Protein AF-A0A926W131-F1 (afdb_monomer_lite)

Radius of gyration: 30.32 Å; chains: 1; bounding box: 79×90×78 Å

Secondary structure (DSSP, 8-state):
--S-----------S-----EEEETTEEEEE---HHHHHHHHHTT--BTTB--------------------GGG-PPPSS---HHHHHSSS---HHHHHHHHHHHHHHHHHHPPPPEEE--HHHHHTTEEEEEEEGGGHHHHHHHHHHTT--EEEPPTTT-HHHHHTTEEEEEEEGGGS-HHHHHHHHHHH-S-B--HHHHHHHHHHSPPPPS--PPP---------------------------B-SPPEE---B---TTS---SS--BHHHHTTTS---EEEESS-HHHHH---TT-EEEEEETTEEEEEEEEEEEEPPHHHHH-HHHHHHHHHHH-S-TTHHHHHHTT-S--EEEEEEEEEEEETTEEEPPPP-----------------HHHHHHHHHHHHHTT--HHHHHHHHHHHHHHHTTPPPPHHHHHHHHHHHHHHHHHHHHHHHHHHHHHHH-EEETTEEEEE-SSEEEEEETTTTEEEEEETTS-EEEEEETTEEEEE---HHHHHHHHHHHHHHHHHHHHHHHHHHHT--

pLDDT: mean 72.57, std 20.39, range [21.53, 96.5]

Sequence (542 aa):
FNDQDYRKLTIETSASKTRDAVFLNGEPLGVLHFKKDKDALRQLGLLKTGQLTPADAIIQSNFSVICAQIDPNTVEYPTIWTKEFQAFGTQSVNPQQLYMIDSTAPILQKIKQRPTFLFSTQSNKKLGVIGLAVDNHKVESVTLWLKNQNVECQQVPIEDVIRETKKGLAVFHLVSSSIPPKTLENMTKKFGAVIESSTEYQQKIKSLATRSQFLKPPSQSTLSPPQQSAQFHPNQEVQNVAPPVIKGKPIPMNYPLMMHGDTNLLSVDTCIDAMRGYGRTHTTRAKEPYKQYGFKQGDIALATGIGKQVAFRVGKQYQITPNMIADPVYQQQWADMEKHSPKALPELFTGKGQVWGLHFEPLGDYVDGKIVPFPEPQNRAAPNQEVQTQSVTIDDLRNWYNAADKLGKSENYKKRIVEVAYGFKAGEQLSTEALTVMNKDKFELEAISRLTQIAQRIGMVWGKSDENGTQVEGKIYDLAFNTQQRDLTILQKNGEVILNLQSGKVWTNKVTPQILQTFEDANSQIDKILVKSQIQQIDLQR

Foldseek 3Di:
DPPDPDDPDPPPPPPDPPFDFDDDPNHTPGTDDDPVVLVVCVVVVCDDPPDHRDDDDDPDDPDDDDDDDDDPVPDDDDPDDDDPCVQPPDDDHDPVSVVVVVVCVVVVCVVLFDAKAKAQEPLNVLLQKIKIKGQLVCVVVVVVVCVVQQWDKDWDDCVVVVLSVQLRITMMITRNVRHDPVNVVVCCVRRNDYHHHPVVVVVVSVPGDGRDPDDPDPPPPDDDDDDDDDDDDDDDDDDPPPQQPAFFAAAEQADFAAAPPPDQPDPGTTQVVCLQPVQAFKDKDLDFCCVVTVDDAQGWHWYDYDNWIWIKGWHDKDWQDLVLLVDLVSLVVNCNNRVHHSVVSCVPPPPRPTMMMIGIRTQATCDPSHGDRRDDDPDPPDDDDPDPPDPDDSVLLSLLLVLCVQQVHDPVVSVVSSVQSVCVVVVHDHDPVNVVVSVVSNVLSVLVVLLVVLLVVCQVQAWDADPQATWHDDPFWIWGDDVVQGWIWIAGPVRDTQWTGGSSHTPDHNDDPVNSVVSVVVSVVSVVVVVVVVVVVVVVVD

Structure (mmCIF, N/CA/C/O backbone):
data_AF-A0A926W131-F1
#
_entry.id   AF-A0A926W131-F1
#
loop_
_atom_site.group_PDB
_atom_site.id
_atom_site.type_symbol
_atom_site.label_atom_id
_atom_site.label_alt_id
_atom_site.label_comp_id
_atom_site.label_asym_id
_atom_site.label_entity_id
_atom_site.label_seq_id
_atom_site.pdbx_PDB_ins_code
_atom_site.Cartn_x
_atom_site.Cartn_y
_atom_site.Cartn_z
_atom_site.occupancy
_atom_site.B_iso_or_equiv
_atom_site.auth_seq_id
_atom_site.auth_comp_id
_atom_site.auth_asym_id
_atom_site.auth_atom_id
_atom_site.pdbx_PDB_model_num
ATOM 1 N N . PHE A 1 1 ? -11.422 -55.741 42.297 1.00 27.30 1 PHE A N 1
ATOM 2 C CA . PHE A 1 1 ? -12.376 -56.131 41.244 1.00 27.30 1 PHE A CA 1
ATOM 3 C C . PHE A 1 1 ? -11.918 -55.442 39.961 1.00 27.30 1 PHE A C 1
ATOM 5 O O . PHE A 1 1 ? -11.729 -54.240 40.029 1.00 27.30 1 PHE A O 1
ATOM 12 N N . ASN A 1 2 ? -11.548 -56.058 38.833 1.00 34.25 2 ASN A N 1
ATOM 13 C CA . ASN A 1 2 ? -11.944 -57.325 38.192 1.00 34.25 2 ASN A CA 1
ATOM 14 C C . ASN A 1 2 ? -13.436 -57.677 38.358 1.00 34.25 2 ASN A C 1
ATOM 16 O O . ASN A 1 2 ? -13.892 -57.785 39.491 1.00 34.25 2 ASN A O 1
ATOM 20 N N . ASP A 1 3 ? -14.144 -57.828 37.231 1.00 42.19 3 ASP A N 1
ATOM 21 C CA . ASP A 1 3 ? -15.574 -58.171 37.040 1.00 42.19 3 ASP A CA 1
ATOM 22 C C . ASP A 1 3 ? -16.690 -57.110 37.252 1.00 42.19 3 ASP A C 1
ATOM 24 O O . ASP A 1 3 ? -17.816 -57.487 37.570 1.00 42.19 3 ASP A O 1
ATOM 28 N N . GLN A 1 4 ? -16.479 -55.798 37.028 1.00 37.12 4 GLN A N 1
ATOM 29 C CA . GLN A 1 4 ? -17.561 -54.798 37.248 1.00 37.12 4 GLN A CA 1
ATOM 30 C C . GLN A 1 4 ? -18.066 -53.925 36.082 1.00 37.12 4 GLN A C 1
ATOM 32 O O . GLN A 1 4 ? -19.128 -53.329 36.252 1.00 37.12 4 GLN A O 1
ATOM 37 N N . ASP A 1 5 ? -17.462 -53.894 34.890 1.00 36.09 5 ASP A N 1
ATOM 38 C CA . ASP A 1 5 ? -17.792 -52.808 33.937 1.00 36.09 5 ASP A CA 1
ATOM 39 C C . ASP A 1 5 ? -18.544 -53.203 32.654 1.00 36.09 5 ASP A C 1
ATOM 41 O O . ASP A 1 5 ? -18.657 -52.394 31.734 1.00 36.09 5 ASP A O 1
ATOM 45 N N . TYR A 1 6 ? -19.178 -54.383 32.603 1.00 35.31 6 TYR A N 1
ATOM 46 C CA . TYR A 1 6 ? -20.304 -54.571 31.679 1.00 35.31 6 TYR A CA 1
ATOM 47 C C . TYR A 1 6 ? -21.622 -54.245 32.385 1.00 35.31 6 TYR A C 1
ATOM 49 O O . TYR A 1 6 ? -22.229 -55.082 33.054 1.00 35.31 6 TYR A O 1
ATOM 57 N N . ARG A 1 7 ? -22.119 -53.023 32.172 1.00 37.16 7 ARG A N 1
ATOM 58 C CA . ARG A 1 7 ? -23.559 -52.755 32.208 1.00 37.16 7 ARG A CA 1
ATOM 59 C C . ARG A 1 7 ? -23.986 -52.162 30.880 1.00 37.16 7 ARG A C 1
ATOM 61 O O . ARG A 1 7 ? -23.573 -51.072 30.495 1.00 37.16 7 ARG A O 1
ATOM 68 N N . LYS A 1 8 ? -24.857 -52.904 30.200 1.00 40.41 8 LYS A N 1
ATOM 69 C CA . LYS A 1 8 ? -25.658 -52.427 29.080 1.00 40.41 8 LYS A CA 1
ATOM 70 C C . LYS A 1 8 ? -26.553 -51.305 29.615 1.00 40.41 8 LYS A C 1
ATOM 72 O O . LYS A 1 8 ? -27.576 -51.566 30.238 1.00 40.41 8 LYS A O 1
ATOM 77 N N . LEU A 1 9 ? -26.113 -50.063 29.447 1.00 28.53 9 LEU A N 1
ATOM 78 C CA . LEU A 1 9 ? -26.905 -48.882 29.757 1.00 28.53 9 LEU A CA 1
ATOM 79 C C . LEU A 1 9 ? -27.728 -48.536 28.522 1.00 28.53 9 LEU A C 1
ATOM 81 O O . LEU A 1 9 ? -27.207 -48.031 27.530 1.00 28.53 9 LEU A O 1
ATOM 85 N N . THR A 1 10 ? -29.031 -48.790 28.600 1.00 38.12 10 THR A N 1
ATOM 86 C CA . THR A 1 10 ? -29.990 -48.002 27.830 1.00 38.12 10 THR A CA 1
ATOM 87 C C . THR A 1 10 ? -29.929 -46.603 28.423 1.00 38.12 10 THR A C 1
ATOM 89 O O . THR A 1 10 ? -30.441 -46.361 29.515 1.00 38.12 10 THR A O 1
ATOM 92 N N . ILE A 1 11 ? -29.224 -45.693 27.754 1.00 30.56 11 ILE A N 1
ATOM 93 C CA . ILE A 1 11 ? -29.297 -44.279 28.098 1.00 30.56 11 ILE A CA 1
ATOM 94 C C . ILE A 1 11 ? -30.684 -43.828 27.650 1.00 30.56 11 ILE A C 1
ATOM 96 O O . ILE A 1 11 ? -30.882 -43.460 26.495 1.00 30.56 11 ILE A O 1
ATOM 100 N N . GLU A 1 12 ? -31.653 -43.855 28.563 1.00 39.50 12 GLU A N 1
ATOM 101 C CA . GLU A 1 12 ? -32.761 -42.915 28.474 1.00 39.50 12 GLU A CA 1
ATOM 102 C C . GLU A 1 12 ? -32.146 -41.519 28.590 1.00 39.50 12 GLU A C 1
ATOM 104 O O . GLU A 1 12 ? -31.877 -40.996 29.675 1.00 39.50 12 GLU A O 1
ATOM 109 N N . THR A 1 13 ? -31.838 -40.914 27.443 1.00 35.81 13 THR A N 1
ATOM 110 C CA . THR A 1 13 ? -31.629 -39.475 27.386 1.00 35.81 13 THR A CA 1
ATOM 111 C C . THR A 1 13 ? -32.923 -38.843 27.871 1.00 35.81 13 THR A C 1
ATOM 113 O O . THR A 1 13 ? -33.935 -38.889 27.173 1.00 35.81 13 THR A O 1
ATOM 116 N N . SER A 1 14 ? -32.879 -38.303 29.089 1.00 40.81 14 SER A N 1
ATOM 117 C CA . SER A 1 14 ? -33.925 -37.465 29.674 1.00 40.81 14 SER A CA 1
ATOM 118 C C . SER A 1 14 ? -34.542 -36.571 28.599 1.00 40.81 14 SER A C 1
ATOM 120 O O . SER A 1 14 ? -33.826 -35.862 27.883 1.00 40.81 14 SER A O 1
ATOM 122 N N . ALA A 1 15 ? -35.869 -36.642 28.488 1.00 40.81 15 ALA A N 1
ATOM 123 C CA . ALA A 1 15 ? -36.674 -35.800 27.623 1.00 40.81 15 ALA A CA 1
ATOM 124 C C . ALA A 1 15 ? -36.172 -34.346 27.664 1.00 40.81 15 ALA A C 1
ATOM 126 O O . ALA A 1 15 ? -36.061 -33.743 28.732 1.00 40.81 15 ALA A O 1
ATOM 127 N N . SER A 1 16 ? -35.824 -33.822 26.485 1.00 47.59 16 SER A N 1
ATOM 128 C CA . SER A 1 16 ? -35.701 -32.394 26.177 1.00 47.59 16 SER A CA 1
ATOM 129 C C . SER A 1 16 ? -35.070 -31.526 27.277 1.00 47.59 16 SER A C 1
ATOM 131 O O . SER A 1 16 ? -35.754 -30.737 27.928 1.00 47.59 16 SER A O 1
ATOM 133 N N . LYS A 1 17 ? -33.740 -31.566 27.439 1.00 47.97 17 LYS A N 1
ATOM 134 C CA . LYS A 1 17 ? -33.059 -30.390 28.005 1.00 47.97 17 LYS A CA 1
ATOM 135 C C . LYS A 1 17 ? -33.238 -29.244 27.015 1.00 47.97 17 LYS A C 1
ATOM 137 O O . LYS A 1 17 ? -32.549 -29.211 25.998 1.00 47.97 17 LYS A O 1
ATOM 142 N N . THR A 1 18 ? -34.151 -28.325 27.307 1.00 58.69 18 THR A N 1
ATOM 143 C CA . THR A 1 18 ? -34.296 -27.063 26.583 1.00 58.69 18 THR A CA 1
ATOM 144 C C . THR A 1 18 ? -32.949 -26.349 26.633 1.00 58.69 18 THR A C 1
ATOM 146 O O . THR A 1 18 ? -32.439 -26.032 27.710 1.00 58.69 18 THR A O 1
ATOM 149 N N . ARG A 1 19 ? -32.312 -26.182 25.473 1.00 68.62 19 ARG A N 1
ATOM 150 C CA . ARG A 1 19 ? -31.047 -25.457 25.349 1.00 68.62 19 ARG A CA 1
ATOM 151 C C . ARG A 1 19 ? -31.317 -24.145 24.644 1.00 68.62 19 ARG A C 1
ATOM 153 O O . ARG A 1 19 ? -31.974 -24.129 23.609 1.00 68.62 19 ARG A O 1
ATOM 160 N N . ASP A 1 20 ? -30.768 -23.073 25.194 1.00 77.06 20 ASP A N 1
ATOM 161 C CA . ASP A 1 20 ? -30.739 -21.786 24.512 1.00 77.06 20 ASP A CA 1
ATOM 162 C C . ASP A 1 20 ? -29.837 -21.930 23.279 1.00 77.06 20 ASP A C 1
ATOM 164 O O . ASP A 1 20 ? -28.658 -22.279 23.407 1.00 77.06 20 ASP A O 1
ATOM 168 N N . ALA A 1 21 ? -30.405 -21.731 22.093 1.00 76.69 21 ALA A N 1
ATOM 169 C CA . ALA A 1 21 ? -29.720 -21.863 20.815 1.00 76.69 21 ALA A CA 1
ATOM 170 C C . ALA A 1 21 ? -29.617 -20.504 20.123 1.00 76.69 21 ALA A C 1
ATOM 172 O O . ALA A 1 21 ? -30.497 -19.655 20.255 1.00 76.69 21 ALA A O 1
ATOM 173 N N . VAL A 1 22 ? -28.527 -20.310 19.391 1.00 76.19 22 VAL A N 1
ATOM 174 C CA . VAL A 1 22 ? -28.308 -19.142 18.540 1.00 76.19 22 VAL A CA 1
ATOM 175 C C . VAL A 1 22 ? -28.652 -19.543 17.116 1.00 76.19 22 VAL A C 1
ATOM 177 O O . VAL A 1 22 ? -28.236 -20.609 16.662 1.00 76.19 22 VAL A O 1
ATOM 180 N N . PHE A 1 23 ? -29.389 -18.686 16.418 1.00 73.38 23 PHE A N 1
ATOM 181 C CA . PHE A 1 23 ? -29.783 -18.899 15.031 1.00 73.38 23 PHE A CA 1
ATOM 182 C C . PHE A 1 23 ? -29.157 -17.834 14.136 1.00 73.38 23 PHE A C 1
ATOM 184 O O . PHE A 1 23 ? -29.030 -16.677 14.535 1.00 73.38 23 PHE A O 1
ATOM 191 N N . LEU A 1 24 ? -28.800 -18.223 12.916 1.00 70.50 24 LEU A N 1
ATOM 192 C CA . LEU A 1 24 ? -28.397 -17.321 11.845 1.00 70.50 24 LEU A CA 1
ATOM 193 C C . LEU A 1 24 ? -29.267 -17.628 10.627 1.00 70.50 24 LEU A C 1
ATOM 195 O O . LEU A 1 24 ? -29.269 -18.754 10.145 1.00 70.50 24 LEU A O 1
ATOM 199 N N . ASN A 1 25 ? -30.027 -16.642 10.143 1.00 73.94 25 ASN A N 1
ATOM 200 C CA . ASN A 1 25 ? -30.947 -16.799 9.005 1.00 73.94 25 ASN A CA 1
ATOM 201 C C . ASN A 1 25 ? -31.940 -17.973 9.150 1.00 73.94 25 ASN A C 1
ATOM 203 O O . ASN A 1 25 ? -32.283 -18.627 8.172 1.00 73.94 25 ASN A O 1
ATOM 207 N N . GLY A 1 26 ? -32.398 -18.248 10.375 1.00 70.50 26 GLY A N 1
ATOM 208 C CA . GLY A 1 26 ? -33.329 -19.345 10.665 1.00 70.50 26 GLY A CA 1
ATOM 209 C C . GLY A 1 26 ? -32.670 -20.715 10.854 1.00 70.50 26 GLY A C 1
ATOM 210 O O . GLY A 1 26 ? -33.340 -21.638 11.310 1.00 70.50 26 GLY A O 1
ATOM 211 N N . GLU A 1 27 ? -31.366 -20.846 10.599 1.00 67.44 27 GLU A N 1
ATOM 212 C CA . GLU A 1 27 ? -30.621 -22.081 10.846 1.00 67.44 27 GLU A CA 1
ATOM 213 C C . GLU A 1 27 ? -29.919 -22.059 12.213 1.00 67.44 27 GLU A C 1
ATOM 215 O O . GLU A 1 27 ? -29.418 -21.011 12.638 1.00 67.44 27 GLU A O 1
ATOM 220 N N . PRO A 1 28 ? -29.866 -23.196 12.933 1.00 68.88 28 PRO A N 1
ATOM 221 C CA . PRO A 1 28 ? -29.186 -23.278 14.218 1.00 68.88 28 PRO A CA 1
ATOM 222 C C . PRO A 1 28 ? -27.670 -23.129 14.031 1.00 68.88 28 PRO A C 1
ATOM 224 O O . PRO A 1 28 ? -27.010 -23.988 13.454 1.00 68.88 28 PRO A O 1
ATOM 227 N N . LEU A 1 29 ? -27.106 -22.050 14.572 1.00 67.06 29 LEU A N 1
ATOM 228 C CA . LEU A 1 29 ? -25.669 -21.773 14.557 1.00 67.06 29 LEU A CA 1
ATOM 229 C C . LEU A 1 29 ? -24.932 -22.530 15.672 1.00 67.06 29 LEU A C 1
ATOM 231 O O . LEU A 1 29 ? -23.771 -22.904 15.524 1.00 67.06 29 LEU A O 1
ATOM 235 N N . GLY A 1 30 ? -25.597 -22.748 16.807 1.00 69.56 30 GLY A N 1
ATOM 236 C CA . GLY A 1 30 ? -25.025 -23.452 17.950 1.00 69.56 30 GLY A CA 1
ATOM 237 C C . GLY A 1 30 ? -25.860 -23.296 19.214 1.00 69.56 30 GLY A C 1
ATOM 238 O O . GLY A 1 30 ? -26.894 -22.631 19.216 1.00 69.56 30 GLY A O 1
ATOM 239 N N . VAL A 1 31 ? -25.409 -23.907 20.309 1.00 78.44 31 VAL A N 1
ATOM 240 C CA . VAL A 1 31 ? -26.085 -23.823 21.611 1.00 78.44 31 VAL A CA 1
ATOM 241 C C . VAL A 1 31 ? -25.210 -23.124 22.646 1.00 78.44 31 VAL A C 1
ATOM 243 O O . VAL A 1 31 ? -23.995 -23.314 22.699 1.00 78.44 31 VAL A O 1
ATOM 246 N N . LEU A 1 32 ? -25.837 -22.318 23.498 1.00 70.94 32 LEU A N 1
ATOM 247 C CA . LEU A 1 32 ? -25.169 -21.618 24.587 1.00 70.94 32 LEU A CA 1
ATOM 248 C C . LEU A 1 32 ? -24.931 -22.595 25.739 1.00 70.94 32 LEU A C 1
ATOM 250 O O . LEU A 1 32 ? -25.862 -23.028 26.427 1.00 70.94 32 LEU A O 1
ATOM 254 N N . HIS A 1 33 ? -23.665 -22.939 25.956 1.00 65.50 33 HIS A N 1
ATOM 255 C CA . HIS A 1 33 ? -23.264 -23.880 26.998 1.00 65.50 33 HIS A CA 1
ATOM 256 C C . HIS A 1 33 ? -22.883 -23.191 28.310 1.00 65.50 33 HIS A C 1
ATOM 258 O O . HIS A 1 33 ? -23.256 -23.665 29.384 1.00 65.50 33 HIS A O 1
ATOM 264 N N . PHE A 1 34 ? -22.158 -22.076 28.241 1.00 68.19 34 PHE A N 1
ATOM 265 C CA . PHE A 1 34 ? -21.542 -21.473 29.418 1.00 68.19 34 PHE A CA 1
ATOM 266 C C . PHE A 1 34 ? -22.491 -20.514 30.138 1.00 68.19 34 PHE A C 1
ATOM 268 O O . PHE A 1 34 ? -23.079 -19.618 29.535 1.00 68.19 34 PHE A O 1
ATOM 275 N N . LYS A 1 35 ? -22.606 -20.671 31.464 1.00 76.56 35 LYS A N 1
ATOM 276 C CA . LYS A 1 35 ? -23.441 -19.811 32.321 1.00 76.56 35 LYS A CA 1
ATOM 277 C C . LYS A 1 35 ? -23.064 -18.328 32.196 1.00 76.56 35 LYS A C 1
ATOM 279 O O . LYS A 1 35 ? -23.949 -17.492 32.084 1.00 76.56 35 LYS A O 1
ATOM 284 N N . LYS A 1 36 ? -21.762 -18.028 32.142 1.00 71.38 36 LYS A N 1
ATOM 285 C CA . LYS A 1 36 ? -21.233 -16.663 32.002 1.00 71.38 36 LYS A CA 1
ATOM 286 C C . LYS A 1 36 ? -21.770 -15.957 30.752 1.00 71.38 36 LYS A C 1
ATOM 288 O O . LYS A 1 36 ? -22.188 -14.808 30.840 1.00 71.38 36 LYS A O 1
ATOM 293 N N . ASP A 1 37 ? -21.809 -16.660 29.624 1.00 74.12 37 ASP A N 1
ATOM 294 C CA . ASP A 1 37 ? -22.276 -16.100 28.353 1.00 74.12 37 ASP A CA 1
ATOM 295 C C . ASP A 1 37 ? -23.791 -15.881 28.379 1.00 74.12 37 ASP A C 1
ATOM 297 O O . ASP A 1 37 ? -24.282 -14.853 27.921 1.00 74.12 37 ASP A O 1
ATOM 301 N N . LYS A 1 38 ? -24.539 -16.806 28.994 1.00 81.06 38 LYS A N 1
ATOM 302 C CA . LYS A 1 38 ? -25.985 -16.643 29.202 1.00 81.06 38 LYS A CA 1
ATOM 303 C C . LYS A 1 38 ? -26.306 -15.435 30.076 1.00 81.06 38 LYS A C 1
ATOM 305 O O . LYS A 1 38 ? -27.225 -14.686 29.762 1.00 81.06 38 LYS A O 1
ATOM 310 N N . ASP A 1 39 ? -25.558 -15.238 31.156 1.00 81.38 39 ASP A N 1
ATOM 311 C CA . ASP A 1 39 ? -25.773 -14.115 32.068 1.00 81.38 39 ASP A CA 1
ATOM 312 C C . ASP A 1 39 ? -25.392 -12.778 31.407 1.00 81.38 39 ASP A C 1
ATOM 314 O O . ASP A 1 39 ? -26.141 -11.810 31.531 1.00 81.38 39 ASP A O 1
ATOM 318 N N . ALA A 1 40 ? -24.319 -12.739 30.609 1.00 79.12 40 ALA A N 1
ATOM 319 C CA . ALA A 1 40 ? -23.964 -11.568 29.805 1.00 79.12 40 ALA A CA 1
ATOM 320 C C . ALA A 1 40 ? -25.050 -11.225 28.768 1.00 79.12 40 ALA A C 1
ATOM 322 O O . ALA A 1 40 ? -25.470 -10.075 28.657 1.00 79.12 40 ALA A O 1
ATOM 323 N N . LEU A 1 41 ? -25.571 -12.223 28.049 1.00 81.81 41 LEU A N 1
ATOM 324 C CA . LEU A 1 41 ? -26.652 -12.013 27.082 1.00 81.81 41 LEU A CA 1
ATOM 325 C C . LEU A 1 41 ? -27.966 -11.587 27.754 1.00 81.81 41 LEU A C 1
ATOM 327 O O . LEU A 1 41 ? -28.717 -10.810 27.167 1.00 81.81 41 LEU A O 1
ATOM 331 N N . ARG A 1 42 ? -28.245 -12.041 28.984 1.00 86.12 42 ARG A N 1
ATOM 332 C CA . ARG A 1 42 ? -29.384 -11.555 29.786 1.00 86.12 42 ARG A CA 1
ATOM 333 C C . ARG A 1 42 ? -29.212 -10.094 30.187 1.00 86.12 42 ARG A C 1
ATOM 335 O O . ARG A 1 42 ? -30.159 -9.329 30.052 1.00 86.12 42 ARG A O 1
ATOM 342 N N . GLN A 1 43 ? -28.019 -9.702 30.642 1.00 84.00 43 GLN A N 1
ATOM 343 C CA . GLN A 1 43 ? -27.709 -8.309 30.994 1.00 84.00 43 GLN A CA 1
ATOM 344 C C . GLN A 1 43 ? -27.848 -7.367 29.794 1.00 84.00 43 GLN A C 1
ATOM 346 O O . GLN A 1 43 ? -28.343 -6.256 29.942 1.00 84.00 43 GLN A O 1
ATOM 351 N N . LEU A 1 44 ? -27.479 -7.835 28.601 1.00 80.62 44 LEU A N 1
ATOM 352 C CA . LEU A 1 44 ? -27.654 -7.099 27.346 1.00 80.62 44 LEU A CA 1
ATOM 353 C C . LEU A 1 44 ? -29.103 -7.111 26.824 1.00 80.62 44 LEU A C 1
ATOM 355 O O . LEU A 1 44 ? -29.383 -6.532 25.780 1.00 80.62 44 LEU A O 1
ATOM 359 N N . GLY A 1 45 ? -30.028 -7.793 27.507 1.00 84.69 45 GLY A N 1
ATOM 360 C CA . GLY A 1 45 ? -31.421 -7.927 27.075 1.00 84.69 45 GLY A CA 1
ATOM 361 C C . GLY A 1 45 ? -31.618 -8.808 25.836 1.00 84.69 45 GLY A C 1
ATOM 362 O O . GLY A 1 45 ? -32.715 -8.828 25.280 1.00 84.69 45 GLY A O 1
ATOM 363 N N . LEU A 1 46 ? -30.584 -9.542 25.415 1.00 83.31 46 LEU A N 1
ATOM 364 C CA . LEU A 1 46 ? -30.577 -10.387 24.220 1.00 83.31 46 LEU A CA 1
ATOM 365 C C . LEU A 1 46 ? -31.082 -11.805 24.506 1.00 83.31 46 LEU A C 1
ATOM 367 O O . LEU A 1 46 ? -31.747 -12.406 23.667 1.00 83.31 46 LEU A O 1
ATOM 371 N N . LEU A 1 47 ? -30.827 -12.339 25.704 1.00 84.25 47 LEU A N 1
ATOM 372 C CA . LEU A 1 47 ? -31.351 -13.640 26.122 1.00 84.25 47 LEU A CA 1
ATOM 373 C C . LEU A 1 47 ? -32.556 -13.458 27.052 1.00 84.25 47 LEU A C 1
ATOM 375 O O . LEU A 1 47 ? -32.398 -13.153 28.234 1.00 84.25 47 LEU A O 1
ATOM 379 N N . LYS A 1 48 ? -33.758 -13.682 26.512 1.00 82.62 48 LYS A N 1
ATOM 380 C CA . LYS A 1 48 ? -35.035 -13.643 27.237 1.00 82.62 48 LYS A CA 1
ATOM 381 C C . LYS A 1 48 ? -35.691 -15.019 27.188 1.00 82.62 48 LYS A C 1
ATOM 383 O O . LYS A 1 48 ? -35.780 -15.635 26.129 1.00 82.62 48 LYS A O 1
ATOM 388 N N . THR A 1 49 ? -36.133 -15.521 28.337 1.00 78.75 49 THR A N 1
ATOM 389 C CA . THR A 1 49 ? -36.720 -16.863 28.434 1.00 78.75 49 THR A CA 1
ATOM 390 C C . THR A 1 49 ? -37.958 -16.971 27.543 1.00 78.75 49 THR A C 1
ATOM 392 O O . THR A 1 49 ? -38.897 -16.198 27.703 1.00 78.75 49 THR A O 1
ATOM 395 N N . GLY A 1 50 ? -37.960 -17.935 26.617 1.00 75.00 50 GLY A N 1
ATOM 396 C CA . GLY A 1 50 ? -39.098 -18.212 25.732 1.00 75.00 50 GLY A CA 1
ATOM 397 C C . GLY A 1 50 ? -39.298 -17.216 24.584 1.00 75.00 50 GLY A C 1
ATOM 398 O O . GLY A 1 50 ? -40.295 -17.321 23.877 1.00 75.00 50 GLY A O 1
ATOM 399 N N . GLN A 1 51 ? -38.372 -16.275 24.374 1.00 80.00 51 GLN A N 1
ATOM 400 C CA . GLN A 1 51 ? -38.471 -15.269 23.318 1.00 80.00 51 GLN A CA 1
ATOM 401 C C . GLN A 1 51 ? -37.243 -15.311 22.403 1.00 80.00 51 GLN A C 1
ATOM 403 O O . GLN A 1 51 ? -36.104 -15.326 22.869 1.00 80.00 51 GLN A O 1
ATOM 408 N N . LEU A 1 52 ? -37.480 -15.290 21.089 1.00 77.88 52 LEU A N 1
ATOM 409 C CA . LEU A 1 52 ? -36.428 -15.066 20.102 1.00 77.88 52 LEU A CA 1
ATOM 410 C C . LEU A 1 52 ? -36.141 -13.562 20.027 1.00 77.88 52 LEU A C 1
ATOM 412 O O . LEU A 1 52 ? -37.006 -12.789 19.614 1.00 77.88 52 LEU A O 1
ATOM 416 N N . THR A 1 53 ? -34.939 -13.151 20.425 1.00 81.56 53 THR A N 1
ATOM 417 C CA . THR A 1 53 ? -34.502 -11.752 20.326 1.00 81.56 53 THR A CA 1
ATOM 418 C C . THR A 1 53 ? -33.555 -11.600 19.134 1.00 81.56 53 THR A C 1
ATOM 420 O O . THR A 1 53 ? -32.493 -12.228 19.137 1.00 81.56 53 THR A O 1
ATOM 423 N N . PRO A 1 54 ? -33.895 -10.792 18.115 1.00 79.00 54 PRO A N 1
ATOM 424 C CA . PRO A 1 54 ? -32.964 -10.473 17.041 1.00 79.00 54 PRO A CA 1
ATOM 425 C C . PRO A 1 54 ? -31.879 -9.515 17.550 1.00 79.00 54 PRO A C 1
ATOM 427 O O . PRO A 1 54 ? -32.155 -8.619 18.348 1.00 79.00 54 PRO A O 1
ATOM 430 N N . ALA A 1 55 ? -30.647 -9.707 17.085 1.00 80.06 55 ALA A N 1
ATOM 431 C CA . ALA A 1 55 ? -29.524 -8.832 17.388 1.00 80.06 55 ALA A CA 1
ATOM 432 C C . ALA A 1 55 ? -28.616 -8.718 16.167 1.00 80.06 55 ALA A C 1
ATOM 434 O O . ALA A 1 55 ? -28.230 -9.735 15.585 1.00 80.06 55 ALA A O 1
ATOM 435 N N . ASP A 1 56 ? -28.238 -7.492 15.820 1.00 77.00 56 ASP A N 1
ATOM 436 C CA . ASP A 1 56 ? -27.233 -7.263 14.793 1.00 77.00 56 ASP A CA 1
ATOM 437 C C . ASP A 1 56 ? -25.859 -7.637 15.348 1.00 77.00 56 ASP A C 1
ATOM 439 O O . ASP A 1 56 ? -25.373 -7.064 16.325 1.00 77.00 56 ASP A O 1
ATOM 443 N N . ALA A 1 57 ? -25.228 -8.631 14.729 1.00 64.69 57 ALA A N 1
ATOM 444 C CA . ALA A 1 57 ? -23.922 -9.123 15.134 1.00 64.69 57 ALA A CA 1
ATOM 445 C C . ALA A 1 57 ? -22.975 -9.175 13.937 1.00 64.69 57 ALA A C 1
ATOM 447 O O . ALA A 1 57 ? -23.301 -9.694 12.869 1.00 64.69 57 ALA A O 1
ATOM 448 N N . ILE A 1 58 ? -21.753 -8.681 14.132 1.00 57.00 58 ILE A N 1
ATOM 449 C CA . ILE A 1 58 ? -20.672 -8.865 13.165 1.00 57.00 58 ILE A CA 1
ATOM 450 C C . ILE A 1 58 ? -19.999 -10.198 13.485 1.00 57.00 58 ILE A C 1
ATOM 452 O O . ILE A 1 58 ? -19.239 -10.305 14.448 1.00 57.00 58 ILE A O 1
ATOM 456 N N . ILE A 1 59 ? -20.254 -11.220 12.666 1.00 53.97 59 ILE A N 1
ATOM 457 C CA . ILE A 1 59 ? -19.563 -12.507 12.790 1.00 53.97 59 ILE A CA 1
ATOM 458 C C . ILE A 1 59 ? -18.122 -12.335 12.306 1.00 53.97 59 ILE A C 1
ATOM 460 O O . ILE A 1 59 ? -17.830 -12.352 11.111 1.00 53.97 59 ILE A O 1
ATOM 464 N N . GLN A 1 60 ? -17.201 -12.173 13.251 1.00 42.50 60 GLN A N 1
ATOM 465 C CA . GLN A 1 60 ? -15.768 -12.188 12.984 1.00 42.50 60 GLN A CA 1
ATOM 466 C C . GLN A 1 60 ? -15.235 -13.596 13.236 1.00 42.50 60 GLN A C 1
ATOM 468 O O . GLN A 1 60 ? -14.731 -13.896 14.314 1.00 42.50 60 GLN A O 1
ATOM 473 N N . SER A 1 61 ? -15.360 -14.487 12.250 1.00 44.66 61 SER A N 1
ATOM 474 C CA . SER A 1 61 ? -14.697 -15.786 12.357 1.00 44.66 61 SER A CA 1
ATOM 475 C C . SER A 1 61 ? -13.205 -15.644 12.058 1.00 44.66 61 SER A C 1
ATOM 477 O O . SER A 1 61 ? -12.804 -15.283 10.951 1.00 44.66 61 SER A O 1
ATOM 479 N N . ASN A 1 62 ? -12.371 -15.975 13.038 1.00 39.41 62 ASN A N 1
ATOM 480 C CA . ASN A 1 62 ? -10.954 -16.282 12.852 1.00 39.41 62 ASN A CA 1
ATOM 481 C C . ASN A 1 62 ? -10.713 -17.772 12.530 1.00 39.41 62 ASN A C 1
ATOM 483 O O . ASN A 1 62 ? -9.560 -18.176 12.377 1.00 39.41 62 ASN A O 1
ATOM 487 N N . PHE A 1 63 ? -11.777 -18.575 12.404 1.00 39.31 63 PHE A N 1
ATOM 488 C CA . PHE A 1 63 ? -11.719 -19.999 12.086 1.00 39.31 63 PHE A CA 1
ATOM 489 C C . PHE A 1 63 ? -12.392 -20.282 10.740 1.00 39.31 63 PHE A C 1
ATOM 491 O O . PHE A 1 63 ? -13.589 -20.073 10.546 1.00 39.31 63 PHE A O 1
ATOM 498 N N . SER A 1 64 ? -11.613 -20.771 9.782 1.00 40.34 64 SER A N 1
ATOM 499 C CA . SER A 1 64 ? -12.154 -21.349 8.554 1.00 40.34 64 SER A CA 1
ATOM 500 C C . SER A 1 64 ? -12.390 -22.836 8.799 1.00 40.34 64 SER A C 1
ATOM 502 O O . SER A 1 64 ? -11.443 -23.559 9.100 1.00 40.34 64 SER A O 1
ATOM 504 N N . VAL A 1 65 ? -13.640 -23.287 8.698 1.00 37.03 65 VAL A N 1
ATOM 505 C CA . VAL A 1 65 ? -13.977 -24.715 8.757 1.00 37.03 65 VAL A CA 1
ATOM 506 C C . VAL A 1 65 ? -13.843 -25.289 7.351 1.00 37.03 65 VAL A C 1
ATOM 508 O O . VAL A 1 65 ? -14.386 -24.729 6.400 1.00 37.03 65 VAL A O 1
ATOM 511 N N . ILE A 1 66 ? -13.112 -26.395 7.216 1.00 37.31 66 ILE A N 1
ATOM 512 C CA . ILE A 1 66 ? -13.110 -27.218 6.008 1.00 37.31 66 ILE A CA 1
ATOM 513 C C . ILE A 1 66 ? -13.731 -28.567 6.367 1.00 37.31 66 ILE A C 1
ATOM 515 O O . ILE A 1 66 ? -13.324 -29.203 7.338 1.00 37.31 66 ILE A O 1
ATOM 519 N N . CYS A 1 67 ? -14.727 -28.999 5.600 1.00 37.28 67 CYS A N 1
ATOM 520 C CA . CYS A 1 67 ? -15.210 -30.373 5.653 1.00 37.28 67 CYS A CA 1
ATOM 521 C C . CYS A 1 67 ? -14.414 -31.172 4.621 1.00 37.28 67 CYS A C 1
ATOM 523 O O . CYS A 1 67 ? -14.602 -30.992 3.420 1.00 37.28 67 CYS A O 1
ATOM 525 N N . ALA A 1 68 ? -13.491 -32.011 5.087 1.00 40.34 68 ALA A N 1
ATOM 526 C CA . ALA A 1 68 ? -12.797 -32.978 4.247 1.00 40.34 68 ALA A CA 1
ATOM 527 C C . ALA A 1 68 ? -13.446 -34.349 4.444 1.00 40.34 68 ALA A C 1
ATOM 529 O O . ALA A 1 68 ? -13.573 -34.823 5.572 1.00 40.34 68 ALA A O 1
ATOM 530 N N . GLN A 1 69 ? -13.867 -34.972 3.347 1.00 46.44 69 GLN A N 1
ATOM 531 C CA . GLN A 1 69 ? -14.365 -36.341 3.349 1.00 46.44 69 GLN A CA 1
ATOM 532 C C . GLN A 1 69 ? -13.162 -37.257 3.113 1.00 46.44 69 GLN A C 1
ATOM 534 O O . GLN A 1 69 ? -12.519 -37.176 2.067 1.00 46.44 69 GLN A O 1
ATOM 539 N N . ILE A 1 70 ? -12.800 -38.049 4.120 1.00 47.56 70 ILE A N 1
ATOM 540 C CA . ILE A 1 70 ? -11.638 -38.942 4.073 1.00 47.56 70 ILE A CA 1
ATOM 541 C C . ILE A 1 70 ? -12.144 -40.347 3.757 1.00 47.56 70 ILE A C 1
ATOM 543 O O . ILE A 1 70 ? -13.092 -40.809 4.394 1.00 47.56 70 ILE A O 1
ATOM 547 N N . ASP A 1 71 ? -11.526 -41.012 2.780 1.00 65.19 71 ASP A N 1
ATOM 548 C CA . ASP A 1 71 ? -11.774 -42.431 2.521 1.00 65.19 71 ASP A CA 1
ATOM 549 C C . ASP A 1 71 ? -11.305 -43.237 3.746 1.00 65.19 71 ASP A C 1
ATOM 551 O O . ASP A 1 71 ? -10.109 -43.197 4.065 1.00 65.19 71 ASP A O 1
ATOM 555 N N . PRO A 1 72 ? -12.199 -43.965 4.438 1.00 62.62 72 PRO A N 1
ATOM 556 C CA . PRO A 1 72 ? -11.853 -44.712 5.645 1.00 62.62 72 PRO A CA 1
ATOM 557 C C . PRO A 1 72 ? -10.695 -45.694 5.444 1.00 62.62 72 PRO A C 1
ATOM 559 O O . PRO A 1 72 ? -9.939 -45.940 6.379 1.00 62.62 72 PRO A O 1
ATOM 562 N N . ASN A 1 73 ? -10.515 -46.214 4.226 1.00 71.25 73 ASN A N 1
ATOM 563 C CA . ASN A 1 73 ? -9.469 -47.188 3.910 1.00 71.25 73 ASN A CA 1
ATOM 564 C C . ASN A 1 73 ? -8.068 -46.564 3.815 1.00 71.25 73 ASN A C 1
ATOM 566 O O . ASN A 1 73 ? -7.078 -47.283 3.727 1.00 71.25 73 ASN A O 1
ATOM 570 N N . THR A 1 74 ? -7.981 -45.232 3.813 1.00 63.94 74 THR A N 1
ATOM 571 C CA . THR A 1 74 ? -6.718 -44.479 3.740 1.00 63.94 74 THR A CA 1
ATOM 572 C C . THR A 1 74 ? -6.245 -43.974 5.104 1.00 63.94 74 THR A C 1
ATOM 574 O O . THR A 1 74 ? -5.220 -43.301 5.193 1.00 63.94 74 THR A O 1
ATOM 577 N N . VAL A 1 75 ? -6.989 -44.277 6.174 1.00 54.62 75 VAL A N 1
ATOM 578 C CA . VAL A 1 75 ? -6.697 -43.802 7.528 1.00 54.62 75 VAL A CA 1
ATOM 579 C C . VAL A 1 75 ? -5.852 -44.831 8.270 1.00 54.62 75 VAL A C 1
ATOM 581 O O . VAL A 1 75 ? -6.349 -45.862 8.718 1.00 54.62 75 VAL A O 1
ATOM 584 N N . GLU A 1 76 ? -4.572 -44.523 8.449 1.00 51.84 76 GLU A N 1
ATOM 585 C CA . GLU A 1 76 ? -3.698 -45.273 9.347 1.00 51.84 76 GLU A CA 1
ATOM 586 C C . GLU A 1 76 ? -3.791 -44.702 10.765 1.00 51.84 76 GLU A C 1
ATOM 588 O O . GLU A 1 76 ? -3.500 -43.529 11.011 1.00 51.84 76 GLU A O 1
ATOM 593 N N . TYR A 1 77 ? -4.210 -45.539 11.714 1.00 53.94 77 TYR A N 1
ATOM 594 C CA . TYR A 1 77 ? -4.262 -45.168 13.124 1.00 53.94 77 TYR A CA 1
ATOM 595 C C . TYR A 1 77 ? -2.930 -45.484 13.810 1.00 53.94 77 TYR A C 1
ATOM 597 O O . TYR A 1 77 ? -2.347 -46.543 13.562 1.00 53.94 77 TYR A O 1
ATOM 605 N N . PRO A 1 78 ? -2.448 -44.616 14.716 1.00 47.34 78 PRO A N 1
ATOM 606 C CA . PRO A 1 78 ? -1.249 -44.912 15.477 1.00 47.34 78 PRO A CA 1
ATOM 607 C C . PRO A 1 78 ? -1.487 -46.122 16.390 1.00 47.34 78 PRO A C 1
ATOM 609 O O . PRO A 1 78 ? -2.525 -46.245 17.042 1.00 47.34 78 PRO A O 1
ATOM 612 N N . THR A 1 79 ? -0.491 -47.000 16.482 1.00 65.19 79 THR A N 1
ATOM 613 C CA . THR A 1 79 ? -0.495 -48.150 17.401 1.00 65.19 79 THR A CA 1
ATOM 614 C C . THR A 1 79 ? -0.382 -47.738 18.871 1.00 65.19 79 THR A C 1
ATOM 616 O O . THR A 1 79 ? -0.730 -48.519 19.753 1.00 65.19 79 THR A O 1
ATOM 619 N N . ILE A 1 80 ? 0.069 -46.510 19.150 1.00 58.44 80 ILE A N 1
ATOM 620 C CA . ILE A 1 80 ? 0.192 -45.947 20.497 1.00 58.44 80 ILE A CA 1
ATOM 621 C C . ILE A 1 80 ? -0.546 -44.609 20.546 1.00 58.44 80 ILE A C 1
ATOM 623 O O . ILE A 1 80 ? -0.249 -43.691 19.783 1.00 58.44 80 ILE A O 1
ATOM 627 N N . TRP A 1 81 ? -1.488 -44.491 21.480 1.00 46.78 81 TRP A N 1
ATOM 628 C CA . TRP A 1 81 ? -2.243 -43.265 21.720 1.00 46.78 81 TRP A CA 1
ATOM 629 C C . TRP A 1 81 ? -1.585 -42.442 22.828 1.00 46.78 81 TRP A C 1
ATOM 631 O O . TRP A 1 81 ? -1.586 -42.843 23.992 1.00 46.78 81 TRP A O 1
ATOM 641 N N . THR A 1 82 ? -1.055 -41.270 22.484 1.00 50.56 82 THR A N 1
ATOM 642 C CA . THR A 1 82 ? -0.465 -40.332 23.452 1.00 50.56 82 THR A CA 1
ATOM 643 C C . THR A 1 82 ? -1.454 -39.212 23.761 1.00 50.56 82 THR A C 1
ATOM 645 O O . THR A 1 82 ? -2.061 -38.642 22.854 1.00 50.56 82 THR A O 1
ATOM 648 N N . LYS A 1 83 ? -1.635 -38.870 25.042 1.00 39.84 83 LYS A N 1
ATOM 649 C CA . LYS A 1 83 ? -2.545 -37.785 25.445 1.00 39.84 83 LYS A CA 1
ATOM 650 C C . LYS A 1 83 ? -2.013 -36.428 24.967 1.00 39.84 83 LYS A C 1
ATOM 652 O O . LYS A 1 83 ? -0.833 -36.130 25.126 1.00 39.84 83 LYS A O 1
ATOM 657 N N . GLU A 1 84 ? -2.905 -35.583 24.452 1.00 36.47 84 GLU A N 1
ATOM 658 C CA . GLU A 1 84 ? -2.608 -34.299 23.790 1.00 36.47 84 GLU A CA 1
ATOM 659 C C . GLU A 1 84 ? -1.712 -33.355 24.624 1.00 36.47 84 GLU A C 1
ATOM 661 O O . GLU A 1 84 ? -0.796 -32.725 24.099 1.00 36.47 84 GLU A O 1
ATOM 666 N N . PHE A 1 85 ? -1.881 -33.334 25.950 1.00 37.22 85 PHE A N 1
ATOM 667 C CA . PHE A 1 85 ? -1.072 -32.499 26.850 1.00 37.22 85 PHE A CA 1
ATOM 668 C C . PHE A 1 85 ? 0.403 -32.942 26.957 1.00 37.22 85 PHE A C 1
ATOM 670 O O . PHE A 1 85 ? 1.268 -32.130 27.270 1.00 37.22 85 PHE A O 1
ATOM 677 N N . GLN A 1 86 ? 0.710 -34.211 26.663 1.00 40.56 86 GLN A N 1
ATOM 678 C CA . GLN A 1 86 ? 2.083 -34.731 26.606 1.00 40.56 86 GLN A CA 1
ATOM 679 C C . GLN A 1 86 ? 2.744 -34.502 25.237 1.00 40.56 86 GLN A C 1
ATOM 681 O O . GLN A 1 86 ? 3.965 -34.538 25.146 1.00 40.56 86 GLN A O 1
ATOM 686 N N . ALA A 1 87 ? 1.963 -34.246 24.181 1.00 40.09 87 ALA A N 1
ATOM 687 C CA . ALA A 1 87 ? 2.479 -34.000 22.833 1.00 40.09 87 ALA A CA 1
ATOM 688 C C . ALA A 1 87 ? 2.866 -32.528 22.586 1.00 40.09 87 ALA A C 1
ATOM 690 O O . ALA A 1 87 ? 3.739 -32.264 21.764 1.00 40.09 87 ALA A O 1
ATOM 691 N N . PHE A 1 88 ? 2.241 -31.580 23.296 1.00 38.06 88 PHE A N 1
ATOM 692 C CA . PHE A 1 88 ? 2.424 -30.136 23.074 1.00 38.06 88 PHE A CA 1
ATOM 693 C C . PHE A 1 88 ? 2.980 -29.363 24.287 1.00 38.06 88 PHE A C 1
ATOM 695 O O . PHE A 1 88 ? 3.156 -28.146 24.216 1.00 38.06 88 PHE A O 1
ATOM 702 N N . GLY A 1 89 ? 3.280 -30.045 25.397 1.00 35.06 89 GLY A N 1
ATOM 703 C CA . GLY A 1 89 ? 3.922 -29.451 26.572 1.00 35.06 89 GLY A CA 1
ATOM 704 C C . GLY A 1 89 ? 5.450 -29.489 26.486 1.00 35.06 89 GLY A C 1
ATOM 705 O O . GLY A 1 89 ? 6.030 -30.554 26.633 1.00 35.06 89 GLY A O 1
ATOM 706 N N . THR A 1 90 ? 6.086 -28.333 26.255 1.00 39.53 90 THR A N 1
ATOM 707 C CA . THR A 1 90 ? 7.480 -27.940 26.606 1.00 39.53 90 THR A CA 1
ATOM 708 C C . THR A 1 90 ? 8.600 -29.003 26.654 1.00 39.53 90 THR A C 1
ATOM 710 O O . THR A 1 90 ? 9.534 -28.866 27.442 1.00 39.53 90 THR A O 1
ATOM 713 N N . GLN A 1 91 ? 8.584 -30.030 25.808 1.00 38.41 91 GLN A N 1
ATOM 714 C CA . GLN A 1 91 ? 9.707 -30.954 25.636 1.00 38.41 91 GLN A CA 1
ATOM 715 C C . GLN A 1 91 ? 10.114 -31.033 24.166 1.00 38.41 91 GLN A C 1
ATOM 717 O O . GLN A 1 91 ? 9.296 -30.868 23.263 1.00 38.41 91 GLN A O 1
ATOM 722 N N . SER A 1 92 ? 11.416 -31.221 23.949 1.00 41.34 92 SER A N 1
ATOM 723 C CA . SER A 1 92 ? 12.054 -31.362 22.641 1.00 41.34 92 SER A CA 1
ATOM 724 C C . SER A 1 92 ? 11.277 -32.326 21.745 1.00 41.34 92 SER A C 1
ATOM 726 O O . SER A 1 92 ? 11.072 -33.482 22.113 1.00 41.34 92 SER A O 1
ATOM 728 N N . VAL A 1 93 ? 10.874 -31.831 20.574 1.00 42.28 93 VAL A N 1
ATOM 729 C CA . VAL A 1 93 ? 10.149 -32.576 19.538 1.00 42.28 93 VAL A CA 1
ATOM 730 C C . VAL A 1 93 ? 10.922 -33.853 19.198 1.00 42.28 93 VAL A C 1
ATOM 732 O O . VAL A 1 93 ? 12.110 -33.784 18.877 1.00 42.28 93 VAL A O 1
ATOM 735 N N . ASN A 1 94 ? 10.280 -35.021 19.292 1.00 47.84 94 ASN A N 1
ATOM 736 C CA . ASN A 1 94 ? 10.937 -36.282 18.944 1.00 47.84 94 ASN A CA 1
ATOM 737 C C . ASN A 1 94 ? 11.052 -36.437 17.402 1.00 47.84 94 ASN A C 1
ATOM 739 O O . ASN A 1 94 ? 10.323 -35.773 16.659 1.00 47.84 94 ASN A O 1
ATOM 743 N N . PRO A 1 95 ? 11.926 -37.320 16.882 1.00 45.28 95 PRO A N 1
ATOM 744 C CA . PRO A 1 95 ? 12.153 -37.460 15.437 1.00 45.28 95 PRO A CA 1
ATOM 745 C C . PRO A 1 95 ? 10.906 -37.848 14.622 1.00 45.28 95 PRO A C 1
ATOM 747 O O . PRO A 1 95 ? 10.762 -37.431 13.475 1.00 45.28 95 PRO A O 1
ATOM 750 N N . GLN A 1 96 ? 9.977 -38.609 15.208 1.00 43.97 96 GLN A N 1
ATOM 751 C CA . GLN A 1 96 ? 8.722 -39.008 14.558 1.00 43.97 96 GLN A CA 1
ATOM 752 C C . GLN A 1 96 ? 7.732 -37.838 14.470 1.00 43.97 96 GLN A C 1
ATOM 754 O O . GLN A 1 96 ? 7.051 -37.679 13.462 1.00 43.97 96 GLN A O 1
ATOM 759 N N . GLN A 1 97 ? 7.689 -36.971 15.481 1.00 42.56 97 GLN A N 1
ATOM 760 C CA . GLN A 1 97 ? 6.903 -35.738 15.457 1.00 42.56 97 GLN A CA 1
ATOM 761 C C . GLN A 1 97 ? 7.464 -34.731 14.449 1.00 42.56 97 GLN A C 1
ATOM 763 O O . GLN A 1 97 ? 6.682 -34.088 13.754 1.00 42.56 97 GLN A O 1
ATOM 768 N N . LEU A 1 98 ? 8.794 -34.634 14.317 1.00 43.94 98 LEU A N 1
ATOM 769 C CA . LEU A 1 98 ? 9.430 -33.840 13.259 1.00 43.94 98 LEU A CA 1
ATOM 770 C C . LEU A 1 98 ? 9.013 -34.345 11.873 1.00 43.94 98 LEU A C 1
ATOM 772 O O . LEU A 1 98 ? 8.553 -33.558 11.057 1.00 43.94 98 LEU A O 1
ATOM 776 N N . TYR A 1 99 ? 9.057 -35.663 11.654 1.00 47.56 99 TYR A N 1
ATOM 777 C CA . TYR A 1 99 ? 8.608 -36.277 10.404 1.00 47.56 99 TYR A CA 1
ATOM 778 C C . TYR A 1 99 ? 7.128 -35.987 10.104 1.00 47.56 99 TYR A C 1
ATOM 780 O O . TYR A 1 99 ? 6.778 -35.651 8.974 1.00 47.56 99 TYR A O 1
ATOM 788 N N . MET A 1 100 ? 6.244 -36.042 11.108 1.00 42.94 100 MET A N 1
ATOM 789 C CA . MET A 1 100 ? 4.834 -35.685 10.910 1.00 42.94 100 MET A CA 1
ATOM 790 C C . MET A 1 100 ? 4.637 -34.187 10.613 1.00 42.94 100 MET A C 1
ATOM 792 O O . MET A 1 100 ? 3.837 -33.832 9.745 1.00 42.94 100 MET A O 1
ATOM 796 N N . ILE A 1 101 ? 5.379 -33.293 11.272 1.00 44.38 101 ILE A N 1
ATOM 797 C CA . ILE A 1 101 ? 5.358 -31.847 10.987 1.00 44.38 101 ILE A CA 1
ATOM 798 C C . ILE A 1 101 ? 5.868 -31.572 9.561 1.00 44.38 101 ILE A C 1
ATOM 800 O O . ILE A 1 101 ? 5.238 -30.820 8.815 1.00 44.38 101 ILE A O 1
ATOM 804 N N . ASP A 1 102 ? 6.938 -32.245 9.146 1.00 46.25 102 ASP A N 1
ATOM 805 C CA . ASP A 1 102 ? 7.508 -32.124 7.804 1.00 46.25 102 ASP A CA 1
ATOM 806 C C . ASP A 1 102 ? 6.559 -32.688 6.734 1.00 46.25 102 ASP A C 1
ATOM 808 O O . ASP A 1 102 ? 6.356 -32.067 5.689 1.00 46.25 102 ASP A O 1
ATOM 812 N N . SER A 1 103 ? 5.887 -33.810 7.013 1.00 46.22 103 SER A N 1
ATOM 813 C CA . SER A 1 103 ? 4.910 -34.426 6.101 1.00 46.22 103 SER A CA 1
ATOM 814 C C . SER A 1 103 ? 3.625 -33.601 5.927 1.00 46.22 103 SER A C 1
ATOM 816 O O . SER A 1 103 ? 2.974 -33.669 4.883 1.00 46.22 103 SER A O 1
ATOM 818 N N . THR A 1 104 ? 3.269 -32.768 6.913 1.00 43.91 104 THR A N 1
ATOM 819 C CA . THR A 1 104 ? 2.082 -31.893 6.865 1.00 43.91 104 THR A CA 1
ATOM 820 C C . THR A 1 104 ? 2.376 -30.509 6.282 1.00 43.91 104 THR A C 1
ATOM 822 O O . THR A 1 104 ? 1.448 -29.804 5.864 1.00 43.91 104 THR A O 1
ATOM 825 N N . ALA A 1 105 ? 3.650 -30.117 6.167 1.00 48.41 105 ALA A N 1
ATOM 826 C CA . ALA A 1 105 ? 4.059 -28.832 5.604 1.00 48.41 105 ALA A CA 1
ATOM 827 C C . ALA A 1 105 ? 3.540 -28.579 4.166 1.00 48.41 105 ALA A C 1
ATOM 829 O O . ALA A 1 105 ? 3.044 -27.474 3.912 1.00 48.41 105 ALA A O 1
ATOM 830 N N . PRO A 1 106 ? 3.536 -29.558 3.233 1.00 51.38 106 PRO A N 1
ATOM 831 C CA . PRO A 1 106 ? 2.968 -29.374 1.893 1.00 51.38 106 PRO A CA 1
ATOM 832 C C . PRO A 1 106 ? 1.449 -29.140 1.900 1.00 51.38 106 PRO A C 1
ATOM 834 O O . PRO A 1 106 ? 0.934 -28.337 1.119 1.00 51.38 106 PRO A O 1
ATOM 837 N N . ILE A 1 107 ? 0.718 -29.802 2.805 1.00 52.44 107 ILE A N 1
ATOM 838 C CA . ILE A 1 107 ? -0.736 -29.636 2.963 1.00 52.44 107 ILE A CA 1
ATOM 839 C C . ILE A 1 107 ? -1.034 -28.236 3.507 1.00 52.44 107 ILE A C 1
ATOM 841 O O . ILE A 1 107 ? -1.864 -27.511 2.956 1.00 52.44 107 ILE A O 1
ATOM 845 N N . LEU A 1 108 ? -0.293 -27.807 4.532 1.00 52.50 108 LEU A N 1
ATOM 846 C CA . LEU A 1 108 ? -0.390 -26.457 5.085 1.00 52.50 108 LEU A CA 1
ATOM 847 C C . LEU A 1 108 ? -0.051 -25.380 4.046 1.00 52.50 108 LEU A C 1
ATOM 849 O O . LEU A 1 108 ? -0.717 -24.343 4.011 1.00 52.50 108 LEU A O 1
ATOM 853 N N . GLN A 1 109 ? 0.940 -25.613 3.180 1.00 59.34 109 GLN A N 1
ATOM 854 C CA . GLN A 1 109 ? 1.237 -24.717 2.060 1.00 59.34 109 GLN A CA 1
ATOM 855 C C . GLN A 1 109 ? 0.064 -24.621 1.080 1.00 59.34 109 GLN A C 1
ATOM 857 O O . GLN A 1 109 ? -0.290 -23.510 0.684 1.00 59.34 109 GLN A O 1
ATOM 862 N N . LYS A 1 110 ? -0.574 -25.744 0.724 1.00 61.75 110 LYS A N 1
ATOM 863 C CA . LYS A 1 110 ? -1.745 -25.739 -0.168 1.00 61.75 110 LYS A CA 1
ATOM 864 C C . LYS A 1 110 ? -2.946 -25.021 0.447 1.00 61.75 110 LYS A C 1
ATOM 866 O O . LYS A 1 110 ? -3.568 -24.216 -0.235 1.00 61.75 110 LYS A O 1
ATOM 871 N N . ILE A 1 111 ? -3.226 -25.230 1.733 1.00 59.12 111 ILE A N 1
ATOM 872 C CA . ILE A 1 111 ? -4.323 -24.547 2.445 1.00 59.12 111 ILE A CA 1
ATOM 873 C C . ILE A 1 111 ? -4.079 -23.032 2.525 1.00 59.12 111 ILE A C 1
ATOM 875 O O . ILE A 1 111 ? -5.003 -22.225 2.412 1.00 59.12 111 ILE A O 1
ATOM 879 N N . LYS A 1 112 ? -2.823 -22.616 2.717 1.00 65.00 112 LYS A N 1
ATOM 880 C CA . LYS A 1 112 ? -2.454 -21.196 2.808 1.00 65.00 112 LYS A CA 1
ATOM 881 C C . LYS A 1 112 ? -2.310 -20.526 1.446 1.00 65.00 112 LYS A C 1
ATOM 883 O O . LYS A 1 112 ? -2.187 -19.296 1.408 1.00 65.00 112 LYS A O 1
ATOM 888 N N . GLN A 1 113 ? -2.332 -21.293 0.359 1.00 77.75 113 GLN A N 1
ATOM 889 C CA . GLN A 1 113 ? -2.150 -20.772 -0.983 1.00 77.75 113 GLN A CA 1
ATOM 890 C C . GLN A 1 113 ? -3.269 -19.789 -1.346 1.00 77.75 113 GLN A C 1
ATOM 892 O O . GLN A 1 113 ? -4.425 -19.944 -0.945 1.00 77.75 113 GLN A O 1
ATOM 897 N N . ARG A 1 114 ? -2.923 -18.732 -2.075 1.00 85.56 114 ARG A N 1
ATOM 898 C CA . ARG A 1 114 ? -3.879 -17.754 -2.596 1.00 85.56 114 ARG A CA 1
ATOM 899 C C . ARG A 1 114 ? -4.138 -17.974 -4.082 1.00 85.56 114 ARG A C 1
ATOM 901 O O . ARG A 1 114 ? -3.222 -18.377 -4.806 1.00 85.56 114 ARG A O 1
ATOM 908 N N . PRO A 1 115 ? -5.383 -17.741 -4.534 1.00 88.94 115 PRO A N 1
ATOM 909 C CA . PRO A 1 115 ? -5.713 -17.872 -5.941 1.00 88.94 115 PRO A CA 1
ATOM 910 C C . PRO A 1 115 ? -4.970 -16.814 -6.755 1.00 88.94 115 PRO A C 1
ATOM 912 O O . PRO A 1 115 ? -4.750 -15.697 -6.290 1.00 88.94 115 PRO A O 1
ATOM 915 N N . THR A 1 116 ? -4.624 -17.183 -7.983 1.00 93.25 116 THR A N 1
ATOM 916 C CA . THR A 1 116 ? -4.109 -16.260 -8.993 1.00 93.25 116 THR A CA 1
ATOM 917 C C . THR A 1 116 ? -5.251 -15.848 -9.909 1.00 93.25 116 THR A C 1
ATOM 919 O O . THR A 1 116 ? -6.041 -16.704 -10.302 1.00 93.25 116 THR A O 1
ATOM 922 N N . PHE A 1 117 ? -5.347 -14.565 -10.249 1.00 94.00 117 PHE A N 1
ATOM 923 C CA . PHE A 1 117 ? -6.361 -14.057 -11.175 1.00 94.00 117 PHE A CA 1
ATOM 924 C C . PHE A 1 117 ? -5.876 -12.800 -11.900 1.00 94.00 117 PHE A C 1
ATOM 926 O O . PHE A 1 117 ? -5.016 -12.061 -11.412 1.00 94.00 117 PHE A O 1
ATOM 933 N N . LEU A 1 118 ? -6.449 -12.583 -13.082 1.00 95.88 118 LEU A N 1
ATOM 934 C CA . LEU A 1 118 ? -6.190 -11.436 -13.946 1.00 95.88 118 LEU A CA 1
ATOM 935 C C . LEU A 1 118 ? -7.274 -10.377 -13.751 1.00 95.88 118 LEU A C 1
ATOM 937 O O . LEU A 1 118 ? -8.442 -10.706 -13.545 1.00 95.88 118 LEU A O 1
ATOM 941 N N . PHE A 1 119 ? -6.906 -9.107 -13.868 1.00 94.75 119 PHE A N 1
ATOM 942 C CA . PHE A 1 119 ? -7.857 -8.002 -13.825 1.00 94.75 119 PHE A CA 1
ATOM 943 C C . PHE A 1 119 ? -7.412 -6.844 -14.715 1.00 94.75 119 PHE A C 1
ATOM 945 O O . PHE A 1 119 ? -6.230 -6.551 -14.839 1.00 94.75 119 PHE A O 1
ATOM 952 N N . SER A 1 120 ? -8.349 -6.136 -15.327 1.00 91.69 120 SER A N 1
ATOM 953 C CA . SER A 1 120 ? -8.065 -4.914 -16.077 1.00 91.69 120 SER A CA 1
ATOM 954 C C . SER A 1 120 ? -9.204 -3.934 -15.844 1.00 91.69 120 SER A C 1
ATOM 956 O O . SER A 1 120 ? -10.191 -3.902 -16.576 1.00 91.69 120 SER A O 1
ATOM 958 N N . THR A 1 121 ? -9.081 -3.156 -14.766 1.00 85.62 121 THR A N 1
ATOM 959 C CA . THR A 1 121 ? -10.030 -2.084 -14.453 1.00 85.62 121 THR A CA 1
ATOM 960 C C . THR A 1 121 ? -10.054 -1.050 -15.580 1.00 85.62 121 THR A C 1
ATOM 962 O O . THR A 1 121 ? -9.142 -0.972 -16.402 1.00 85.62 121 THR A O 1
ATOM 965 N N . GLN A 1 122 ? -11.069 -0.187 -15.603 1.00 78.25 122 GLN A N 1
ATOM 966 C CA . GLN A 1 122 ? -11.200 0.840 -16.640 1.00 78.25 122 GLN A CA 1
ATOM 967 C C . GLN A 1 122 ? -9.957 1.745 -16.770 1.00 78.25 122 GLN A C 1
ATOM 969 O O . GLN A 1 122 ? -9.582 2.112 -17.882 1.00 78.25 122 GLN A O 1
ATOM 974 N N . SER A 1 123 ? -9.288 2.062 -15.657 1.00 74.75 123 SER A N 1
ATOM 975 C CA . SER A 1 123 ? -8.000 2.769 -15.652 1.00 74.75 123 SER A CA 1
ATOM 976 C C . SER A 1 123 ? -6.895 1.955 -16.329 1.00 74.75 123 SER A C 1
ATOM 978 O O . SER A 1 123 ? -6.146 2.486 -17.142 1.00 74.75 123 SER A O 1
ATOM 980 N N . ASN A 1 124 ? -6.822 0.653 -16.045 1.00 82.31 124 ASN A N 1
ATOM 981 C CA . ASN A 1 124 ? -5.802 -0.236 -16.596 1.00 82.31 124 ASN A CA 1
ATOM 982 C C . ASN A 1 124 ? -5.992 -0.413 -18.102 1.00 82.31 124 ASN A C 1
ATOM 984 O O . ASN A 1 124 ? -5.022 -0.309 -18.845 1.00 82.31 124 ASN A O 1
ATOM 988 N N . LYS A 1 125 ? -7.239 -0.571 -18.562 1.00 83.00 125 LYS A N 1
ATOM 989 C CA . LYS A 1 125 ? -7.576 -0.628 -19.990 1.00 83.00 125 LYS A CA 1
ATOM 990 C C . LYS A 1 125 ? -7.130 0.629 -20.731 1.00 83.00 125 LYS A C 1
ATOM 992 O O . LYS A 1 125 ? -6.455 0.526 -21.749 1.00 83.00 125 LYS A O 1
ATOM 997 N N . LYS A 1 126 ? -7.457 1.812 -20.194 1.00 79.31 126 LYS A N 1
ATOM 998 C CA . LYS A 1 126 ? -7.055 3.102 -20.784 1.00 79.31 126 LYS A CA 1
ATOM 999 C C . LYS A 1 126 ? -5.539 3.269 -20.860 1.00 79.31 126 LYS A C 1
ATOM 1001 O O . LYS A 1 126 ? -5.052 3.937 -21.761 1.00 79.31 126 LYS A O 1
ATOM 1006 N N . LEU A 1 127 ? -4.816 2.661 -19.925 1.00 80.19 127 LEU A N 1
ATOM 1007 C CA . LEU A 1 127 ? -3.361 2.705 -19.857 1.00 80.19 127 LEU A CA 1
ATOM 1008 C C . LEU A 1 127 ? -2.706 1.478 -20.493 1.00 80.19 127 LEU A C 1
ATOM 1010 O O . LEU A 1 127 ? -1.504 1.307 -20.339 1.00 80.19 127 LEU A O 1
ATOM 1014 N N . GLY A 1 128 ? -3.445 0.617 -21.201 1.00 84.31 128 GLY A N 1
ATOM 1015 C CA . GLY A 1 128 ? -2.902 -0.578 -21.848 1.00 84.31 128 GLY A CA 1
ATOM 1016 C C . GLY A 1 128 ? -2.171 -1.513 -20.881 1.00 84.31 128 GLY A C 1
ATOM 1017 O O . GLY A 1 128 ? -1.096 -2.014 -21.208 1.00 84.31 128 GLY A O 1
ATOM 1018 N N . VAL A 1 129 ? -2.719 -1.740 -19.686 1.00 90.38 129 VAL A N 1
ATOM 1019 C CA . VAL A 1 129 ? -2.159 -2.611 -18.640 1.00 90.38 129 VAL A CA 1
ATOM 1020 C C . VAL A 1 129 ? -3.146 -3.724 -18.270 1.00 90.38 129 VAL A C 1
ATOM 1022 O O . VAL A 1 129 ? -4.358 -3.511 -18.183 1.00 90.38 129 VAL A O 1
ATOM 1025 N N . ILE A 1 130 ? -2.614 -4.911 -17.983 1.00 93.38 130 ILE A N 1
ATOM 1026 C CA . ILE A 1 130 ? -3.330 -6.004 -17.318 1.00 93.38 130 ILE A CA 1
ATOM 1027 C C . ILE A 1 130 ? -2.709 -6.206 -15.938 1.00 93.38 130 ILE A C 1
ATOM 1029 O O . ILE A 1 130 ? -1.500 -6.327 -15.789 1.00 93.38 130 ILE A O 1
ATOM 1033 N N . GLY A 1 131 ? -3.541 -6.216 -14.907 1.00 93.94 131 GLY A N 1
ATOM 1034 C CA . GLY A 1 131 ? -3.156 -6.581 -13.556 1.00 93.94 131 GLY A CA 1
ATOM 1035 C C . GLY A 1 131 ? -3.156 -8.096 -13.365 1.00 93.94 131 GLY A C 1
ATOM 1036 O O . GLY A 1 131 ? -4.050 -8.797 -13.843 1.00 93.94 131 GLY A O 1
ATOM 1037 N N . LEU A 1 132 ? -2.172 -8.597 -12.629 1.00 96.50 132 LEU A N 1
ATOM 1038 C CA . LEU A 1 132 ? -2.051 -9.994 -12.237 1.00 96.50 132 LEU A CA 1
ATOM 1039 C C . LEU A 1 132 ? -1.856 -10.058 -10.720 1.00 96.50 132 LEU A C 1
ATOM 1041 O O . LEU A 1 132 ? -0.826 -9.636 -10.201 1.00 96.50 132 LEU A O 1
ATOM 1045 N N . ALA A 1 133 ? -2.842 -10.596 -10.005 1.00 96.12 133 ALA A N 1
ATOM 1046 C CA . ALA A 1 133 ? -2.735 -10.853 -8.574 1.00 96.12 133 ALA A CA 1
ATOM 1047 C C . ALA A 1 133 ? -2.318 -12.310 -8.351 1.00 96.12 133 ALA A C 1
ATOM 1049 O O . ALA A 1 133 ? -2.948 -13.229 -8.876 1.00 96.12 133 ALA A O 1
ATOM 1050 N N . VAL A 1 134 ? -1.258 -12.532 -7.577 1.00 94.75 134 VAL A N 1
ATOM 1051 C CA . VAL A 1 134 ? -0.704 -13.862 -7.281 1.00 94.75 134 VAL A CA 1
ATOM 1052 C C . VAL A 1 134 ? -0.483 -14.037 -5.790 1.00 94.75 134 VAL A C 1
ATOM 1054 O O . VAL A 1 134 ? -0.379 -13.064 -5.054 1.00 94.75 134 VAL A O 1
ATOM 1057 N N . ASP A 1 135 ? -0.360 -15.281 -5.333 1.00 90.94 135 ASP A N 1
ATOM 1058 C CA . ASP A 1 135 ? 0.157 -15.552 -3.990 1.00 90.94 135 ASP A CA 1
ATOM 1059 C C . ASP A 1 135 ? 1.524 -14.885 -3.802 1.00 90.94 135 ASP A C 1
ATOM 1061 O O . ASP A 1 135 ? 2.425 -15.078 -4.620 1.00 90.94 135 ASP A O 1
ATOM 1065 N N . ASN A 1 136 ? 1.690 -14.123 -2.723 1.00 88.06 136 ASN A N 1
ATOM 1066 C CA . ASN A 1 136 ? 2.934 -13.405 -2.463 1.00 88.06 136 ASN A CA 1
ATOM 1067 C C . ASN A 1 136 ? 4.153 -14.334 -2.269 1.00 88.06 136 ASN A C 1
ATOM 1069 O O . ASN A 1 136 ? 5.278 -13.903 -2.494 1.00 88.06 136 ASN A O 1
ATOM 1073 N N . HIS A 1 137 ? 3.960 -15.619 -1.946 1.00 84.19 137 HIS A N 1
ATOM 1074 C CA . HIS A 1 137 ? 5.052 -16.599 -1.911 1.00 84.19 137 HIS A CA 1
ATOM 1075 C C . HIS A 1 137 ? 5.535 -17.024 -3.306 1.00 84.19 137 HIS A C 1
ATOM 1077 O O . HIS A 1 137 ? 6.549 -17.704 -3.422 1.00 84.19 137 HIS A O 1
ATOM 1083 N N . LYS A 1 138 ? 4.807 -16.670 -4.370 1.00 88.25 138 LYS A N 1
ATOM 1084 C CA . LYS A 1 138 ? 5.153 -17.014 -5.757 1.00 88.25 138 LYS A CA 1
ATOM 1085 C C . LYS A 1 138 ? 5.803 -15.866 -6.518 1.00 88.25 138 LYS A C 1
ATOM 1087 O O . LYS A 1 138 ? 6.038 -16.028 -7.709 1.00 88.25 138 LYS A O 1
ATOM 1092 N N . VAL A 1 139 ? 6.077 -14.732 -5.869 1.00 87.94 139 VAL A N 1
ATOM 1093 C CA . VAL A 1 139 ? 6.627 -13.533 -6.521 1.00 87.94 139 VAL A CA 1
ATOM 1094 C C . VAL A 1 139 ? 7.863 -13.875 -7.348 1.00 87.94 139 VAL A C 1
ATOM 1096 O O . VAL A 1 139 ? 7.860 -13.622 -8.544 1.00 87.94 139 VAL A O 1
ATOM 1099 N N . GLU A 1 140 ? 8.860 -14.545 -6.767 1.00 87.06 140 GLU A N 1
ATOM 1100 C CA . GLU A 1 140 ? 10.097 -14.894 -7.482 1.00 87.06 140 GLU A CA 1
ATOM 1101 C C . GLU A 1 140 ? 9.837 -15.784 -8.706 1.00 87.06 140 GLU A C 1
ATOM 1103 O O . GLU A 1 140 ? 10.295 -15.486 -9.810 1.00 87.06 140 GLU A O 1
ATOM 1108 N N . SER A 1 141 ? 9.046 -16.850 -8.541 1.00 89.06 141 SER A N 1
ATOM 1109 C CA . SER A 1 141 ? 8.726 -17.774 -9.635 1.00 89.06 141 SER A CA 1
ATOM 1110 C C . SER A 1 141 ? 7.898 -17.114 -10.740 1.00 89.06 141 SER A C 1
ATOM 1112 O O . SER A 1 141 ? 8.092 -17.416 -11.915 1.00 89.06 141 SER A O 1
ATOM 1114 N N . VAL A 1 142 ? 6.974 -16.221 -10.377 1.00 91.12 142 VAL A N 1
ATOM 1115 C CA . VAL A 1 142 ? 6.124 -15.486 -11.323 1.00 91.12 142 VAL A CA 1
ATOM 1116 C C . VAL A 1 142 ? 6.944 -14.452 -12.082 1.00 91.12 142 VAL A C 1
ATOM 1118 O O . VAL A 1 142 ? 6.842 -14.410 -13.303 1.00 91.12 142 VAL A O 1
ATOM 1121 N N . THR A 1 143 ? 7.800 -13.685 -11.405 1.00 88.88 143 THR A N 1
ATOM 1122 C CA . THR A 1 143 ? 8.706 -12.720 -12.044 1.00 88.88 143 THR A CA 1
ATOM 1123 C C . THR A 1 143 ? 9.622 -13.410 -13.051 1.00 88.88 143 THR A C 1
ATOM 1125 O O . THR A 1 143 ? 9.735 -12.963 -14.191 1.00 88.88 143 THR A O 1
ATOM 1128 N N . LEU A 1 144 ? 10.231 -14.540 -12.669 1.00 90.81 144 LEU A N 1
ATOM 1129 C CA . LEU A 1 144 ? 11.083 -15.315 -13.572 1.00 90.81 144 LEU A CA 1
ATOM 1130 C C . LEU A 1 144 ? 10.295 -15.850 -14.775 1.00 90.81 144 LEU A C 1
ATOM 1132 O O . LEU A 1 144 ? 10.764 -15.773 -15.909 1.00 90.81 144 LEU A O 1
ATOM 1136 N N . TRP A 1 145 ? 9.086 -16.369 -14.543 1.00 93.12 145 TRP A N 1
ATOM 1137 C CA . TRP A 1 145 ? 8.234 -16.876 -15.615 1.00 93.12 145 TRP A CA 1
ATOM 1138 C C . TRP A 1 145 ? 7.811 -15.769 -16.588 1.00 93.12 145 TRP A C 1
ATOM 1140 O O . TRP A 1 145 ? 7.954 -15.955 -17.792 1.00 93.12 145 TRP A O 1
ATOM 1150 N N . LEU A 1 146 ? 7.357 -14.612 -16.092 1.00 92.50 146 LEU A N 1
ATOM 1151 C CA . LEU A 1 146 ? 6.966 -13.464 -16.921 1.00 92.50 146 LEU A CA 1
ATOM 1152 C C . LEU A 1 146 ? 8.139 -12.962 -17.770 1.00 92.50 146 LEU A C 1
ATOM 1154 O O . LEU A 1 146 ? 7.980 -12.774 -18.976 1.00 92.50 146 LEU A O 1
ATOM 1158 N N . LYS A 1 147 ? 9.334 -12.862 -17.174 1.00 90.88 147 LYS A N 1
ATOM 1159 C CA . LYS A 1 147 ? 10.563 -12.494 -17.885 1.00 90.88 147 LYS A CA 1
ATOM 1160 C C . LYS A 1 147 ? 10.902 -13.489 -18.999 1.00 90.88 147 LYS A C 1
ATOM 1162 O O . LYS A 1 147 ? 11.189 -13.075 -20.114 1.00 90.88 147 LYS A O 1
ATOM 1167 N N . ASN A 1 148 ? 10.797 -14.794 -18.735 1.00 91.06 148 ASN A N 1
ATOM 1168 C CA . ASN A 1 148 ? 11.031 -15.837 -19.743 1.00 91.06 148 ASN A CA 1
ATOM 1169 C C . ASN A 1 148 ? 9.985 -15.840 -20.870 1.00 91.06 148 ASN A C 1
ATOM 1171 O O . ASN A 1 148 ? 10.244 -16.376 -21.943 1.00 91.06 148 ASN A O 1
ATOM 1175 N N . GLN A 1 149 ? 8.795 -15.284 -20.631 1.00 89.75 149 GLN A N 1
ATOM 1176 C CA . GLN A 1 149 ? 7.763 -15.091 -21.652 1.00 89.75 149 GLN A CA 1
ATOM 1177 C C . GLN A 1 149 ? 7.896 -13.747 -22.390 1.00 89.75 149 GLN A C 1
ATOM 1179 O O . GLN A 1 149 ? 7.016 -13.424 -23.186 1.00 89.75 149 GLN A O 1
ATOM 1184 N N . ASN A 1 150 ? 8.966 -12.978 -22.137 1.00 90.00 150 ASN A N 1
ATOM 1185 C CA . ASN A 1 150 ? 9.179 -11.618 -22.646 1.00 90.00 150 ASN A CA 1
ATOM 1186 C C . ASN A 1 150 ? 8.019 -10.657 -22.330 1.00 90.00 150 ASN A C 1
ATOM 1188 O O . ASN A 1 150 ? 7.742 -9.739 -23.095 1.00 90.00 150 ASN A O 1
ATOM 1192 N N . VAL A 1 151 ? 7.330 -10.870 -21.205 1.00 91.25 151 VAL A N 1
ATOM 1193 C CA . VAL A 1 151 ? 6.260 -9.981 -20.748 1.00 91.25 151 VAL A CA 1
ATOM 1194 C C . VAL A 1 151 ? 6.890 -8.884 -19.899 1.00 91.25 151 VAL A C 1
ATOM 1196 O O . VAL A 1 151 ? 7.461 -9.158 -18.843 1.00 91.25 151 VAL A O 1
ATOM 1199 N N . GLU A 1 152 ? 6.753 -7.636 -20.334 1.00 89.50 152 GLU A N 1
ATOM 1200 C CA . GLU A 1 152 ? 7.126 -6.476 -19.526 1.00 89.50 152 GLU A CA 1
ATOM 1201 C C . GLU A 1 152 ? 6.177 -6.355 -18.334 1.00 89.50 152 GLU A C 1
ATOM 1203 O O . GLU A 1 152 ? 4.956 -6.221 -18.492 1.00 89.50 152 GLU A O 1
ATOM 1208 N N . CYS A 1 153 ? 6.744 -6.412 -17.131 1.00 90.31 153 CYS A N 1
ATOM 1209 C CA . CYS A 1 153 ? 5.987 -6.371 -15.894 1.00 90.31 153 CYS A CA 1
ATOM 1210 C C . CYS A 1 153 ? 6.699 -5.576 -14.801 1.00 90.31 153 CYS A C 1
ATOM 1212 O O . CYS A 1 153 ? 7.923 -5.613 -14.687 1.00 90.31 153 CYS A O 1
ATOM 1214 N N . GLN A 1 154 ? 5.908 -4.949 -13.938 1.00 89.00 154 GLN A N 1
ATOM 1215 C CA . GLN A 1 154 ? 6.362 -4.307 -12.709 1.00 89.00 154 GLN A CA 1
ATOM 1216 C C . GLN A 1 154 ? 5.560 -4.867 -11.534 1.00 89.00 154 GLN A C 1
ATOM 1218 O O . GLN A 1 154 ? 4.335 -4.993 -11.613 1.00 89.00 154 GLN A O 1
ATOM 1223 N N . GLN A 1 155 ? 6.244 -5.249 -10.455 1.00 89.88 155 GLN A N 1
ATOM 1224 C CA . GLN A 1 155 ? 5.567 -5.588 -9.207 1.00 89.88 155 GLN A CA 1
ATOM 1225 C C . GLN A 1 155 ? 5.124 -4.295 -8.525 1.00 89.88 155 GLN A C 1
ATOM 1227 O O . GLN A 1 155 ? 5.926 -3.382 -8.350 1.00 89.88 155 GLN A O 1
ATOM 1232 N N . VAL A 1 156 ? 3.863 -4.251 -8.112 1.00 86.00 156 VAL A N 1
ATOM 1233 C CA . VAL A 1 156 ? 3.290 -3.091 -7.434 1.00 86.00 156 VAL A CA 1
ATOM 1234 C C . VAL A 1 156 ? 3.801 -3.040 -5.990 1.00 86.00 156 VAL A C 1
ATOM 1236 O O . VAL A 1 156 ? 3.735 -4.071 -5.302 1.00 86.00 156 VAL A O 1
ATOM 1239 N N . PRO A 1 157 ? 4.287 -1.881 -5.511 1.00 78.44 157 PRO A N 1
ATOM 1240 C CA . PRO A 1 157 ? 4.707 -1.713 -4.125 1.00 78.44 157 PRO A CA 1
ATOM 1241 C C . PRO A 1 157 ? 3.578 -2.009 -3.131 1.00 78.44 157 PRO A C 1
ATOM 1243 O O . PRO A 1 157 ? 2.398 -1.775 -3.397 1.00 78.44 157 PRO A O 1
ATOM 1246 N N . ILE A 1 158 ? 3.928 -2.543 -1.961 1.00 74.12 158 ILE A N 1
ATOM 1247 C CA . ILE A 1 158 ? 2.950 -3.028 -0.970 1.00 74.12 158 ILE A CA 1
ATOM 1248 C C . ILE A 1 158 ? 2.070 -1.906 -0.401 1.00 74.12 158 ILE A C 1
ATOM 1250 O O . ILE A 1 158 ? 0.920 -2.148 -0.024 1.00 74.12 158 ILE A O 1
ATOM 1254 N N . GLU A 1 159 ? 2.603 -0.689 -0.360 1.00 69.19 159 GLU A N 1
ATOM 1255 C CA . GLU A 1 159 ? 1.953 0.552 0.051 1.00 69.19 159 GLU A CA 1
ATOM 1256 C C . GLU A 1 159 ? 0.780 0.934 -0.859 1.00 69.19 159 GLU A C 1
ATOM 1258 O O . GLU A 1 159 ? -0.223 1.464 -0.377 1.00 69.19 159 GLU A O 1
ATOM 1263 N N . ASP A 1 160 ? 0.840 0.558 -2.136 1.00 67.75 160 ASP A N 1
ATOM 1264 C CA . ASP A 1 160 ? -0.199 0.857 -3.122 1.00 67.75 160 ASP A CA 1
ATOM 1265 C C . ASP A 1 160 ? -1.275 -0.243 -3.187 1.00 67.75 160 ASP A C 1
ATOM 1267 O O . ASP A 1 160 ? -2.387 -0.017 -3.669 1.00 67.75 160 ASP A O 1
ATOM 1271 N N . VAL A 1 161 ? -0.983 -1.435 -2.647 1.00 82.50 161 VAL A N 1
ATOM 1272 C CA . VAL A 1 161 ? -1.876 -2.612 -2.639 1.00 82.50 161 VAL A CA 1
ATOM 1273 C C . VAL A 1 161 ? -2.023 -3.228 -1.244 1.00 82.50 161 VAL A C 1
ATOM 1275 O O . VAL A 1 161 ? -1.944 -4.445 -1.034 1.00 82.50 161 VAL A O 1
ATOM 1278 N N . ILE A 1 162 ? -2.265 -2.379 -0.240 1.00 74.56 162 ILE A N 1
ATOM 1279 C CA . ILE A 1 162 ? -2.371 -2.782 1.176 1.00 74.56 162 ILE A CA 1
ATOM 1280 C C . ILE A 1 162 ? -3.433 -3.873 1.385 1.00 74.56 162 ILE A C 1
ATOM 1282 O O . ILE A 1 162 ? -3.260 -4.769 2.216 1.00 74.56 162 ILE A O 1
ATOM 1286 N N . ARG A 1 163 ? -4.562 -3.812 0.664 1.00 77.50 163 ARG A N 1
ATOM 1287 C CA . ARG A 1 163 ? -5.659 -4.780 0.831 1.00 77.50 163 ARG A CA 1
ATOM 1288 C C . ARG A 1 163 ? -5.243 -6.157 0.334 1.00 77.50 163 ARG A C 1
ATOM 1290 O O . ARG A 1 163 ? -5.386 -7.126 1.073 1.00 77.50 163 ARG A O 1
ATOM 1297 N N . GLU A 1 164 ? -4.703 -6.231 -0.869 1.00 87.00 164 GLU A N 1
ATOM 1298 C CA . GLU A 1 164 ? -4.184 -7.434 -1.508 1.00 87.00 164 GLU A CA 1
ATOM 1299 C C . GLU A 1 164 ? -3.066 -8.045 -0.656 1.00 87.00 164 GLU A C 1
ATOM 1301 O O . GLU A 1 164 ? -3.123 -9.229 -0.314 1.00 87.00 164 GLU A O 1
ATOM 1306 N N . THR A 1 165 ? -2.142 -7.211 -0.177 1.00 82.88 165 THR A N 1
ATOM 1307 C CA . THR A 1 165 ? -1.050 -7.620 0.716 1.00 82.88 165 THR A CA 1
ATOM 1308 C C . THR A 1 165 ? -1.581 -8.234 2.014 1.00 82.88 165 THR A C 1
ATOM 1310 O O . THR A 1 165 ? -1.157 -9.322 2.407 1.00 82.88 165 THR A O 1
ATOM 1313 N N . LYS A 1 166 ? -2.593 -7.624 2.653 1.00 77.38 166 LYS A N 1
ATOM 1314 C CA . LYS A 1 166 ? -3.276 -8.204 3.831 1.00 77.38 166 LYS A CA 1
ATOM 1315 C C . LYS A 1 166 ? -3.960 -9.541 3.523 1.00 77.38 166 LYS A C 1
ATOM 1317 O O . LYS A 1 166 ? -4.083 -10.400 4.400 1.00 77.38 166 LYS A O 1
ATOM 1322 N N . LYS A 1 167 ? -4.407 -9.751 2.282 1.00 81.94 167 LYS A N 1
ATOM 1323 C CA . LYS A 1 167 ? -4.944 -11.040 1.823 1.00 81.94 167 LYS A CA 1
ATOM 1324 C C . LYS A 1 167 ? -3.852 -12.055 1.468 1.00 81.94 167 LYS A C 1
ATOM 1326 O O . LYS A 1 167 ? -4.191 -13.210 1.224 1.00 81.94 167 LYS A O 1
ATOM 1331 N N . GLY A 1 168 ? -2.569 -11.695 1.523 1.00 82.75 168 GLY A N 1
ATOM 1332 C CA . GLY A 1 168 ? -1.446 -12.567 1.161 1.00 82.75 168 GLY A CA 1
ATOM 1333 C C . GLY A 1 168 ? -1.195 -12.636 -0.346 1.00 82.75 168 GLY A C 1
ATOM 1334 O O . GLY A 1 168 ? -0.674 -13.639 -0.832 1.00 82.75 168 GLY A O 1
ATOM 1335 N N . LEU A 1 169 ? -1.608 -11.603 -1.081 1.00 91.12 169 LEU A N 1
ATOM 1336 C CA . LEU A 1 169 ? -1.382 -11.465 -2.513 1.00 91.12 169 LEU A CA 1
ATOM 1337 C C . LEU A 1 169 ? -0.270 -10.448 -2.792 1.00 91.12 169 LEU A C 1
ATOM 1339 O O . LEU A 1 169 ? -0.110 -9.480 -2.055 1.00 91.12 169 LEU A O 1
ATOM 1343 N N . ALA A 1 170 ? 0.454 -10.666 -3.882 1.00 93.25 170 ALA A N 1
ATOM 1344 C CA . ALA A 1 170 ? 1.272 -9.670 -4.557 1.00 93.25 170 ALA A CA 1
ATOM 1345 C C . ALA A 1 170 ? 0.622 -9.332 -5.901 1.00 93.25 170 ALA A C 1
ATOM 1347 O O . ALA A 1 170 ? -0.023 -10.185 -6.517 1.00 93.25 170 ALA A O 1
ATOM 1348 N N . VAL A 1 171 ? 0.783 -8.092 -6.350 1.00 94.56 171 VAL A N 1
ATOM 1349 C CA . VAL A 1 171 ? 0.175 -7.601 -7.589 1.00 94.56 171 VAL A CA 1
ATOM 1350 C C . VAL A 1 171 ? 1.273 -7.229 -8.573 1.00 94.56 171 VAL A C 1
ATOM 1352 O O . VAL A 1 171 ? 2.268 -6.617 -8.198 1.00 94.56 171 VAL A O 1
ATOM 1355 N N . PHE A 1 172 ? 1.071 -7.595 -9.832 1.00 95.38 172 PHE A N 1
ATOM 1356 C CA . PHE A 1 172 ? 1.899 -7.205 -10.963 1.00 95.38 172 PHE A CA 1
ATOM 1357 C C . PHE A 1 172 ? 1.071 -6.391 -11.948 1.00 95.38 172 PHE A C 1
ATOM 1359 O O . PHE A 1 172 ? -0.093 -6.707 -12.207 1.00 95.38 172 PHE A O 1
ATOM 1366 N N . HIS A 1 173 ? 1.685 -5.374 -12.534 1.00 93.50 173 HIS A N 1
ATOM 1367 C CA . HIS A 1 173 ? 1.181 -4.678 -13.705 1.00 93.50 173 HIS A CA 1
ATOM 1368 C C . HIS A 1 173 ? 1.946 -5.161 -14.930 1.00 93.50 173 HIS A C 1
ATOM 1370 O O . HIS A 1 173 ? 3.167 -5.065 -14.983 1.00 93.50 173 HIS A O 1
ATOM 1376 N N . LEU A 1 174 ? 1.212 -5.715 -15.890 1.00 94.19 174 LEU A N 1
ATOM 1377 C CA . LEU A 1 174 ? 1.722 -6.256 -17.142 1.00 94.19 174 LEU A CA 1
ATOM 1378 C C . LEU A 1 174 ? 1.382 -5.288 -18.273 1.00 94.19 174 LEU A C 1
ATOM 1380 O O . LEU A 1 174 ? 0.227 -4.867 -18.401 1.00 94.19 174 LEU A O 1
ATOM 1384 N N . VAL A 1 175 ? 2.353 -4.950 -19.114 1.00 90.25 175 VAL A N 1
ATOM 1385 C CA . VAL A 1 175 ? 2.100 -4.127 -20.302 1.00 90.25 175 VAL A CA 1
ATOM 1386 C C . VAL A 1 175 ? 1.320 -4.963 -21.312 1.00 90.25 175 VAL A C 1
ATOM 1388 O O . VAL A 1 175 ? 1.804 -5.982 -21.782 1.00 90.25 175 VAL A O 1
ATOM 1391 N N . SER A 1 176 ? 0.100 -4.554 -21.665 1.00 88.81 176 SER A N 1
ATOM 1392 C CA . SER A 1 176 ? -0.800 -5.401 -22.470 1.00 88.81 176 SER A CA 1
ATOM 1393 C C . SER A 1 176 ? -0.219 -5.743 -23.842 1.00 88.81 176 SER A C 1
ATOM 1395 O O . SER A 1 176 ? -0.431 -6.847 -24.331 1.00 88.81 176 SER A O 1
ATOM 1397 N N . SER A 1 177 ? 0.530 -4.816 -24.446 1.00 88.75 177 SER A N 1
ATOM 1398 C CA . SER A 1 177 ? 1.166 -4.996 -25.755 1.00 88.75 177 SER A CA 1
ATOM 1399 C C . SER A 1 177 ? 2.380 -5.924 -25.735 1.00 88.75 177 SER A C 1
ATOM 1401 O O . SER A 1 177 ? 2.737 -6.443 -26.787 1.00 88.75 177 SER A O 1
ATOM 1403 N N . SER A 1 178 ? 3.010 -6.150 -24.577 1.00 89.44 178 SER A N 1
ATOM 1404 C CA . SER A 1 178 ? 4.159 -7.058 -24.463 1.00 89.44 178 SER A CA 1
ATOM 1405 C C . SER A 1 178 ? 3.745 -8.506 -24.208 1.00 89.44 178 SER A C 1
ATOM 1407 O O . SER A 1 178 ? 4.579 -9.399 -24.300 1.00 89.44 178 SER A O 1
ATOM 1409 N N . ILE A 1 179 ? 2.468 -8.772 -23.901 1.00 91.69 179 ILE A N 1
ATOM 1410 C CA . ILE A 1 179 ? 1.983 -10.123 -23.613 1.00 91.69 179 ILE A CA 1
ATOM 1411 C C . ILE A 1 179 ? 1.756 -10.874 -24.933 1.00 91.69 179 ILE A C 1
ATOM 1413 O O . ILE A 1 179 ? 0.832 -10.527 -25.674 1.00 91.69 179 ILE A O 1
ATOM 1417 N N . PRO A 1 180 ? 2.505 -11.957 -25.221 1.00 93.12 180 PRO A N 1
ATOM 1418 C CA . PRO A 1 180 ? 2.250 -12.748 -26.419 1.00 93.12 180 PRO A CA 1
ATOM 1419 C C . PRO A 1 180 ? 0.838 -13.368 -26.380 1.00 93.12 180 PRO A C 1
ATOM 1421 O O . PRO A 1 180 ? 0.426 -13.849 -25.318 1.00 93.12 180 PRO A O 1
ATOM 1424 N N . PRO A 1 181 ? 0.103 -13.459 -27.508 1.00 91.56 181 PRO A N 1
ATOM 1425 C CA . PRO A 1 181 ? -1.273 -13.975 -27.525 1.00 91.56 181 PRO A CA 1
ATOM 1426 C C . PRO A 1 181 ? -1.415 -15.368 -26.899 1.00 91.56 181 PRO A C 1
ATOM 1428 O O . PRO A 1 181 ? -2.296 -15.600 -26.074 1.00 91.56 181 PRO A O 1
ATOM 1431 N N . LYS A 1 182 ? -0.473 -16.270 -27.203 1.00 91.56 182 LYS A N 1
ATOM 1432 C CA . LYS A 1 182 ? -0.410 -17.621 -26.625 1.00 91.56 182 LYS A CA 1
ATOM 1433 C C . LYS A 1 182 ? -0.194 -17.599 -25.108 1.00 91.56 182 LYS A C 1
ATOM 1435 O O . LYS A 1 182 ? -0.708 -18.448 -24.385 1.00 91.56 182 LYS A O 1
ATOM 1440 N N . THR A 1 183 ? 0.557 -16.624 -24.603 1.00 90.88 183 THR A N 1
ATOM 1441 C CA . THR A 1 183 ? 0.782 -16.437 -23.166 1.00 90.88 183 THR A CA 1
ATOM 1442 C C . THR A 1 183 ? -0.493 -15.954 -22.486 1.00 90.88 183 THR A C 1
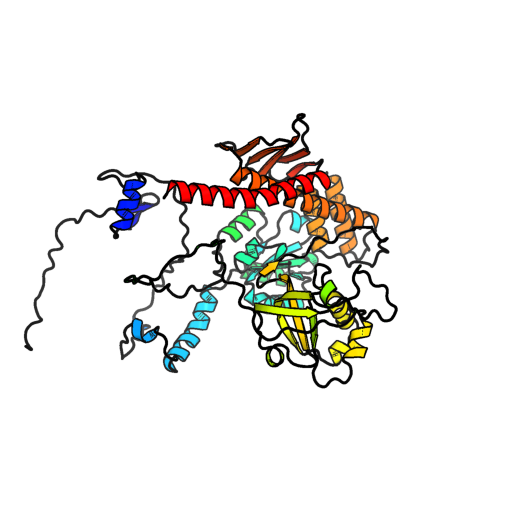ATOM 1444 O O . THR A 1 183 ? -0.860 -16.494 -21.443 1.00 90.88 183 THR A O 1
ATOM 1447 N N . LEU A 1 184 ? -1.209 -14.996 -23.085 1.00 91.12 184 LEU A N 1
ATOM 1448 C CA . LEU A 1 184 ? -2.499 -14.525 -22.574 1.00 91.12 184 LEU A CA 1
ATOM 1449 C C . LEU A 1 184 ? -3.554 -15.641 -22.563 1.00 91.12 184 LEU A C 1
ATOM 1451 O O . LEU A 1 184 ? -4.266 -15.806 -21.572 1.00 91.12 184 LEU A O 1
ATOM 1455 N N . GLU A 1 185 ? -3.611 -16.454 -23.618 1.00 91.62 185 GLU A N 1
ATOM 1456 C CA . GLU A 1 185 ? -4.476 -17.636 -23.695 1.00 91.62 185 GLU A CA 1
ATOM 1457 C C . GLU A 1 185 ? -4.148 -18.646 -22.582 1.00 91.62 185 GLU A C 1
ATOM 1459 O O . GLU A 1 185 ? -5.029 -19.090 -21.846 1.00 91.62 185 GLU A O 1
ATOM 1464 N N . ASN A 1 186 ? -2.864 -18.951 -22.372 1.00 91.56 186 ASN A N 1
ATOM 1465 C CA . ASN A 1 186 ? -2.435 -19.843 -21.294 1.00 91.56 186 ASN A CA 1
ATOM 1466 C C . ASN A 1 186 ? -2.810 -19.303 -19.906 1.00 91.56 186 ASN A C 1
ATOM 1468 O O . ASN A 1 186 ? -3.241 -20.068 -19.038 1.00 91.56 186 ASN A O 1
ATOM 1472 N N . MET A 1 187 ? -2.650 -17.996 -19.681 1.00 91.12 187 MET A N 1
ATOM 1473 C CA . MET A 1 187 ? -3.010 -17.365 -18.412 1.00 91.12 187 MET A CA 1
ATOM 1474 C C . MET A 1 187 ? -4.522 -17.386 -18.184 1.00 91.12 187 MET A C 1
ATOM 1476 O O . MET A 1 187 ? -4.957 -17.759 -17.099 1.00 91.12 187 MET A O 1
ATOM 1480 N N . THR A 1 188 ? -5.327 -17.059 -19.193 1.00 91.50 188 THR A N 1
ATOM 1481 C CA . THR A 1 188 ? -6.795 -17.070 -19.077 1.00 91.50 188 THR A CA 1
ATOM 1482 C C . THR A 1 188 ? -7.353 -18.483 -18.908 1.00 91.50 188 THR A C 1
ATOM 1484 O O . THR A 1 188 ? -8.229 -18.704 -18.074 1.00 91.50 188 THR A O 1
ATOM 1487 N N . LYS A 1 189 ? -6.775 -19.481 -19.586 1.00 91.44 189 LYS A N 1
ATOM 1488 C CA . LYS A 1 189 ? -7.115 -20.899 -19.386 1.00 91.44 189 LYS A CA 1
ATOM 1489 C C . LYS A 1 189 ? -6.796 -21.386 -17.970 1.00 91.44 189 LYS A C 1
ATOM 1491 O O . LYS A 1 189 ? -7.527 -22.205 -17.421 1.00 91.44 189 LYS A O 1
ATOM 1496 N N . LYS A 1 190 ? -5.698 -20.907 -17.378 1.00 88.81 190 LYS A N 1
ATOM 1497 C CA . LYS A 1 190 ? -5.226 -21.352 -16.058 1.00 88.81 190 LYS A CA 1
ATOM 1498 C C . LYS A 1 190 ? -5.850 -20.587 -14.890 1.00 88.81 190 LYS A C 1
ATOM 1500 O O . LYS A 1 190 ? -6.031 -21.163 -13.821 1.00 88.81 190 LYS A O 1
ATOM 1505 N N . PHE A 1 191 ? -6.127 -19.299 -15.068 1.00 91.00 191 PHE A N 1
ATOM 1506 C CA . PHE A 1 191 ? -6.522 -18.382 -13.993 1.00 91.00 191 PHE A CA 1
ATOM 1507 C C . PHE A 1 191 ? -7.938 -17.816 -14.157 1.00 91.00 191 PHE A C 1
ATOM 1509 O O . PHE A 1 191 ? -8.416 -17.109 -13.272 1.00 91.00 191 PHE A O 1
ATOM 1516 N N . GLY A 1 192 ? -8.618 -18.155 -15.253 1.00 89.75 192 GLY A N 1
ATOM 1517 C CA . GLY A 1 192 ? -9.936 -17.639 -15.598 1.00 89.75 192 GLY A CA 1
ATOM 1518 C C . GLY A 1 192 ? -9.881 -16.355 -16.425 1.00 89.75 192 GLY A C 1
ATOM 1519 O O . GLY A 1 192 ? -8.814 -15.821 -16.736 1.00 89.75 192 GLY A O 1
ATOM 1520 N N . ALA A 1 193 ? -11.065 -15.868 -16.797 1.00 91.00 193 ALA A N 1
ATOM 1521 C CA . ALA A 1 193 ? -11.220 -14.638 -17.566 1.00 91.00 193 ALA A CA 1
ATOM 1522 C C . ALA A 1 193 ? -10.686 -13.409 -16.807 1.00 91.00 193 ALA A C 1
ATOM 1524 O O . ALA A 1 193 ? -10.626 -13.384 -15.576 1.00 91.00 193 ALA A O 1
ATOM 1525 N N . VAL A 1 194 ? -10.306 -12.376 -17.560 1.00 93.19 194 VAL A N 1
ATOM 1526 C CA . VAL A 1 194 ? -9.842 -11.105 -16.996 1.00 93.19 194 VAL A CA 1
ATOM 1527 C C . VAL A 1 194 ? -11.018 -10.391 -16.331 1.00 93.19 194 VAL A C 1
ATOM 1529 O O . VAL A 1 194 ? -12.021 -10.112 -16.979 1.00 93.19 194 VAL A O 1
ATOM 1532 N N . ILE A 1 195 ? -10.883 -10.060 -15.047 1.00 93.38 195 ILE A N 1
ATOM 1533 C CA . ILE A 1 195 ? -11.892 -9.287 -14.316 1.00 93.38 195 ILE A CA 1
ATOM 1534 C C . ILE A 1 195 ? -11.828 -7.829 -14.778 1.00 93.38 195 ILE A C 1
ATOM 1536 O O . ILE A 1 195 ? -10.856 -7.123 -14.505 1.00 93.38 195 ILE A O 1
ATOM 1540 N N . GLU A 1 196 ? -12.854 -7.359 -15.476 1.00 89.56 196 GLU A N 1
ATOM 1541 C CA . GLU A 1 196 ? -12.843 -6.019 -16.078 1.00 89.56 196 GLU A CA 1
ATOM 1542 C C . GLU A 1 196 ? -13.489 -4.948 -15.187 1.00 89.56 196 GLU A C 1
ATOM 1544 O O . GLU A 1 196 ? -13.152 -3.762 -15.250 1.00 89.56 196 GLU A O 1
ATOM 1549 N N . SER A 1 197 ? -14.418 -5.366 -14.326 1.00 87.12 197 SER A N 1
ATOM 1550 C CA . SER A 1 197 ? -15.128 -4.481 -13.411 1.00 87.12 197 SER A CA 1
ATOM 1551 C C . SER A 1 197 ? -14.300 -4.211 -12.156 1.00 87.12 197 SER A C 1
ATOM 1553 O O . SER A 1 197 ? -13.873 -5.129 -11.454 1.00 87.12 197 SER A O 1
ATOM 1555 N N . SER A 1 198 ? -14.123 -2.929 -11.819 1.00 82.06 198 SER A N 1
ATOM 1556 C CA . SER A 1 198 ? -13.480 -2.528 -10.558 1.00 82.06 198 SER A CA 1
ATOM 1557 C C . SER A 1 198 ? -14.253 -3.055 -9.344 1.00 82.06 198 SER A C 1
ATOM 1559 O O . SER A 1 198 ? -13.657 -3.523 -8.375 1.00 82.06 198 SER A O 1
ATOM 1561 N N . THR A 1 199 ? -15.586 -3.051 -9.414 1.00 82.62 199 THR A N 1
ATOM 1562 C CA . THR A 1 199 ? -16.451 -3.566 -8.346 1.00 82.62 199 THR A CA 1
ATOM 1563 C C . THR A 1 199 ? -16.258 -5.065 -8.153 1.00 82.62 199 THR A C 1
ATOM 1565 O O . THR A 1 199 ? -16.063 -5.510 -7.023 1.00 82.62 199 THR A O 1
ATOM 1568 N N . GLU A 1 200 ? -16.248 -5.829 -9.244 1.00 87.25 200 GLU A N 1
ATOM 1569 C CA . GLU A 1 200 ? -16.050 -7.280 -9.214 1.00 87.25 200 GLU A CA 1
ATOM 1570 C C . GLU A 1 200 ? -14.650 -7.640 -8.704 1.00 87.25 200 GLU A C 1
ATOM 1572 O O . GLU A 1 200 ? -14.504 -8.498 -7.833 1.00 87.25 200 GLU A O 1
ATOM 1577 N N . TYR A 1 201 ? -13.620 -6.914 -9.151 1.00 89.81 201 TYR A N 1
ATOM 1578 C CA . TYR A 1 201 ? -12.255 -7.067 -8.647 1.00 89.81 201 TYR A CA 1
ATOM 1579 C C . TYR A 1 201 ? -12.196 -6.839 -7.130 1.00 89.81 201 TYR A C 1
ATOM 1581 O O . TYR A 1 201 ? -11.688 -7.674 -6.381 1.00 89.81 201 TYR A O 1
ATOM 1589 N N . GLN A 1 202 ? -12.790 -5.749 -6.639 1.00 83.88 202 GLN A N 1
ATOM 1590 C CA . GLN A 1 202 ? -12.816 -5.451 -5.207 1.00 83.88 202 GLN A CA 1
ATOM 1591 C C . GLN A 1 202 ? -13.632 -6.474 -4.406 1.00 83.88 202 GLN A C 1
ATOM 1593 O O . GLN A 1 202 ? -13.240 -6.829 -3.292 1.00 83.88 202 GLN A O 1
ATOM 1598 N N . GLN A 1 203 ? -14.743 -6.979 -4.946 1.00 83.25 203 GLN A N 1
ATOM 1599 C CA . GLN A 1 203 ? -15.511 -8.068 -4.335 1.00 83.25 203 GLN A CA 1
ATOM 1600 C C . GLN A 1 203 ? -14.682 -9.354 -4.257 1.00 83.25 203 GLN A C 1
ATOM 1602 O O . GLN A 1 203 ? -14.637 -9.985 -3.198 1.00 83.25 203 GLN A O 1
ATOM 1607 N N . LYS A 1 204 ? -13.939 -9.690 -5.318 1.00 86.38 204 LYS A N 1
ATOM 1608 C CA . LYS A 1 204 ? -13.029 -10.838 -5.340 1.00 86.38 204 LYS A CA 1
ATOM 1609 C C . LYS A 1 204 ? -11.969 -10.726 -4.247 1.00 86.38 204 LYS A C 1
ATOM 1611 O O . LYS A 1 204 ? -11.830 -11.658 -3.460 1.00 86.38 204 LYS A O 1
ATOM 1616 N N . ILE A 1 205 ? -11.295 -9.580 -4.114 1.00 83.56 205 ILE A N 1
ATOM 1617 C CA . ILE A 1 205 ? -10.317 -9.343 -3.036 1.00 83.56 205 ILE A CA 1
ATOM 1618 C C . ILE A 1 205 ? -10.962 -9.458 -1.649 1.00 83.56 205 ILE A C 1
ATOM 1620 O O . ILE A 1 205 ? -10.392 -10.074 -0.745 1.00 83.56 205 ILE A O 1
ATOM 1624 N N . LYS A 1 206 ? -12.159 -8.889 -1.460 1.00 80.69 206 LYS A N 1
ATOM 1625 C CA . LYS A 1 206 ? -12.880 -8.941 -0.178 1.00 80.69 206 LYS A CA 1
ATOM 1626 C C . LYS A 1 206 ? -13.278 -10.362 0.220 1.00 80.69 206 LYS A C 1
ATOM 1628 O O . LYS A 1 206 ? -13.206 -10.667 1.407 1.00 80.69 206 LYS A O 1
ATOM 1633 N N . SER A 1 207 ? -13.638 -11.208 -0.748 1.00 78.88 207 SER A N 1
ATOM 1634 C CA . SER A 1 207 ? -14.024 -12.606 -0.509 1.00 78.88 207 SER A CA 1
ATOM 1635 C C . SER A 1 207 ? -12.887 -13.467 0.053 1.00 78.88 207 SER A C 1
ATOM 1637 O O . SER A 1 207 ? -13.137 -14.485 0.694 1.00 78.88 207 SER A O 1
ATOM 1639 N N . LEU A 1 208 ? -11.627 -13.063 -0.148 1.00 78.81 208 LEU A N 1
ATOM 1640 C CA . LEU A 1 208 ? -10.477 -13.810 0.349 1.00 78.81 208 LEU A CA 1
ATOM 1641 C C . LEU A 1 208 ? -10.313 -13.624 1.857 1.00 78.81 208 LEU A C 1
ATOM 1643 O O . LEU A 1 208 ? -10.367 -12.508 2.379 1.00 78.81 208 LEU A O 1
ATOM 1647 N N . ALA A 1 209 ? -10.015 -14.709 2.567 1.00 69.31 209 ALA A N 1
ATOM 1648 C CA . ALA A 1 209 ? -9.656 -14.634 3.976 1.00 69.31 209 ALA A CA 1
ATOM 1649 C C . ALA A 1 209 ? -8.335 -13.867 4.158 1.00 69.31 209 ALA A C 1
ATOM 1651 O O . ALA A 1 209 ? -7.340 -14.104 3.461 1.00 69.31 209 ALA A O 1
ATOM 1652 N N . THR A 1 210 ? -8.311 -12.948 5.125 1.00 68.19 210 THR A N 1
ATOM 1653 C CA . THR A 1 210 ? -7.075 -12.274 5.544 1.00 68.19 210 THR A CA 1
ATOM 1654 C C . THR A 1 210 ? -6.081 -13.334 6.009 1.00 68.19 210 THR A C 1
ATOM 1656 O O . THR A 1 210 ? -6.440 -14.235 6.768 1.00 68.19 210 THR A O 1
ATOM 1659 N N . ARG A 1 211 ? -4.841 -13.285 5.516 1.00 64.94 211 ARG A N 1
ATOM 1660 C CA . ARG A 1 211 ? -3.836 -14.272 5.921 1.00 64.94 211 ARG A CA 1
ATOM 1661 C C . ARG A 1 211 ? -3.384 -13.922 7.340 1.00 64.94 211 ARG A C 1
ATOM 1663 O O . ARG A 1 211 ? -2.889 -12.820 7.558 1.00 64.94 211 ARG A O 1
ATOM 1670 N N . SER A 1 212 ? -3.591 -14.829 8.300 1.00 51.88 212 SER A N 1
ATOM 1671 C CA . SER A 1 212 ? -3.163 -14.584 9.682 1.00 51.88 212 SER A CA 1
ATOM 1672 C C . SER A 1 212 ? -1.650 -14.385 9.726 1.00 51.88 212 SER A C 1
ATOM 1674 O O . SER A 1 212 ? -0.902 -15.227 9.226 1.00 51.88 212 SER A O 1
ATOM 1676 N N . GLN A 1 213 ? -1.211 -13.277 10.320 1.00 45.03 213 GLN A N 1
ATOM 1677 C CA . GLN A 1 213 ? 0.208 -12.969 10.525 1.00 45.03 213 GLN A CA 1
ATOM 1678 C C . GLN A 1 213 ? 0.798 -13.745 11.715 1.00 45.03 213 GLN A C 1
ATOM 1680 O O . GLN A 1 213 ? 2.013 -13.840 11.841 1.00 45.03 213 GLN A O 1
ATOM 1685 N N . PHE A 1 214 ? -0.058 -14.356 12.546 1.00 35.91 214 PHE A N 1
ATOM 1686 C CA . PHE A 1 214 ? 0.337 -15.131 13.718 1.00 35.91 214 PHE A CA 1
ATOM 1687 C C . PHE A 1 214 ? -0.510 -16.402 13.836 1.00 35.91 214 PHE A C 1
ATOM 1689 O O . PHE A 1 214 ? -1.742 -16.355 13.819 1.00 35.91 214 PHE A O 1
ATOM 1696 N N . LEU A 1 215 ? 0.142 -17.550 14.010 1.00 32.44 215 LEU A N 1
ATOM 1697 C CA . LEU A 1 215 ? -0.473 -18.653 14.740 1.00 32.44 215 LEU A CA 1
ATOM 1698 C C . LEU A 1 215 ? -0.356 -18.252 16.210 1.00 32.44 215 LEU A C 1
ATOM 1700 O O . LEU A 1 215 ? 0.744 -18.280 16.755 1.00 32.44 215 LEU A O 1
ATOM 1704 N N . LYS A 1 216 ? -1.445 -17.801 16.843 1.00 28.12 216 LYS A N 1
ATOM 1705 C CA . LYS A 1 216 ? -1.450 -17.748 18.309 1.00 28.12 216 LYS A CA 1
ATOM 1706 C C . LYS A 1 216 ? -1.212 -19.186 18.791 1.00 28.12 216 LYS A C 1
ATOM 1708 O O . LYS A 1 216 ? -1.994 -20.054 18.399 1.00 28.12 216 LYS A O 1
ATOM 1713 N N . PRO A 1 217 ? -0.190 -19.466 19.619 1.00 27.14 217 PRO A N 1
ATOM 1714 C CA . PRO A 1 217 ? -0.252 -20.644 20.470 1.00 27.14 217 PRO A CA 1
ATOM 1715 C C . PRO A 1 217 ? -1.550 -20.554 21.286 1.00 27.14 217 PRO A C 1
ATOM 1717 O O . PRO A 1 217 ? -1.979 -19.432 21.592 1.00 27.14 217 PRO A O 1
ATOM 1720 N N . PRO A 1 218 ? -2.201 -21.677 21.629 1.00 28.39 218 PRO A N 1
ATOM 1721 C CA . PRO A 1 218 ? -3.354 -21.635 22.514 1.00 28.39 218 PRO A CA 1
ATOM 1722 C C . PRO A 1 218 ? -2.934 -20.911 23.793 1.00 28.39 218 PRO A C 1
ATOM 1724 O O . PRO A 1 218 ? -1.997 -21.321 24.477 1.00 28.39 218 PRO A O 1
ATOM 1727 N N . SER A 1 219 ? -3.581 -19.780 24.065 1.00 28.78 219 SER A N 1
ATOM 1728 C CA . SER A 1 219 ? -3.392 -19.031 25.300 1.00 28.78 219 SER A CA 1
ATOM 1729 C C . SER A 1 219 ? -3.680 -19.990 26.448 1.00 28.78 219 SER A C 1
ATOM 1731 O O . SER A 1 219 ? -4.824 -20.412 26.614 1.00 28.78 219 SER A O 1
ATOM 1733 N N . GLN A 1 220 ? -2.656 -20.352 27.222 1.00 30.36 220 GLN A N 1
ATOM 1734 C CA . GLN A 1 220 ? -2.872 -20.960 28.524 1.00 30.36 220 GLN A CA 1
ATOM 1735 C C . GLN A 1 220 ? -3.661 -19.944 29.344 1.00 30.36 220 GLN A C 1
ATOM 1737 O O . GLN A 1 220 ? -3.158 -18.884 29.708 1.00 30.36 220 GLN A O 1
ATOM 1742 N N . SER A 1 221 ? -4.932 -20.246 29.577 1.00 27.66 221 SER A N 1
ATOM 1743 C CA . SER A 1 221 ? -5.733 -19.599 30.600 1.00 27.66 221 SER A CA 1
ATOM 1744 C C . SER A 1 221 ? -5.038 -19.823 31.940 1.00 27.66 221 SER A C 1
ATOM 1746 O O . SER A 1 221 ? -5.129 -20.902 32.523 1.00 27.66 221 SER A O 1
ATOM 1748 N N . THR A 1 222 ? -4.308 -18.812 32.406 1.00 26.89 222 THR A N 1
ATOM 1749 C CA . THR A 1 222 ? -3.786 -18.747 33.768 1.00 26.89 222 THR A CA 1
ATOM 1750 C C . THR A 1 222 ? -4.968 -18.611 34.719 1.00 26.89 222 THR A C 1
ATOM 1752 O O . THR A 1 222 ? -5.497 -17.522 34.932 1.00 26.89 222 THR A O 1
ATOM 1755 N N . LEU A 1 223 ? -5.400 -19.743 35.266 1.00 28.11 223 LEU A N 1
ATOM 1756 C CA . LEU A 1 223 ? -6.103 -19.801 36.539 1.00 28.11 223 LEU A CA 1
ATOM 1757 C C . LEU A 1 223 ? -5.146 -19.273 37.619 1.00 28.11 223 LEU A C 1
ATOM 1759 O O . LEU A 1 223 ? -4.123 -19.895 37.893 1.00 28.11 223 LEU A O 1
ATOM 1763 N N . SER A 1 224 ? -5.457 -18.120 38.208 1.00 28.06 224 SER A N 1
ATOM 1764 C CA . SER A 1 224 ? -4.856 -17.672 39.473 1.00 28.06 224 SER A CA 1
ATOM 1765 C C . SER A 1 224 ? -5.360 -18.549 40.626 1.00 28.06 224 SER A C 1
ATOM 1767 O O . SER A 1 224 ? -6.520 -18.973 40.588 1.00 28.06 224 SER A O 1
ATOM 1769 N N . PRO A 1 225 ? -4.525 -18.843 41.642 1.00 26.66 225 PRO A N 1
ATOM 1770 C CA . PRO A 1 225 ? -4.730 -18.224 42.974 1.00 26.66 225 PRO A CA 1
ATOM 1771 C C . PRO A 1 225 ? -3.426 -18.102 43.821 1.00 26.66 225 PRO A C 1
ATOM 1773 O O . PRO A 1 225 ? -2.387 -18.596 43.391 1.00 26.66 225 PRO A O 1
ATOM 1776 N N . PRO A 1 226 ? -3.457 -17.626 45.087 1.00 27.22 226 PRO A N 1
ATOM 1777 C CA . PRO A 1 226 ? -4.072 -16.429 45.669 1.00 27.22 226 PRO A CA 1
ATOM 1778 C C . PRO A 1 226 ? -3.007 -15.435 46.213 1.00 27.22 226 PRO A C 1
ATOM 1780 O O . PRO A 1 226 ? -1.828 -15.746 46.349 1.00 27.22 226 PRO A O 1
ATOM 1783 N N . GLN A 1 227 ? -3.448 -14.215 46.527 1.00 31.58 227 GLN A N 1
ATOM 1784 C CA . GLN A 1 227 ? -2.642 -13.096 47.033 1.00 31.58 227 GLN A CA 1
ATOM 1785 C C . GLN A 1 227 ? -1.967 -13.371 48.391 1.00 31.58 227 GLN A C 1
ATOM 1787 O O . GLN A 1 227 ? -2.630 -13.818 49.325 1.00 31.58 227 GLN A O 1
ATOM 1792 N N . GLN A 1 228 ? -0.707 -12.940 48.538 1.00 25.72 228 GLN A N 1
ATOM 1793 C CA . GLN A 1 228 ? -0.150 -12.464 49.811 1.00 25.72 228 GLN A CA 1
ATOM 1794 C C . GLN A 1 228 ? 0.611 -11.143 49.599 1.00 25.72 228 GLN A C 1
ATOM 1796 O O . GLN A 1 228 ? 1.658 -11.081 48.963 1.00 25.72 228 GLN A O 1
ATOM 1801 N N . SER A 1 229 ? -0.029 -10.088 50.103 1.00 27.25 229 SER A N 1
ATOM 1802 C CA . SER A 1 229 ? 0.466 -8.800 50.607 1.00 27.25 229 SER A CA 1
ATOM 1803 C C . SER A 1 229 ? 1.971 -8.480 50.553 1.00 27.25 229 SER A C 1
ATOM 1805 O O . SER A 1 229 ? 2.756 -9.054 51.304 1.00 27.25 229 SER A O 1
ATOM 1807 N N . ALA A 1 230 ? 2.310 -7.400 49.840 1.00 25.12 230 ALA A N 1
ATOM 1808 C CA . ALA A 1 230 ? 3.300 -6.407 50.266 1.00 25.12 230 ALA A CA 1
ATOM 1809 C C . ALA A 1 230 ? 2.935 -5.021 49.691 1.00 25.12 230 ALA A C 1
ATOM 1811 O O . ALA A 1 230 ? 2.280 -4.914 48.659 1.00 25.12 230 ALA A O 1
ATOM 1812 N N . GLN A 1 231 ? 3.289 -3.984 50.445 1.00 25.64 231 GLN A N 1
ATOM 1813 C CA . GLN A 1 231 ? 2.703 -2.643 50.492 1.00 25.64 231 GLN A CA 1
ATOM 1814 C C . GLN A 1 231 ? 2.891 -1.748 49.253 1.00 25.64 231 GLN A C 1
ATOM 1816 O O . GLN A 1 231 ? 3.868 -1.830 48.515 1.00 25.64 231 GLN A O 1
ATOM 1821 N N . PHE A 1 232 ? 1.939 -0.820 49.125 1.00 21.53 232 PHE A N 1
ATOM 1822 C CA . PHE A 1 232 ? 1.911 0.347 48.244 1.00 21.53 232 PHE A CA 1
ATOM 1823 C C . PHE A 1 232 ? 3.116 1.290 48.414 1.00 21.53 232 PHE A C 1
ATOM 1825 O O . PHE A 1 232 ? 3.472 1.631 49.538 1.00 21.53 232 PHE A O 1
ATOM 1832 N N . HIS A 1 233 ? 3.598 1.843 47.294 1.00 25.58 233 HIS A N 1
ATOM 1833 C CA . HIS A 1 233 ? 3.698 3.298 47.094 1.00 25.58 233 HIS A CA 1
ATOM 1834 C C . HIS A 1 233 ? 3.491 3.661 45.605 1.00 25.58 233 HIS A C 1
ATOM 1836 O O . HIS A 1 233 ? 3.763 2.835 44.733 1.00 25.58 233 HIS A O 1
ATOM 1842 N N . PRO A 1 234 ? 2.952 4.861 45.311 1.00 31.52 234 PRO A N 1
ATOM 1843 C CA . PRO A 1 234 ? 2.287 5.179 44.051 1.00 31.52 234 PRO A CA 1
ATOM 1844 C C . PRO A 1 234 ? 3.229 5.860 43.052 1.00 31.52 234 PRO A C 1
ATOM 1846 O O . PRO A 1 234 ? 3.948 6.780 43.426 1.00 31.52 234 PRO A O 1
ATOM 1849 N N . ASN A 1 235 ? 3.176 5.456 41.779 1.00 25.95 235 ASN A N 1
ATOM 1850 C CA . ASN A 1 235 ? 3.367 6.348 40.628 1.00 25.95 235 ASN A CA 1
ATOM 1851 C C . ASN A 1 235 ? 2.997 5.648 39.305 1.00 25.95 235 ASN A C 1
ATOM 1853 O O . ASN A 1 235 ? 3.640 4.691 38.895 1.00 25.95 235 ASN A O 1
ATOM 1857 N N . GLN A 1 236 ? 1.958 6.190 38.662 1.00 27.97 236 GLN A N 1
ATOM 1858 C CA . GLN A 1 236 ? 1.676 6.223 37.217 1.00 27.97 236 GLN A CA 1
ATOM 1859 C C . GLN A 1 236 ? 1.828 4.925 36.395 1.00 27.97 236 GLN A C 1
ATOM 1861 O O . GLN A 1 236 ? 2.865 4.667 35.789 1.00 27.97 236 GLN A O 1
ATOM 1866 N N . GLU A 1 237 ? 0.718 4.202 36.214 1.00 27.25 237 GLU A N 1
ATOM 1867 C CA . GLU A 1 237 ? 0.543 3.275 35.087 1.00 27.25 237 GLU A CA 1
ATOM 1868 C C . GLU A 1 237 ? 0.020 4.032 33.855 1.00 27.25 237 GLU A C 1
ATOM 1870 O O . GLU A 1 237 ? -1.178 4.214 33.649 1.00 27.25 237 GLU A O 1
ATOM 1875 N N . VAL A 1 238 ? 0.954 4.476 33.014 1.00 30.59 238 VAL A N 1
ATOM 1876 C CA . VAL A 1 238 ? 0.726 4.633 31.572 1.00 30.59 238 VAL A CA 1
ATOM 1877 C C . VAL A 1 238 ? 0.888 3.242 30.962 1.00 30.59 238 VAL A C 1
ATOM 1879 O O . VAL A 1 238 ? 1.817 2.529 31.328 1.00 30.59 238 VAL A O 1
ATOM 1882 N N . GLN A 1 239 ? -0.020 2.858 30.063 1.00 30.55 239 GLN A N 1
ATOM 1883 C CA . GLN A 1 239 ? -0.063 1.565 29.373 1.00 30.55 239 GLN A CA 1
ATOM 1884 C C . GLN A 1 239 ? 1.327 0.939 29.153 1.00 30.55 239 GLN A C 1
ATOM 1886 O O . GLN A 1 239 ? 2.120 1.397 28.330 1.00 30.55 239 GLN A O 1
ATOM 1891 N N . ASN A 1 240 ? 1.578 -0.147 29.887 1.00 24.91 240 ASN A N 1
ATOM 1892 C CA . ASN A 1 240 ? 2.689 -1.070 29.701 1.00 24.91 240 ASN A CA 1
ATOM 1893 C C . ASN A 1 240 ? 2.538 -1.777 28.338 1.00 24.91 240 ASN A C 1
ATOM 1895 O O . ASN A 1 240 ? 2.103 -2.925 28.247 1.00 24.91 240 ASN A O 1
ATOM 1899 N N . VAL A 1 241 ? 2.927 -1.110 27.249 1.00 32.28 241 VAL A N 1
ATOM 1900 C CA . VAL A 1 241 ? 3.647 -1.828 26.196 1.00 32.28 241 VAL A CA 1
ATOM 1901 C C . VAL A 1 241 ? 4.983 -2.142 26.844 1.00 32.28 241 VAL A C 1
ATOM 1903 O O . VAL A 1 241 ? 5.712 -1.212 27.187 1.00 32.28 241 VAL A O 1
ATOM 1906 N N . ALA A 1 242 ? 5.270 -3.422 27.095 1.00 34.94 242 ALA A N 1
ATOM 1907 C CA . ALA A 1 242 ? 6.592 -3.815 27.570 1.00 34.94 242 ALA A CA 1
ATOM 1908 C C . ALA A 1 242 ? 7.635 -3.063 26.722 1.00 34.94 242 ALA A C 1
ATOM 1910 O O . ALA A 1 242 ? 7.480 -3.058 25.492 1.00 34.94 242 ALA A O 1
ATOM 1911 N N . PRO A 1 243 ? 8.620 -2.375 27.336 1.00 45.97 243 PRO A N 1
ATOM 1912 C CA . PRO A 1 243 ? 9.597 -1.606 26.582 1.00 45.97 243 PRO A CA 1
ATOM 1913 C C . PRO A 1 243 ? 10.141 -2.500 25.467 1.00 45.97 243 PRO A C 1
ATOM 1915 O O . PRO A 1 243 ? 10.367 -3.692 25.723 1.00 45.97 243 PRO A O 1
ATOM 1918 N N . PRO A 1 244 ? 10.271 -1.990 24.226 1.00 56.22 244 PRO A N 1
ATOM 1919 C CA . PRO A 1 244 ? 10.783 -2.794 23.131 1.00 56.22 244 PRO A CA 1
ATOM 1920 C C . PRO A 1 244 ? 12.082 -3.421 23.614 1.00 56.22 244 PRO A C 1
ATOM 1922 O O . PRO A 1 244 ? 13.008 -2.708 24.000 1.00 56.22 244 PRO A O 1
ATOM 1925 N N . VAL A 1 245 ? 12.109 -4.753 23.701 1.00 77.50 245 VAL A N 1
ATOM 1926 C CA . VAL A 1 245 ? 13.267 -5.451 24.252 1.00 77.50 245 VAL A CA 1
ATOM 1927 C C . VAL A 1 245 ? 14.406 -5.218 23.276 1.00 77.50 245 VAL A C 1
ATOM 1929 O O . VAL A 1 245 ? 14.463 -5.874 22.237 1.00 77.50 245 VAL A O 1
ATOM 1932 N N . ILE A 1 246 ? 15.278 -4.265 23.603 1.00 84.75 246 ILE A N 1
ATOM 1933 C CA . ILE A 1 246 ? 16.461 -3.962 22.814 1.00 84.75 246 ILE A CA 1
ATOM 1934 C C . ILE A 1 246 ? 17.317 -5.224 22.770 1.00 84.75 246 ILE A C 1
ATOM 1936 O O . ILE A 1 246 ? 17.676 -5.793 23.805 1.00 84.75 246 ILE A O 1
ATOM 1940 N N . LYS A 1 247 ? 17.599 -5.697 21.560 1.00 88.06 247 LYS A N 1
ATOM 1941 C CA . LYS A 1 247 ? 18.410 -6.887 21.324 1.00 88.06 247 LYS A CA 1
ATOM 1942 C C . LYS A 1 247 ? 19.805 -6.496 20.876 1.00 88.06 247 LYS A C 1
ATOM 1944 O O . LYS A 1 247 ? 19.994 -5.579 20.078 1.00 88.06 247 LYS A O 1
ATOM 1949 N N . GLY A 1 248 ? 20.771 -7.270 21.355 1.00 89.25 248 GLY A N 1
ATOM 1950 C CA . GLY A 1 248 ? 22.155 -7.153 20.937 1.00 89.25 248 GLY A CA 1
ATOM 1951 C C . GLY A 1 248 ? 22.888 -5.925 21.480 1.00 89.25 248 GLY A C 1
ATOM 1952 O O . GLY A 1 248 ? 22.403 -5.179 22.327 1.00 89.25 248 GLY A O 1
ATOM 1953 N N . LYS A 1 249 ? 24.114 -5.755 20.991 1.00 91.25 249 LYS A N 1
ATOM 1954 C CA . LYS A 1 249 ? 25.003 -4.628 21.256 1.00 91.25 249 LYS A CA 1
ATOM 1955 C C . LYS A 1 249 ? 24.676 -3.482 20.294 1.00 91.25 249 LYS A C 1
ATOM 1957 O O . LYS A 1 249 ? 24.420 -3.756 19.118 1.00 91.25 249 LYS A O 1
ATOM 1962 N N . PRO A 1 250 ? 24.762 -2.217 20.737 1.00 90.88 250 PRO A N 1
ATOM 1963 C CA . PRO A 1 250 ? 24.559 -1.088 19.845 1.00 90.88 250 PRO A CA 1
ATOM 1964 C C . PRO A 1 250 ? 25.563 -1.050 18.687 1.00 90.88 250 PRO A C 1
ATOM 1966 O O . PRO A 1 250 ? 26.745 -1.370 18.848 1.00 90.88 250 PRO A O 1
ATOM 1969 N N . ILE A 1 251 ? 25.093 -0.630 17.515 1.00 91.75 251 ILE A N 1
ATOM 1970 C CA . ILE A 1 251 ? 25.928 -0.400 16.342 1.00 91.75 251 ILE A CA 1
ATOM 1971 C C . ILE A 1 251 ? 26.512 1.020 16.404 1.00 91.75 251 ILE A C 1
ATOM 1973 O O . ILE A 1 251 ? 25.750 1.985 16.422 1.00 91.75 251 ILE A O 1
ATOM 1977 N N . PRO A 1 252 ? 27.842 1.197 16.330 1.00 86.31 252 PRO A N 1
ATOM 1978 C CA . PRO A 1 252 ? 28.428 2.525 16.207 1.00 86.31 252 PRO A CA 1
ATOM 1979 C C . PRO A 1 252 ? 28.139 3.136 14.824 1.00 86.31 252 PRO A C 1
ATOM 1981 O O . PRO A 1 252 ? 28.334 2.484 13.794 1.00 86.31 252 PRO A O 1
ATOM 1984 N N . MET A 1 253 ? 27.713 4.399 14.820 1.00 86.12 253 MET A N 1
ATOM 1985 C CA . MET A 1 253 ? 27.445 5.263 13.659 1.00 86.12 253 MET A CA 1
ATOM 1986 C C . MET A 1 253 ? 28.189 6.599 13.815 1.00 86.12 253 MET A C 1
ATOM 1988 O O . MET A 1 253 ? 27.637 7.674 13.607 1.00 86.12 253 MET A O 1
ATOM 1992 N N . ASN A 1 254 ? 29.455 6.527 14.227 1.00 78.12 254 ASN A N 1
ATOM 1993 C CA . ASN A 1 254 ? 30.262 7.695 14.601 1.00 78.12 254 ASN A CA 1
ATOM 1994 C C . ASN A 1 254 ? 30.873 8.447 13.406 1.00 78.12 254 ASN A C 1
ATOM 1996 O O . ASN A 1 254 ? 31.627 9.391 13.612 1.00 78.12 254 ASN A O 1
ATOM 2000 N N . TYR A 1 255 ? 30.615 8.000 12.177 1.00 77.06 255 TYR A N 1
ATOM 2001 C CA . TYR A 1 255 ? 31.263 8.547 10.990 1.00 77.06 255 TYR A CA 1
ATOM 2002 C C . TYR A 1 255 ? 30.464 9.710 10.384 1.00 77.06 255 TYR A C 1
ATOM 2004 O O . TYR A 1 255 ? 29.227 9.679 10.411 1.00 77.06 255 TYR A O 1
ATOM 2012 N N . PRO A 1 256 ? 31.153 10.713 9.813 1.00 86.19 256 PRO A N 1
ATOM 2013 C CA . PRO A 1 256 ? 30.520 11.689 8.943 1.00 86.19 256 PRO A CA 1
ATOM 2014 C C . PRO A 1 256 ? 30.064 11.043 7.625 1.00 86.19 256 PRO A C 1
ATOM 2016 O O . PRO A 1 256 ? 30.536 9.969 7.234 1.00 86.19 256 PRO A O 1
ATOM 2019 N N . LEU A 1 257 ? 29.160 11.713 6.916 1.00 86.88 257 LEU A N 1
ATOM 2020 C CA . LEU A 1 257 ? 28.797 11.365 5.551 1.00 86.88 257 LEU A CA 1
ATOM 2021 C C . LEU A 1 257 ? 29.971 11.682 4.617 1.00 86.88 257 LEU A C 1
ATOM 2023 O O . LEU A 1 257 ? 30.364 12.832 4.441 1.00 86.88 257 LEU A O 1
ATOM 2027 N N . MET A 1 258 ? 30.550 10.643 4.022 1.00 88.38 258 MET A N 1
ATOM 2028 C CA . MET A 1 258 ? 31.656 10.768 3.077 1.00 88.38 258 MET A CA 1
ATOM 2029 C C . MET A 1 258 ? 31.147 11.141 1.683 1.00 88.38 258 MET A C 1
ATOM 2031 O O . MET A 1 258 ? 30.534 10.318 1.005 1.00 88.38 258 MET A O 1
ATOM 2035 N N . MET A 1 259 ? 31.395 12.384 1.266 1.00 88.50 259 MET A N 1
ATOM 2036 C CA . MET A 1 259 ? 30.866 12.929 0.010 1.00 88.50 259 MET A CA 1
ATOM 2037 C C . MET A 1 259 ? 31.888 13.005 -1.130 1.00 88.50 259 MET A C 1
ATOM 2039 O O . MET A 1 259 ? 31.494 13.172 -2.273 1.00 88.50 259 MET A O 1
ATOM 2043 N N . HIS A 1 260 ? 33.191 12.874 -0.858 1.00 85.62 260 HIS A N 1
ATOM 2044 C CA . HIS A 1 260 ? 34.251 12.851 -1.887 1.00 85.62 260 HIS A CA 1
ATOM 2045 C C . HIS A 1 260 ? 34.158 13.985 -2.931 1.00 85.62 260 HIS A C 1
ATOM 2047 O O . HIS A 1 260 ? 34.366 13.770 -4.127 1.00 85.62 260 HIS A O 1
ATOM 2053 N N . GLY A 1 261 ? 33.835 15.197 -2.468 1.00 77.75 261 GLY A N 1
ATOM 2054 C CA . GLY A 1 261 ? 33.678 16.387 -3.310 1.00 77.75 261 GLY A CA 1
ATOM 2055 C C . GLY A 1 261 ? 32.308 16.532 -3.980 1.00 77.75 261 GLY A C 1
ATOM 2056 O O . GLY A 1 261 ? 32.044 17.582 -4.558 1.00 77.75 261 GLY A O 1
ATOM 2057 N N . ASP A 1 262 ? 31.429 15.534 -3.873 1.00 76.75 262 ASP A N 1
ATOM 2058 C CA . ASP A 1 262 ? 30.046 15.629 -4.337 1.00 76.75 262 ASP A CA 1
ATOM 2059 C C . ASP A 1 262 ? 29.209 16.482 -3.360 1.00 76.75 262 ASP A C 1
ATOM 2061 O O . ASP A 1 262 ? 29.494 16.565 -2.160 1.00 76.75 262 ASP A O 1
ATOM 2065 N N . THR A 1 263 ? 28.157 17.132 -3.858 1.00 81.00 263 THR A N 1
ATOM 2066 C CA . THR A 1 263 ? 27.277 17.969 -3.029 1.00 81.00 263 THR A CA 1
ATOM 2067 C C . THR A 1 263 ? 26.463 17.111 -2.059 1.00 81.00 263 THR A C 1
ATOM 2069 O O . THR A 1 263 ? 25.753 16.194 -2.473 1.00 81.00 263 THR A O 1
ATOM 2072 N N . ASN A 1 264 ? 26.517 17.425 -0.761 1.00 82.44 264 ASN A N 1
ATOM 2073 C CA . ASN A 1 264 ? 25.613 16.820 0.216 1.00 82.44 264 ASN A CA 1
ATOM 2074 C C . ASN A 1 264 ? 24.212 17.420 0.065 1.00 82.44 264 ASN A C 1
ATOM 2076 O O . ASN A 1 264 ? 24.011 18.605 0.319 1.00 82.44 264 ASN A O 1
ATOM 2080 N N . LEU A 1 265 ? 23.247 16.597 -0.341 1.00 79.38 265 LEU A N 1
ATOM 2081 C CA . LEU A 1 265 ? 21.846 17.005 -0.479 1.00 79.38 265 LEU A CA 1
ATOM 2082 C C . LEU A 1 265 ? 21.101 17.040 0.866 1.00 79.38 265 LEU A C 1
ATOM 2084 O O . LEU A 1 265 ? 19.957 17.487 0.924 1.00 79.38 265 LEU A O 1
ATOM 2088 N N . LEU A 1 266 ? 21.723 16.550 1.943 1.00 81.25 266 LEU A N 1
ATOM 2089 C CA . LEU A 1 266 ? 21.166 16.572 3.290 1.00 81.25 266 LEU A CA 1
ATOM 2090 C C . LEU A 1 266 ? 21.665 17.792 4.068 1.00 81.25 266 LEU A C 1
ATOM 2092 O O . LEU A 1 266 ? 22.820 18.192 3.956 1.00 81.25 266 LEU A O 1
ATOM 2096 N N . SER A 1 267 ? 20.816 18.325 4.947 1.00 84.62 267 SER A N 1
ATOM 2097 C CA . SER A 1 267 ? 21.189 19.365 5.919 1.00 84.62 267 SER A CA 1
ATOM 2098 C C . SER A 1 267 ? 22.001 18.831 7.108 1.00 84.62 267 SER A C 1
ATOM 2100 O O . SER A 1 267 ? 22.279 19.571 8.048 1.00 84.62 267 SER A O 1
ATOM 2102 N N . VAL A 1 268 ? 22.350 17.543 7.090 1.00 83.56 268 VAL A N 1
ATOM 2103 C CA . VAL A 1 268 ? 23.114 16.846 8.127 1.00 83.56 268 VAL A CA 1
ATOM 2104 C C . VAL A 1 268 ? 24.323 16.166 7.505 1.00 83.56 268 VAL A C 1
ATOM 2106 O O . VAL A 1 268 ? 24.288 15.740 6.352 1.00 83.56 268 VAL A O 1
ATOM 2109 N N . ASP A 1 269 ? 25.389 16.036 8.280 1.00 84.12 269 ASP A N 1
ATOM 2110 C CA . ASP A 1 269 ? 26.698 15.566 7.831 1.00 84.12 269 ASP A CA 1
ATOM 2111 C C . ASP A 1 269 ? 27.168 14.306 8.571 1.00 84.12 269 ASP A C 1
ATOM 2113 O O . ASP A 1 269 ? 28.300 13.873 8.380 1.00 84.12 269 ASP A O 1
ATOM 2117 N N . THR A 1 270 ? 26.315 13.675 9.385 1.00 83.50 270 THR A N 1
ATOM 2118 C CA . THR A 1 270 ? 26.669 12.483 10.174 1.00 83.50 270 THR A CA 1
ATOM 2119 C C . THR A 1 270 ? 25.777 11.290 9.851 1.00 83.50 270 THR A C 1
ATOM 2121 O O . THR A 1 270 ? 24.586 11.4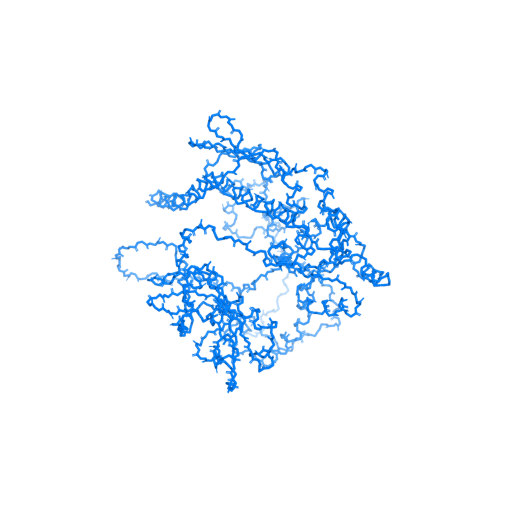36 9.573 1.00 83.50 270 THR A O 1
ATOM 2124 N N . CYS A 1 271 ? 26.332 10.076 9.925 1.00 85.12 271 CYS A N 1
ATOM 2125 C CA . CYS A 1 271 ? 25.570 8.849 9.682 1.00 85.12 271 CYS A CA 1
ATOM 2126 C C . CYS A 1 271 ? 24.402 8.683 10.662 1.00 85.12 271 CYS A C 1
ATOM 2128 O O . CYS A 1 271 ? 23.336 8.217 10.263 1.00 85.12 271 CYS A O 1
ATOM 2130 N N . ILE A 1 272 ? 24.594 9.049 11.936 1.00 87.81 272 ILE A N 1
ATOM 2131 C CA . ILE A 1 272 ? 23.550 8.930 12.960 1.00 87.81 272 ILE A CA 1
ATOM 2132 C C . ILE A 1 272 ? 22.426 9.946 12.737 1.00 87.81 272 ILE A C 1
ATOM 2134 O O . ILE A 1 272 ? 21.263 9.589 12.890 1.00 87.81 272 ILE A O 1
ATOM 2138 N N . ASP A 1 273 ? 22.735 11.175 12.311 1.00 83.94 273 ASP A N 1
ATOM 2139 C CA . ASP A 1 273 ? 21.706 12.166 11.992 1.00 83.94 273 ASP A CA 1
ATOM 2140 C C . ASP A 1 273 ? 20.990 11.841 10.685 1.00 83.94 273 ASP A C 1
ATOM 2142 O O . ASP A 1 273 ? 19.780 12.020 10.601 1.00 83.94 273 ASP A O 1
ATOM 2146 N N . ALA A 1 274 ? 21.678 11.244 9.710 1.00 86.69 274 ALA A N 1
ATOM 2147 C CA . ALA A 1 274 ? 21.050 10.793 8.472 1.00 86.69 274 ALA A CA 1
ATOM 2148 C C . ALA A 1 274 ? 19.953 9.724 8.702 1.00 86.69 274 ALA A C 1
ATOM 2150 O O . ALA A 1 274 ? 19.025 9.589 7.899 1.00 86.69 274 ALA A O 1
ATOM 2151 N N . MET A 1 275 ? 20.025 8.973 9.812 1.00 90.19 275 MET A N 1
ATOM 2152 C CA . MET A 1 275 ? 18.975 8.029 10.229 1.00 90.19 275 MET A CA 1
ATOM 2153 C C . MET A 1 275 ? 17.731 8.729 10.798 1.00 90.19 275 MET A C 1
ATOM 2155 O O . MET A 1 275 ? 16.655 8.135 10.809 1.00 90.19 275 MET A O 1
ATOM 2159 N N . ARG A 1 276 ? 17.850 9.981 11.254 1.00 86.19 276 ARG A N 1
ATOM 2160 C CA . ARG A 1 276 ? 16.803 10.735 11.965 1.00 86.19 276 ARG A CA 1
ATOM 2161 C C . ARG A 1 276 ? 15.898 11.491 10.992 1.00 86.19 276 ARG A C 1
ATOM 2163 O O . ARG A 1 276 ? 15.787 12.710 11.044 1.00 86.19 276 ARG A O 1
ATOM 2170 N N . GLY A 1 277 ? 15.285 10.757 10.062 1.00 75.12 277 GLY A N 1
ATOM 2171 C CA . GLY A 1 277 ? 14.327 11.307 9.092 1.00 75.12 277 GLY A CA 1
ATOM 2172 C C . GLY A 1 277 ? 14.918 11.765 7.752 1.00 75.12 277 GLY A C 1
ATOM 2173 O O . GLY A 1 277 ? 14.171 12.214 6.891 1.00 75.12 277 GLY A O 1
ATOM 2174 N N . TYR A 1 278 ? 16.223 11.584 7.526 1.00 80.38 278 TYR A N 1
ATOM 2175 C CA . TYR A 1 278 ? 16.898 11.940 6.264 1.00 80.38 278 TYR A CA 1
ATOM 2176 C C . TYR A 1 278 ? 17.120 10.736 5.329 1.00 80.38 278 TYR A C 1
ATOM 2178 O O . TYR A 1 278 ? 17.920 10.780 4.396 1.00 80.38 278 TYR A O 1
ATOM 2186 N N . GLY A 1 279 ? 16.386 9.642 5.560 1.00 80.19 279 GLY A N 1
ATOM 2187 C CA . GLY A 1 279 ? 16.256 8.520 4.628 1.00 80.19 279 GLY A CA 1
ATOM 2188 C C . GLY A 1 279 ? 17.400 7.505 4.628 1.00 80.19 279 GLY A C 1
ATOM 2189 O O . GLY A 1 279 ? 17.414 6.639 3.753 1.00 80.19 279 GLY A O 1
ATOM 2190 N N . ARG A 1 280 ? 18.358 7.573 5.564 1.00 89.19 280 ARG A N 1
ATOM 2191 C CA . ARG A 1 280 ? 19.370 6.517 5.704 1.00 89.19 280 ARG A CA 1
ATOM 2192 C C . ARG A 1 280 ? 18.728 5.243 6.258 1.00 89.19 280 ARG A C 1
ATOM 2194 O O . ARG A 1 280 ? 18.168 5.257 7.350 1.00 89.19 280 ARG A O 1
ATOM 2201 N N . THR A 1 281 ? 18.847 4.139 5.525 1.00 92.06 281 THR A N 1
ATOM 2202 C CA . THR A 1 281 ? 18.186 2.848 5.828 1.00 92.06 281 THR A CA 1
ATOM 2203 C C . THR A 1 281 ? 19.129 1.648 5.711 1.00 92.06 281 THR A C 1
ATOM 2205 O O . THR A 1 281 ? 18.703 0.492 5.782 1.00 92.06 281 THR A O 1
ATOM 2208 N N . HIS A 1 282 ? 20.426 1.903 5.525 1.00 96.25 282 HIS A N 1
ATOM 2209 C CA . HIS A 1 282 ? 21.430 0.862 5.358 1.00 96.25 282 HIS A CA 1
ATOM 2210 C C . HIS A 1 282 ? 22.757 1.200 6.044 1.00 96.25 282 HIS A C 1
ATOM 2212 O O . HIS A 1 282 ? 23.118 2.365 6.269 1.00 96.25 282 HIS A O 1
ATOM 2218 N N . THR A 1 283 ? 23.513 0.163 6.403 1.00 93.12 283 THR A N 1
ATOM 2219 C CA . THR A 1 283 ? 24.903 0.315 6.821 1.00 93.12 283 THR A CA 1
ATOM 2220 C C . THR A 1 283 ? 25.763 -0.881 6.443 1.00 93.12 283 THR A C 1
ATOM 2222 O O . THR A 1 283 ? 25.312 -2.026 6.483 1.00 93.12 283 THR A O 1
ATOM 2225 N N . THR A 1 284 ? 27.026 -0.604 6.129 1.00 92.94 284 THR A N 1
ATOM 2226 C CA . THR A 1 284 ? 27.990 -1.605 5.673 1.00 92.94 284 THR A CA 1
ATOM 2227 C C . THR A 1 284 ? 29.041 -1.891 6.737 1.00 92.94 284 THR A C 1
ATOM 2229 O O . THR A 1 284 ? 29.577 -0.986 7.379 1.00 92.94 284 THR A O 1
ATOM 2232 N N . ARG A 1 285 ? 29.331 -3.169 6.982 1.00 90.06 285 ARG A N 1
ATOM 2233 C CA . ARG A 1 285 ? 30.231 -3.643 8.040 1.00 90.06 285 ARG A CA 1
ATOM 2234 C C . ARG A 1 285 ? 31.227 -4.654 7.490 1.00 90.06 285 ARG A C 1
ATOM 2236 O O . ARG A 1 285 ? 30.914 -5.434 6.604 1.00 90.06 285 ARG A O 1
ATOM 2243 N N . ALA A 1 286 ? 32.423 -4.685 8.069 1.00 86.19 286 ALA A N 1
ATOM 2244 C CA . ALA A 1 286 ? 33.466 -5.644 7.694 1.00 86.19 286 ALA A CA 1
ATOM 2245 C C . ALA A 1 286 ? 33.274 -7.049 8.314 1.00 86.19 286 ALA A C 1
ATOM 2247 O O . ALA A 1 286 ? 34.122 -7.925 8.166 1.00 86.19 286 ALA A O 1
ATOM 2248 N N . LYS A 1 287 ? 32.195 -7.261 9.078 1.00 85.81 287 LYS A N 1
ATOM 2249 C CA . LYS A 1 287 ? 31.847 -8.534 9.723 1.00 85.81 287 LYS A CA 1
ATOM 2250 C C . LYS A 1 287 ? 30.333 -8.719 9.702 1.00 85.81 287 LYS A C 1
ATOM 2252 O O . LYS A 1 287 ? 29.591 -7.742 9.621 1.00 85.81 287 LYS A O 1
ATOM 2257 N N . GLU A 1 288 ? 29.900 -9.970 9.816 1.00 89.12 288 GLU A N 1
ATOM 2258 C CA . GLU A 1 288 ? 28.486 -10.344 9.855 1.00 89.12 288 GLU A CA 1
ATOM 2259 C C . GLU A 1 288 ? 27.759 -9.661 11.035 1.00 89.12 288 GLU A C 1
ATOM 2261 O O . GLU A 1 288 ? 28.122 -9.909 12.195 1.00 89.12 288 GLU A O 1
ATOM 2266 N N . PRO A 1 289 ? 26.736 -8.819 10.780 1.00 89.44 289 PRO A N 1
ATOM 2267 C CA . PRO A 1 289 ? 26.103 -8.021 11.826 1.00 89.44 289 PRO A CA 1
ATOM 2268 C C . PRO A 1 289 ? 25.452 -8.870 12.928 1.00 89.44 289 PRO A C 1
ATOM 2270 O O . PRO A 1 289 ? 25.645 -8.575 14.107 1.00 89.44 289 PRO A O 1
ATOM 2273 N N . TYR A 1 290 ? 24.767 -9.965 12.577 1.00 87.06 290 TYR A N 1
ATOM 2274 C CA . TYR A 1 290 ? 24.166 -10.899 13.538 1.00 87.06 290 TYR A CA 1
ATOM 2275 C C . TYR A 1 290 ? 25.201 -11.446 14.526 1.00 87.06 290 TYR A C 1
ATOM 2277 O O . TYR A 1 290 ? 24.999 -11.374 15.736 1.00 87.06 290 TYR A O 1
ATOM 2285 N N . LYS A 1 291 ? 26.347 -11.933 14.033 1.00 88.50 291 LYS A N 1
ATOM 2286 C CA . LYS A 1 291 ? 27.409 -12.479 14.893 1.00 88.50 291 LYS A CA 1
ATOM 2287 C C . LYS A 1 291 ? 28.092 -11.408 15.735 1.00 88.50 291 LYS A C 1
ATOM 2289 O O . LYS A 1 291 ? 28.436 -11.662 16.885 1.00 88.50 291 LYS A O 1
ATOM 2294 N N . GLN A 1 292 ? 28.323 -10.225 15.168 1.00 89.75 292 GLN A N 1
ATOM 2295 C CA . GLN A 1 292 ? 29.052 -9.164 15.860 1.00 89.75 292 GLN A CA 1
ATOM 2296 C C . GLN A 1 292 ? 28.211 -8.495 16.952 1.00 89.75 292 GLN A C 1
ATOM 2298 O O . GLN A 1 292 ? 28.732 -8.179 18.027 1.00 89.75 292 GLN A O 1
ATOM 2303 N N . TYR A 1 293 ? 26.931 -8.264 16.673 1.00 89.56 293 TYR A N 1
ATOM 2304 C CA . TYR A 1 293 ? 26.071 -7.454 17.522 1.00 89.56 293 TYR A CA 1
ATOM 2305 C C . TYR 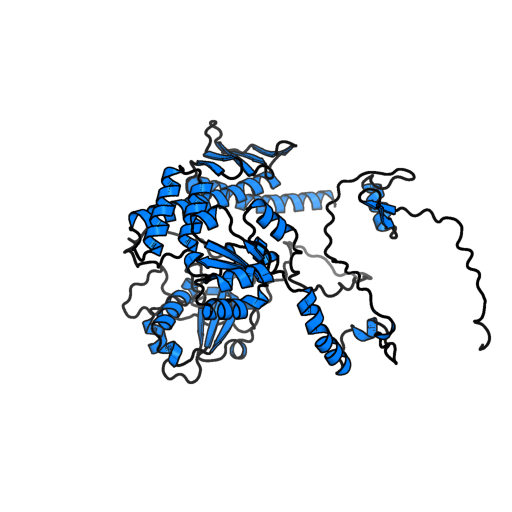A 1 293 ? 24.975 -8.261 18.221 1.00 89.56 293 TYR A C 1
ATOM 2307 O O . TYR A 1 293 ? 24.439 -7.779 19.205 1.00 89.56 293 TYR A O 1
ATOM 2315 N N . GLY A 1 294 ? 24.668 -9.495 17.819 1.00 88.38 294 GLY A N 1
ATOM 2316 C CA . GLY A 1 294 ? 23.748 -10.367 18.561 1.00 88.38 294 GLY A CA 1
ATOM 2317 C C . GLY A 1 294 ? 22.262 -10.022 18.409 1.00 88.38 294 GLY A C 1
ATOM 2318 O O . GLY A 1 294 ? 21.485 -10.296 19.322 1.00 88.38 294 GLY A O 1
ATOM 2319 N N . PHE A 1 295 ? 21.867 -9.422 17.283 1.00 87.94 295 PHE A N 1
ATOM 2320 C CA . PHE A 1 295 ? 20.468 -9.185 16.897 1.00 87.94 295 PHE A CA 1
ATOM 2321 C C . PHE A 1 295 ? 20.157 -9.861 15.553 1.00 87.94 295 PHE A C 1
ATOM 2323 O O . PHE A 1 295 ? 21.021 -9.919 14.675 1.00 87.94 295 PHE A O 1
ATOM 2330 N N . LYS A 1 296 ? 18.925 -10.342 15.358 1.00 87.31 296 LYS A N 1
ATOM 2331 C CA . LYS A 1 296 ? 18.430 -10.960 14.110 1.00 87.31 296 LYS A CA 1
ATOM 2332 C C . LYS A 1 296 ? 17.382 -10.091 13.418 1.00 87.31 296 LYS A C 1
ATOM 2334 O O . LYS A 1 296 ? 16.844 -9.160 14.005 1.00 87.31 296 LYS A O 1
ATOM 2339 N N . GLN A 1 297 ? 17.083 -10.403 12.157 1.00 85.06 297 GLN A N 1
ATOM 2340 C CA . GLN A 1 297 ? 16.042 -9.709 11.396 1.00 85.06 297 GLN A CA 1
ATOM 2341 C C . GLN A 1 297 ? 14.710 -9.682 12.168 1.00 85.06 297 GLN A C 1
ATOM 2343 O O . GLN A 1 297 ? 14.260 -10.706 12.683 1.00 85.06 297 GLN A O 1
ATOM 2348 N N . GLY A 1 298 ? 14.090 -8.503 12.232 1.00 82.56 298 GLY A N 1
ATOM 2349 C CA . GLY A 1 298 ? 12.860 -8.230 12.977 1.00 82.56 298 GLY A CA 1
ATOM 2350 C C . GLY A 1 298 ? 13.073 -7.722 14.406 1.00 82.56 298 GLY A C 1
ATOM 2351 O O . GLY A 1 298 ? 12.153 -7.103 14.947 1.00 82.56 298 GLY A O 1
ATOM 2352 N N . ASP A 1 299 ? 14.258 -7.924 14.994 1.00 87.00 299 ASP A N 1
ATOM 2353 C CA . ASP A 1 299 ? 14.594 -7.384 16.314 1.00 87.00 299 ASP A CA 1
ATOM 2354 C C . ASP A 1 299 ? 14.628 -5.847 16.296 1.00 87.00 299 ASP A C 1
ATOM 2356 O O . ASP A 1 299 ? 14.801 -5.217 15.249 1.00 87.00 299 ASP A O 1
ATOM 2360 N N . ILE A 1 300 ? 14.498 -5.241 17.476 1.00 89.06 300 ILE A N 1
ATOM 2361 C CA . ILE A 1 300 ? 14.761 -3.816 17.686 1.00 89.06 300 ILE A CA 1
ATOM 2362 C C . ILE A 1 300 ? 16.145 -3.695 18.323 1.00 89.06 300 ILE A C 1
ATOM 2364 O O . ILE A 1 300 ? 16.400 -4.286 19.372 1.00 89.06 300 ILE A O 1
ATOM 2368 N N . ALA A 1 301 ? 17.033 -2.945 17.681 1.00 93.38 301 ALA A N 1
ATOM 2369 C CA . ALA A 1 301 ? 18.408 -2.722 18.115 1.00 93.38 301 ALA A CA 1
ATOM 2370 C C . ALA A 1 301 ? 18.712 -1.218 18.185 1.00 93.38 301 ALA A C 1
ATOM 2372 O O . ALA A 1 301 ? 17.895 -0.385 17.786 1.00 93.38 301 ALA A O 1
ATOM 2373 N N . LEU A 1 302 ? 19.884 -0.872 18.720 1.00 94.88 302 LEU A N 1
ATOM 2374 C CA . LEU A 1 302 ? 20.321 0.515 18.877 1.00 94.88 302 LEU A CA 1
ATOM 2375 C C . LEU A 1 302 ? 21.478 0.841 17.945 1.00 94.88 302 LEU A C 1
ATOM 2377 O O . LEU A 1 302 ? 22.407 0.051 17.790 1.00 94.88 302 LEU A O 1
ATOM 2381 N N . ALA A 1 303 ? 21.439 2.028 17.359 1.00 93.31 303 ALA A N 1
ATOM 2382 C CA . ALA A 1 303 ? 22.578 2.683 16.744 1.00 93.31 303 ALA A CA 1
ATOM 2383 C C . ALA A 1 303 ? 23.027 3.835 17.647 1.00 93.31 303 ALA A C 1
ATOM 2385 O O . ALA A 1 303 ? 22.193 4.545 18.200 1.00 93.31 303 ALA A O 1
ATOM 2386 N N . THR A 1 304 ? 24.332 4.029 17.805 1.00 90.50 304 THR A N 1
ATOM 2387 C CA . THR A 1 304 ? 24.902 5.068 18.676 1.00 90.50 304 THR A CA 1
ATOM 2388 C C . THR A 1 304 ? 25.876 5.932 17.896 1.00 90.50 304 THR A C 1
ATOM 2390 O O . THR A 1 304 ? 26.769 5.392 17.243 1.00 90.50 304 THR A O 1
ATOM 2393 N N . GLY A 1 305 ? 25.756 7.252 18.002 1.00 83.06 305 GLY A N 1
ATOM 2394 C CA . GLY A 1 305 ? 26.706 8.188 17.406 1.00 83.06 305 GLY A CA 1
ATOM 2395 C C . GLY A 1 305 ? 26.600 9.580 18.008 1.00 83.06 305 GLY A C 1
ATOM 2396 O O . GLY A 1 305 ? 25.496 10.066 18.204 1.00 83.06 305 GLY A O 1
ATOM 2397 N N . ILE A 1 306 ? 27.739 10.214 18.313 1.00 75.69 306 ILE A N 1
ATOM 2398 C CA . ILE A 1 306 ? 27.829 11.628 18.746 1.00 75.69 306 ILE A CA 1
ATOM 2399 C C . ILE A 1 306 ? 26.807 11.956 19.859 1.00 75.69 306 ILE A C 1
ATOM 2401 O O . ILE A 1 306 ? 25.970 12.846 19.737 1.00 75.69 306 ILE A O 1
ATOM 2405 N N . GLY A 1 307 ? 26.811 11.154 20.930 1.00 76.75 307 GLY A N 1
ATOM 2406 C CA . GLY A 1 307 ? 25.907 11.323 22.078 1.00 76.75 307 GLY A CA 1
ATOM 2407 C C . GLY A 1 307 ? 24.431 10.979 21.825 1.00 76.75 307 GLY A C 1
ATOM 2408 O O . GLY A 1 307 ? 23.627 11.083 22.745 1.00 76.75 307 GLY A O 1
ATOM 2409 N N . LYS A 1 308 ? 24.065 10.544 20.615 1.00 84.38 308 LYS A N 1
ATOM 2410 C CA . LYS A 1 308 ? 22.700 10.168 20.228 1.00 84.38 308 LYS A CA 1
ATOM 2411 C C . LYS A 1 308 ? 22.560 8.653 20.169 1.00 84.38 308 LYS A C 1
ATOM 2413 O O . LYS A 1 308 ? 23.498 7.940 19.795 1.00 84.38 308 LYS A O 1
ATOM 2418 N N . GLN A 1 309 ? 21.368 8.171 20.500 1.00 90.31 309 GLN A N 1
ATOM 2419 C CA . GLN A 1 309 ? 20.977 6.781 20.306 1.00 90.31 309 GLN A CA 1
ATOM 2420 C C . GLN A 1 309 ? 19.717 6.744 19.452 1.00 90.31 309 GLN A C 1
ATOM 2422 O O . GLN A 1 309 ? 18.773 7.478 19.719 1.00 90.31 309 GLN A O 1
ATOM 2427 N N . VAL A 1 310 ? 19.704 5.893 18.435 1.00 90.25 310 VAL A N 1
ATOM 2428 C CA . VAL A 1 310 ? 18.563 5.709 17.538 1.00 90.25 310 VAL A CA 1
ATOM 2429 C C . VAL A 1 310 ? 18.143 4.252 17.608 1.00 90.25 310 VAL A C 1
ATOM 2431 O O . VAL A 1 310 ? 18.951 3.356 17.355 1.00 90.25 310 VAL A O 1
ATOM 2434 N N . ALA A 1 311 ? 16.882 4.010 17.950 1.00 91.38 311 ALA A N 1
ATOM 2435 C CA . ALA A 1 311 ? 16.303 2.683 17.844 1.00 91.38 311 ALA A CA 1
ATOM 2436 C C . ALA A 1 311 ? 15.936 2.400 16.389 1.00 91.38 311 ALA A C 1
ATOM 2438 O O . ALA A 1 311 ? 15.380 3.252 15.694 1.00 91.38 311 ALA A O 1
ATOM 2439 N N . PHE A 1 312 ? 16.227 1.189 15.927 1.00 91.75 312 PHE A N 1
ATOM 2440 C CA . PHE A 1 312 ? 15.882 0.755 14.581 1.00 91.75 312 PHE A CA 1
ATOM 2441 C C . PHE A 1 312 ? 15.408 -0.698 14.574 1.00 91.75 312 PHE A C 1
ATOM 2443 O O . PHE A 1 312 ? 15.819 -1.509 15.409 1.00 91.75 312 PHE A O 1
ATOM 2450 N N . ARG A 1 313 ? 14.557 -1.042 13.608 1.00 89.88 313 ARG A N 1
ATOM 2451 C CA . ARG A 1 313 ? 14.181 -2.428 13.325 1.00 89.88 313 ARG A CA 1
ATOM 2452 C C . ARG A 1 313 ? 15.206 -3.050 12.388 1.00 89.88 313 ARG A C 1
ATOM 2454 O O . ARG A 1 313 ? 15.489 -2.507 11.320 1.00 89.88 313 ARG A O 1
ATOM 2461 N N . VAL A 1 314 ? 15.756 -4.194 12.780 1.00 87.56 314 VAL A N 1
ATOM 2462 C CA . VAL A 1 314 ? 16.763 -4.932 12.010 1.00 87.56 314 VAL A CA 1
ATOM 2463 C C . VAL A 1 314 ? 16.120 -5.508 10.747 1.00 87.56 314 VAL A C 1
ATOM 2465 O O . VAL A 1 314 ? 15.182 -6.304 10.823 1.00 87.56 314 VAL A O 1
ATOM 2468 N N . GLY A 1 315 ? 16.640 -5.135 9.582 1.00 82.44 315 GLY A N 1
ATOM 2469 C CA . GLY A 1 315 ? 16.227 -5.648 8.278 1.00 82.44 315 GLY A CA 1
ATOM 2470 C C . GLY A 1 315 ? 17.098 -6.805 7.779 1.00 82.44 315 GLY A C 1
ATOM 2471 O O . GLY A 1 315 ? 17.770 -7.497 8.548 1.00 82.44 315 GLY A O 1
ATOM 2472 N N . LYS A 1 316 ? 17.063 -7.030 6.460 1.00 89.19 316 LYS A N 1
ATOM 2473 C CA . LYS A 1 316 ? 17.858 -8.064 5.783 1.00 89.19 316 LYS A CA 1
ATOM 2474 C C . LYS A 1 316 ? 19.357 -7.804 5.974 1.00 89.19 316 LYS A C 1
ATOM 2476 O O . LYS A 1 316 ? 19.825 -6.680 5.802 1.00 89.19 316 LYS A O 1
ATOM 2481 N N . GLN A 1 317 ? 20.093 -8.870 6.275 1.00 88.50 317 GLN A N 1
ATOM 2482 C CA . GLN A 1 317 ? 21.554 -8.899 6.324 1.00 88.50 317 GLN A CA 1
ATOM 2483 C C . GLN A 1 317 ? 22.067 -9.734 5.154 1.00 88.50 317 GLN A C 1
ATOM 2485 O O . GLN A 1 317 ? 21.499 -10.785 4.858 1.00 88.50 317 GLN A O 1
ATOM 2490 N N . TYR A 1 318 ? 23.103 -9.271 4.466 1.00 89.12 318 TYR A N 1
ATOM 2491 C CA . TYR A 1 318 ? 23.624 -9.960 3.288 1.00 89.12 318 TYR A CA 1
ATOM 2492 C C . TYR A 1 318 ? 25.100 -9.650 3.070 1.00 89.12 318 TYR A C 1
ATOM 2494 O O . TYR A 1 318 ? 25.599 -8.610 3.496 1.00 89.12 318 TYR A O 1
ATOM 2502 N N . GLN A 1 319 ? 25.803 -10.562 2.407 1.00 92.12 319 GLN A N 1
ATOM 2503 C CA . GLN A 1 319 ? 27.196 -10.353 2.043 1.00 92.12 319 GLN A CA 1
ATOM 2504 C C . GLN A 1 319 ? 27.275 -9.472 0.793 1.00 92.12 319 GLN A C 1
ATOM 2506 O O . GLN A 1 319 ? 26.583 -9.720 -0.194 1.00 92.12 319 GLN A O 1
ATOM 2511 N N . ILE A 1 320 ? 28.133 -8.457 0.837 1.00 90.06 320 ILE A N 1
ATOM 2512 C CA . ILE A 1 320 ? 28.463 -7.610 -0.307 1.00 90.06 320 ILE A CA 1
ATOM 2513 C C . ILE A 1 320 ? 29.724 -8.189 -0.942 1.00 90.06 320 ILE A C 1
ATOM 2515 O O . ILE A 1 320 ? 30.753 -8.346 -0.283 1.00 90.06 320 ILE A O 1
ATOM 2519 N N . THR A 1 321 ? 29.633 -8.552 -2.217 1.00 91.44 321 THR A N 1
ATOM 2520 C CA . THR A 1 321 ? 30.755 -9.157 -2.944 1.00 91.44 321 THR A CA 1
ATOM 2521 C C . THR A 1 321 ? 31.670 -8.084 -3.545 1.00 91.44 321 THR A C 1
ATOM 2523 O O . THR A 1 321 ? 31.206 -6.974 -3.813 1.00 91.44 321 THR A O 1
ATOM 2526 N N . PRO A 1 322 ? 32.949 -8.393 -3.834 1.00 90.75 322 PRO A N 1
ATOM 2527 C CA . PRO A 1 322 ? 33.832 -7.472 -4.555 1.00 90.75 322 PRO A CA 1
ATOM 2528 C C . PRO A 1 322 ? 33.257 -7.002 -5.900 1.00 90.75 322 PRO A C 1
ATOM 2530 O O . PRO A 1 322 ? 33.401 -5.836 -6.249 1.00 90.75 322 PRO A O 1
ATOM 2533 N N . ASN A 1 323 ? 32.534 -7.876 -6.610 1.00 89.50 323 ASN A N 1
ATOM 2534 C CA . ASN A 1 323 ? 31.869 -7.523 -7.867 1.00 89.50 323 ASN A CA 1
ATOM 2535 C C . ASN A 1 323 ? 30.763 -6.480 -7.658 1.00 89.50 323 ASN A C 1
ATOM 2537 O O . ASN A 1 323 ? 30.634 -5.575 -8.469 1.00 89.50 323 ASN A O 1
ATOM 2541 N N . MET A 1 324 ? 30.004 -6.571 -6.559 1.00 87.62 324 MET A N 1
ATOM 2542 C CA . MET A 1 324 ? 29.004 -5.555 -6.206 1.00 87.62 324 MET A CA 1
ATOM 2543 C C . MET A 1 324 ? 29.672 -4.226 -5.843 1.00 87.62 324 MET A C 1
ATOM 2545 O O . MET A 1 324 ? 29.209 -3.177 -6.260 1.00 87.62 324 MET A O 1
ATOM 2549 N N . ILE A 1 325 ? 30.789 -4.256 -5.108 1.00 90.81 325 ILE A N 1
ATOM 2550 C CA . ILE A 1 325 ? 31.553 -3.042 -4.766 1.00 90.81 325 ILE A CA 1
ATOM 2551 C C . ILE A 1 325 ? 32.056 -2.331 -6.030 1.00 90.81 325 ILE A C 1
ATOM 2553 O O . ILE A 1 325 ? 32.059 -1.103 -6.077 1.00 90.81 325 ILE A O 1
ATOM 2557 N N . ALA A 1 326 ? 32.461 -3.087 -7.051 1.00 88.69 326 ALA A N 1
ATOM 2558 C CA . ALA A 1 326 ? 32.937 -2.551 -8.324 1.00 88.69 326 ALA A CA 1
ATOM 2559 C C . ALA A 1 326 ? 31.814 -2.115 -9.289 1.00 88.69 326 ALA A C 1
ATOM 2561 O O . ALA A 1 326 ? 32.107 -1.431 -10.266 1.00 88.69 326 ALA A O 1
ATOM 2562 N N . ASP A 1 327 ? 30.557 -2.495 -9.039 1.00 85.69 327 ASP A N 1
ATOM 2563 C CA . ASP A 1 327 ? 29.417 -2.202 -9.914 1.00 85.69 327 ASP A CA 1
ATOM 2564 C C . ASP A 1 327 ? 28.887 -0.769 -9.689 1.00 85.69 327 ASP A C 1
ATOM 2566 O O . ASP A 1 327 ? 28.380 -0.474 -8.601 1.00 85.69 327 ASP A O 1
ATOM 2570 N N . PRO A 1 328 ? 28.934 0.123 -10.700 1.00 85.12 328 PRO A N 1
ATOM 2571 C CA . PRO A 1 328 ? 28.437 1.495 -10.580 1.00 85.12 328 PRO A CA 1
ATOM 2572 C C . PRO A 1 328 ? 26.949 1.595 -10.216 1.00 85.12 328 PRO A C 1
ATOM 2574 O O . PRO A 1 328 ? 26.551 2.513 -9.498 1.00 85.12 328 PRO A O 1
ATOM 2577 N N . VAL A 1 329 ? 26.115 0.654 -10.674 1.00 84.06 329 VAL A N 1
ATOM 2578 C CA . VAL A 1 329 ? 24.675 0.656 -10.369 1.00 84.06 329 VAL A CA 1
ATOM 2579 C C . VAL A 1 329 ? 24.460 0.344 -8.893 1.00 84.06 329 VAL A C 1
ATOM 2581 O O . VAL A 1 329 ? 23.688 1.020 -8.210 1.00 84.06 329 VAL A O 1
ATOM 2584 N N . TYR A 1 330 ? 25.184 -0.648 -8.380 1.00 83.25 330 TYR A N 1
ATOM 2585 C CA . TYR A 1 330 ? 25.142 -0.987 -6.966 1.00 83.25 330 TYR A CA 1
ATOM 2586 C C . TYR A 1 330 ? 25.729 0.126 -6.090 1.00 83.25 330 TYR A C 1
ATOM 2588 O O . TYR A 1 330 ? 25.162 0.425 -5.043 1.00 83.25 330 TYR A O 1
ATOM 2596 N N . GLN A 1 331 ? 26.816 0.782 -6.516 1.00 85.75 331 GLN A N 1
ATOM 2597 C CA . GLN A 1 331 ? 27.386 1.941 -5.817 1.00 85.75 331 GLN A CA 1
ATOM 2598 C C . GLN A 1 331 ? 26.360 3.065 -5.650 1.00 85.75 331 GLN A C 1
ATOM 2600 O O . GLN A 1 331 ? 26.254 3.629 -4.560 1.00 85.75 331 GLN A O 1
ATOM 2605 N N . GLN A 1 332 ? 25.573 3.357 -6.691 1.00 86.06 332 GLN A N 1
ATOM 2606 C CA . GLN A 1 332 ? 24.522 4.369 -6.612 1.00 86.06 332 GLN A CA 1
ATOM 2607 C C . GLN A 1 332 ? 23.381 3.939 -5.682 1.00 86.06 332 GLN A C 1
ATOM 2609 O O . GLN A 1 332 ? 23.012 4.689 -4.785 1.00 86.06 332 GLN A O 1
ATOM 2614 N N . GLN A 1 333 ? 22.872 2.710 -5.814 1.00 78.19 333 GLN A N 1
ATOM 2615 C CA . GLN A 1 333 ? 21.830 2.193 -4.913 1.00 78.19 333 GLN A CA 1
ATOM 2616 C C . GLN A 1 333 ? 22.291 2.191 -3.449 1.00 78.19 333 GLN A C 1
ATOM 2618 O O . GLN A 1 333 ? 21.540 2.531 -2.535 1.00 78.19 333 GLN A O 1
ATOM 2623 N N . TRP A 1 334 ? 23.548 1.820 -3.217 1.00 90.88 334 TRP A N 1
ATOM 2624 C CA . TRP A 1 334 ? 24.177 1.861 -1.907 1.00 90.88 334 TRP A CA 1
ATOM 2625 C C . TRP A 1 334 ? 24.264 3.292 -1.365 1.00 90.88 334 TRP A C 1
ATOM 2627 O O . TRP A 1 334 ? 23.903 3.524 -0.210 1.00 90.88 334 TRP A O 1
ATOM 2637 N N . ALA A 1 335 ? 24.678 4.251 -2.196 1.00 88.06 335 ALA A N 1
ATOM 2638 C CA . ALA A 1 335 ? 24.729 5.668 -1.851 1.00 88.06 335 ALA A CA 1
ATOM 2639 C C . ALA A 1 335 ? 23.345 6.217 -1.494 1.00 88.06 335 ALA A C 1
ATOM 2641 O O . ALA A 1 335 ? 23.203 6.916 -0.494 1.00 88.06 335 ALA A O 1
ATOM 2642 N N . ASP A 1 336 ? 22.302 5.823 -2.223 1.00 84.88 336 ASP A N 1
ATOM 2643 C CA . ASP A 1 336 ? 20.932 6.251 -1.943 1.00 84.88 336 ASP A CA 1
ATOM 2644 C C . ASP A 1 336 ? 20.438 5.741 -0.581 1.00 84.88 336 ASP A C 1
ATOM 2646 O O . ASP A 1 336 ? 19.690 6.440 0.107 1.00 84.88 336 ASP A O 1
ATOM 2650 N N . MET A 1 337 ? 20.872 4.553 -0.149 1.00 91.88 337 MET A N 1
ATOM 2651 C CA . MET A 1 337 ? 20.488 3.978 1.145 1.00 91.88 337 MET A CA 1
ATOM 2652 C C . MET A 1 337 ? 21.377 4.427 2.312 1.00 91.88 337 MET A C 1
ATOM 2654 O O . MET A 1 337 ? 20.888 4.566 3.436 1.00 91.88 337 MET A O 1
ATOM 2658 N N . GLU A 1 338 ? 22.678 4.625 2.083 1.00 90.94 338 GLU A N 1
ATOM 2659 C CA . GLU A 1 338 ? 23.639 5.047 3.110 1.00 90.94 338 GLU A CA 1
ATOM 2660 C C . GLU A 1 338 ? 23.789 6.569 3.207 1.00 90.94 338 GLU A C 1
ATOM 2662 O O . GLU A 1 338 ? 24.202 7.076 4.247 1.00 90.94 338 GLU A O 1
ATOM 2667 N N . LYS A 1 339 ? 23.389 7.317 2.180 1.00 93.62 339 LYS A N 1
ATOM 2668 C CA . LYS A 1 339 ? 23.551 8.778 2.075 1.00 93.62 339 LYS A CA 1
ATOM 2669 C C . LYS A 1 339 ? 25.011 9.240 2.000 1.00 93.62 339 LYS A C 1
ATOM 2671 O O . LYS A 1 339 ? 25.324 10.377 2.330 1.00 93.62 339 LYS A O 1
ATOM 2676 N N . HIS A 1 340 ? 25.902 8.351 1.575 1.00 90.81 340 HIS A N 1
ATOM 2677 C CA . HIS A 1 340 ? 27.271 8.683 1.184 1.00 90.81 340 HIS A CA 1
ATOM 2678 C C . HIS A 1 340 ? 27.330 9.010 -0.312 1.00 90.81 340 HIS A C 1
ATOM 2680 O O . HIS A 1 340 ? 26.387 8.723 -1.044 1.00 90.81 340 HIS A O 1
ATOM 2686 N N . SER A 1 341 ? 28.456 9.542 -0.785 1.00 91.50 341 SER A N 1
ATOM 2687 C CA . SER A 1 341 ? 28.775 9.515 -2.215 1.00 91.50 341 SER A CA 1
ATOM 2688 C C . SER A 1 341 ? 28.979 8.065 -2.685 1.00 91.50 341 SER A C 1
ATOM 2690 O O . SER A 1 341 ? 29.582 7.276 -1.948 1.00 91.50 341 SER A O 1
ATOM 2692 N N . PRO A 1 342 ? 28.571 7.707 -3.919 1.00 90.06 342 PRO A N 1
ATOM 2693 C CA . PRO A 1 342 ? 28.847 6.393 -4.515 1.00 90.06 342 PRO A CA 1
ATOM 2694 C C . PRO A 1 342 ? 30.333 6.007 -4.488 1.00 90.06 342 PRO A C 1
ATOM 2696 O O . PRO A 1 342 ? 30.665 4.828 -4.364 1.00 90.06 342 PRO A O 1
ATOM 2699 N N . LYS A 1 343 ? 31.234 7.001 -4.524 1.00 92.00 343 LYS A N 1
ATOM 2700 C CA . LYS A 1 343 ? 32.695 6.819 -4.481 1.00 92.00 343 LYS A CA 1
ATOM 2701 C C . LYS A 1 343 ? 33.194 6.255 -3.144 1.00 92.00 343 LYS A C 1
ATOM 2703 O O . LYS A 1 343 ? 34.254 5.634 -3.107 1.00 92.00 343 LYS A O 1
ATOM 2708 N N . ALA A 1 344 ? 32.430 6.419 -2.062 1.00 91.06 344 ALA A N 1
ATOM 2709 C CA . ALA A 1 344 ? 32.829 5.967 -0.731 1.00 91.06 344 ALA A CA 1
ATOM 2710 C C . ALA A 1 344 ? 32.832 4.434 -0.598 1.00 91.06 344 ALA A C 1
ATOM 2712 O O . ALA A 1 344 ? 33.655 3.873 0.126 1.00 91.06 344 ALA A O 1
ATOM 2713 N N . LEU A 1 345 ? 31.931 3.731 -1.298 1.00 91.44 345 LEU A N 1
ATOM 2714 C CA . LEU A 1 345 ? 31.830 2.271 -1.224 1.00 91.44 345 LEU A CA 1
ATOM 2715 C C . LEU A 1 345 ? 33.133 1.563 -1.649 1.00 91.44 345 LEU A C 1
ATOM 2717 O O . LEU A 1 345 ? 33.659 0.779 -0.849 1.00 91.44 345 LEU A O 1
ATOM 2721 N N . PRO A 1 346 ? 33.685 1.806 -2.857 1.00 91.06 346 PRO A N 1
ATOM 2722 C CA . PRO A 1 346 ? 34.933 1.173 -3.262 1.00 91.06 346 PRO A CA 1
ATOM 2723 C C . PRO A 1 346 ? 36.118 1.613 -2.399 1.00 91.06 346 PRO A C 1
ATOM 2725 O O . PRO A 1 346 ? 36.940 0.765 -2.058 1.00 91.06 346 PRO A O 1
ATOM 2728 N N . GLU A 1 347 ? 36.196 2.876 -1.979 1.00 90.44 347 GLU A N 1
ATOM 2729 C CA . GLU A 1 347 ? 37.301 3.361 -1.141 1.00 90.44 347 GLU A CA 1
ATOM 2730 C C . GLU A 1 347 ? 37.367 2.643 0.217 1.00 90.44 347 GLU A C 1
ATOM 2732 O O . GLU A 1 347 ? 38.430 2.203 0.656 1.00 90.44 347 GLU A O 1
ATOM 2737 N N . LEU A 1 348 ? 36.221 2.472 0.876 1.00 85.38 348 LEU A N 1
ATOM 2738 C CA . LEU A 1 348 ? 36.168 1.922 2.230 1.00 85.38 348 LEU A CA 1
ATOM 2739 C C . LEU A 1 348 ? 36.311 0.398 2.280 1.00 85.38 348 LEU A C 1
ATOM 2741 O O . LEU A 1 348 ? 36.794 -0.154 3.281 1.00 85.38 348 LEU A O 1
ATOM 2745 N N . PHE A 1 349 ? 35.853 -0.295 1.234 1.00 89.44 349 PHE A N 1
ATOM 2746 C CA . PHE A 1 349 ? 35.599 -1.733 1.304 1.00 89.44 349 PHE A CA 1
ATOM 2747 C C . PHE A 1 349 ? 36.343 -2.580 0.266 1.00 89.44 349 PHE A C 1
ATOM 2749 O O . PHE A 1 349 ? 36.356 -3.808 0.402 1.00 89.44 349 PHE A O 1
ATOM 2756 N N . THR A 1 350 ? 37.037 -1.977 -0.705 1.00 87.44 350 THR A N 1
ATOM 2757 C CA . THR A 1 350 ? 37.924 -2.735 -1.603 1.00 87.44 350 THR A CA 1
ATOM 2758 C C . THR A 1 350 ? 39.040 -3.418 -0.805 1.00 87.44 350 THR A C 1
ATOM 2760 O O . THR A 1 350 ? 39.657 -2.827 0.080 1.00 87.44 350 THR A O 1
ATOM 2763 N N . GLY A 1 351 ? 39.285 -4.702 -1.084 1.00 79.06 351 GLY A N 1
ATOM 2764 C CA . GLY A 1 351 ? 40.326 -5.494 -0.417 1.00 79.06 351 GLY A CA 1
ATOM 2765 C C . GLY A 1 351 ? 39.986 -5.965 1.005 1.00 79.06 351 GLY A C 1
ATOM 2766 O O . GLY A 1 351 ? 40.821 -6.597 1.653 1.00 79.06 351 GLY A O 1
ATOM 2767 N N . LYS A 1 352 ? 38.775 -5.706 1.517 1.00 82.56 352 LYS A N 1
ATOM 2768 C CA . LYS A 1 352 ? 38.324 -6.269 2.800 1.00 82.56 352 LYS A CA 1
ATOM 2769 C C . LYS A 1 352 ? 37.896 -7.729 2.615 1.00 82.56 352 LYS A C 1
ATOM 2771 O O . LYS A 1 352 ? 37.143 -8.050 1.704 1.00 82.56 352 LYS A O 1
ATOM 2776 N N . GLY A 1 353 ? 38.344 -8.610 3.516 1.00 75.88 353 GLY A N 1
ATOM 2777 C CA . GLY A 1 353 ? 38.083 -10.053 3.412 1.00 75.88 353 GLY A CA 1
ATOM 2778 C C . GLY A 1 353 ? 36.602 -10.444 3.507 1.00 75.88 353 GLY A C 1
ATOM 2779 O O . GLY A 1 353 ? 36.179 -11.401 2.867 1.00 75.88 353 GLY A O 1
ATOM 2780 N N . GLN A 1 354 ? 35.799 -9.704 4.278 1.00 85.06 354 GLN A N 1
ATOM 2781 C CA . GLN A 1 354 ? 34.344 -9.856 4.327 1.00 85.06 354 GLN A CA 1
ATOM 2782 C C . GLN A 1 354 ? 33.687 -8.482 4.432 1.00 85.06 354 GLN A C 1
ATOM 2784 O O . GLN A 1 354 ? 34.138 -7.631 5.198 1.00 85.06 354 GLN A O 1
ATOM 2789 N N 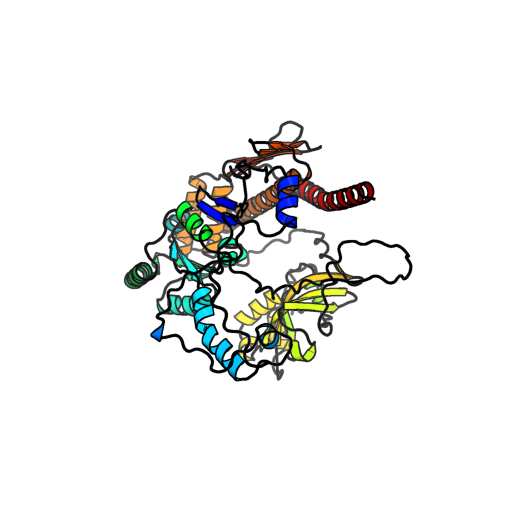. VAL A 1 355 ? 32.613 -8.279 3.673 1.00 91.94 355 VAL A N 1
ATOM 2790 C CA . VAL A 1 355 ? 31.816 -7.050 3.677 1.00 91.94 355 VAL A CA 1
ATOM 2791 C C . VAL A 1 355 ? 30.348 -7.450 3.730 1.00 91.94 355 VAL A C 1
ATOM 2793 O O . VAL A 1 355 ? 29.917 -8.353 3.018 1.00 91.94 355 VAL A O 1
ATOM 2796 N N . TRP A 1 356 ? 29.591 -6.812 4.610 1.00 93.88 356 TRP A N 1
ATOM 2797 C CA . TRP A 1 356 ? 28.208 -7.145 4.911 1.00 93.88 356 TRP A CA 1
ATOM 2798 C C . TRP A 1 356 ? 27.345 -5.895 4.907 1.00 93.88 356 TRP A C 1
ATOM 2800 O O . TRP A 1 356 ? 27.694 -4.900 5.538 1.00 93.88 356 TRP A O 1
ATOM 2810 N N . GLY A 1 357 ? 26.203 -5.977 4.238 1.00 92.06 357 GLY A N 1
ATOM 2811 C CA . GLY A 1 357 ? 25.144 -4.984 4.283 1.00 92.06 357 GLY A CA 1
ATOM 2812 C C . GLY A 1 357 ? 24.101 -5.343 5.336 1.00 92.06 357 GLY A C 1
ATOM 2813 O O . GLY A 1 357 ? 23.749 -6.513 5.513 1.00 92.06 357 GLY A O 1
ATOM 2814 N N . LEU A 1 358 ? 23.608 -4.329 6.038 1.00 94.00 358 LEU A N 1
ATOM 2815 C CA . LEU A 1 358 ? 22.486 -4.412 6.963 1.00 94.00 358 LEU A CA 1
ATOM 2816 C C . LEU A 1 358 ? 21.465 -3.345 6.585 1.00 94.00 358 LEU A C 1
ATOM 2818 O O . LEU A 1 358 ? 21.735 -2.153 6.737 1.00 94.00 358 LEU A O 1
ATOM 2822 N N . HIS A 1 359 ? 20.277 -3.776 6.168 1.00 92.00 359 HIS A N 1
ATOM 2823 C CA . HIS A 1 359 ? 19.117 -2.892 6.107 1.00 92.00 359 HIS A CA 1
ATOM 2824 C C . HIS A 1 359 ? 18.542 -2.660 7.499 1.00 92.00 359 HIS A C 1
ATOM 2826 O O . HIS A 1 359 ? 18.574 -3.546 8.356 1.00 92.00 359 HIS A O 1
ATOM 2832 N N . PHE A 1 360 ? 17.944 -1.496 7.700 1.00 90.94 360 PHE A N 1
ATOM 2833 C CA . PHE A 1 360 ? 17.180 -1.185 8.895 1.00 90.94 360 PHE A CA 1
ATOM 2834 C C . PHE A 1 360 ? 16.109 -0.132 8.624 1.00 90.94 360 PHE A C 1
ATOM 2836 O O . PHE A 1 360 ? 16.205 0.669 7.698 1.00 90.94 360 PHE A O 1
ATOM 2843 N N . GLU A 1 361 ? 15.108 -0.117 9.494 1.00 91.62 361 GLU A N 1
ATOM 2844 C CA . GLU A 1 361 ? 14.081 0.920 9.565 1.00 91.62 361 GLU A CA 1
ATOM 2845 C C . GLU A 1 361 ? 14.325 1.747 10.838 1.00 91.62 361 GLU A C 1
ATOM 2847 O O . GLU A 1 361 ? 14.174 1.205 11.939 1.00 91.62 361 GLU A O 1
ATOM 2852 N N . PRO A 1 362 ? 14.739 3.023 10.737 1.00 90.12 362 PRO A N 1
ATOM 2853 C CA . PRO A 1 362 ? 14.843 3.901 11.899 1.00 90.12 362 PRO A CA 1
ATOM 2854 C C . PRO A 1 362 ? 13.462 4.123 12.536 1.00 90.12 362 PRO A C 1
ATOM 2856 O O . PRO A 1 362 ? 12.513 4.478 11.845 1.00 90.12 362 PRO A O 1
ATOM 2859 N N . LEU A 1 363 ? 13.347 3.909 13.849 1.00 84.69 363 LEU A N 1
ATOM 2860 C CA . LEU A 1 363 ? 12.075 3.987 14.584 1.00 84.69 363 LEU A CA 1
ATOM 2861 C C . LEU A 1 363 ? 11.940 5.270 15.411 1.00 84.69 363 LEU A C 1
ATOM 2863 O O . LEU A 1 363 ? 10.824 5.697 15.697 1.00 84.69 363 LEU A O 1
ATOM 2867 N N . GLY A 1 364 ? 13.062 5.860 15.825 1.00 83.38 364 GLY A N 1
ATOM 2868 C CA . GLY A 1 364 ? 13.080 7.064 16.650 1.00 83.38 364 GLY A CA 1
ATOM 2869 C C . GLY A 1 364 ? 14.348 7.201 17.489 1.00 83.38 364 GLY A C 1
ATOM 2870 O O . GLY A 1 364 ? 15.182 6.292 17.536 1.00 83.38 364 GLY A O 1
ATOM 2871 N N . ASP A 1 365 ? 14.479 8.333 18.172 1.00 85.25 365 ASP A N 1
ATOM 2872 C CA . ASP A 1 365 ? 15.511 8.560 19.179 1.00 85.25 365 ASP A CA 1
ATOM 2873 C C . ASP A 1 365 ? 15.248 7.661 20.396 1.00 85.25 365 ASP A C 1
ATOM 2875 O O . ASP A 1 365 ? 14.118 7.532 20.863 1.00 85.25 365 ASP A O 1
ATOM 2879 N N . TYR A 1 366 ? 16.286 7.013 20.915 1.00 86.69 366 TYR A N 1
ATOM 2880 C CA . TYR A 1 366 ? 16.199 6.204 22.125 1.00 86.69 366 TYR A CA 1
ATOM 2881 C C . TYR A 1 366 ? 16.676 7.024 23.321 1.00 86.69 366 TYR A C 1
ATOM 2883 O O . TYR A 1 366 ? 17.872 7.269 23.485 1.00 86.69 366 TYR A O 1
ATOM 2891 N N . VAL A 1 367 ? 15.726 7.459 24.145 1.00 81.75 367 VAL A N 1
ATOM 2892 C CA . VAL A 1 367 ? 15.961 8.327 25.304 1.00 81.75 367 VAL A CA 1
ATOM 2893 C C . VAL A 1 367 ? 15.249 7.714 26.504 1.00 81.75 367 VAL A C 1
ATOM 2895 O O . VAL A 1 367 ? 14.081 7.339 26.412 1.00 81.75 367 VAL A O 1
ATOM 2898 N N . ASP A 1 368 ? 15.970 7.549 27.614 1.00 80.50 368 ASP A N 1
ATOM 2899 C CA . ASP A 1 368 ? 15.441 7.047 28.892 1.00 80.50 368 ASP A CA 1
ATOM 2900 C C . ASP A 1 368 ? 14.625 5.746 28.784 1.00 80.50 368 ASP A C 1
ATOM 2902 O O . ASP A 1 368 ? 13.566 5.579 29.392 1.00 80.50 368 ASP A O 1
ATOM 2906 N N . GLY A 1 369 ? 15.111 4.799 27.975 1.00 77.94 369 GLY A N 1
ATOM 2907 C CA . GLY A 1 369 ? 14.469 3.493 27.806 1.00 77.94 369 GLY A CA 1
ATOM 2908 C C . GLY A 1 369 ? 13.271 3.480 26.851 1.00 77.94 369 GLY A C 1
ATOM 2909 O O . GLY A 1 369 ? 12.600 2.454 26.733 1.00 77.94 369 GLY A O 1
ATOM 2910 N N . LYS A 1 370 ? 12.984 4.596 26.171 1.00 77.69 370 LYS A N 1
ATOM 2911 C CA . LYS A 1 370 ? 11.833 4.755 25.274 1.00 77.69 370 LYS A CA 1
ATOM 2912 C C . LYS A 1 370 ? 12.272 5.166 23.874 1.00 77.69 370 LYS A C 1
ATOM 2914 O O . LYS A 1 370 ? 13.260 5.870 23.703 1.00 77.69 370 LYS A O 1
ATOM 2919 N N . ILE A 1 371 ? 11.502 4.731 22.876 1.00 81.62 371 ILE A N 1
ATOM 2920 C CA . ILE A 1 371 ? 11.640 5.192 21.492 1.00 81.62 371 ILE A CA 1
ATOM 2921 C C . ILE A 1 371 ? 10.745 6.419 21.323 1.00 81.62 371 ILE A C 1
ATOM 2923 O O . ILE A 1 371 ? 9.528 6.326 21.486 1.00 81.62 371 ILE A O 1
ATOM 2927 N N . VAL A 1 372 ? 11.353 7.554 21.008 1.00 80.62 372 VAL A N 1
ATOM 2928 C CA . VAL A 1 372 ? 10.701 8.840 20.762 1.00 80.62 372 VAL A CA 1
ATOM 2929 C C . VAL A 1 372 ? 10.772 9.124 19.260 1.00 80.62 372 VAL A C 1
ATOM 2931 O O . VAL A 1 372 ? 11.859 9.026 18.692 1.00 80.62 372 VAL A O 1
ATOM 2934 N N . PRO A 1 373 ? 9.660 9.461 18.582 1.00 80.56 373 PRO A N 1
ATOM 2935 C CA . PRO A 1 373 ? 9.696 9.835 17.169 1.00 80.56 373 PRO A CA 1
ATOM 2936 C C . PRO A 1 373 ? 10.712 10.951 16.901 1.00 80.56 373 PRO A C 1
ATOM 2938 O O . PRO A 1 373 ? 10.918 11.817 17.753 1.00 80.56 373 PRO A O 1
ATOM 2941 N N . PHE A 1 374 ? 11.342 10.943 15.724 1.00 81.38 374 PHE A N 1
ATOM 2942 C CA . PHE A 1 374 ? 12.278 12.007 15.365 1.00 81.38 374 PHE A CA 1
ATOM 2943 C C . PHE A 1 374 ? 11.571 13.369 15.372 1.00 81.38 374 PHE A C 1
ATOM 2945 O O . PHE A 1 374 ? 10.422 13.454 14.929 1.00 81.38 374 PHE A O 1
ATOM 2952 N N . PRO A 1 375 ? 12.235 14.436 15.843 1.00 63.53 375 PRO A N 1
ATOM 2953 C CA . PRO A 1 375 ? 11.712 15.786 15.690 1.00 63.53 375 PRO A CA 1
ATOM 2954 C C . PRO A 1 375 ? 11.526 16.093 14.199 1.00 63.53 375 PRO A C 1
ATOM 2956 O O . PRO A 1 375 ? 12.382 15.743 13.383 1.00 63.53 375 PRO A O 1
ATOM 2959 N N . GLU A 1 376 ? 10.410 16.732 13.836 1.00 53.62 376 GLU A N 1
ATOM 2960 C CA . GLU A 1 376 ? 10.181 17.139 12.449 1.00 53.62 376 GLU A CA 1
ATOM 2961 C C . GLU A 1 376 ? 11.337 18.034 11.965 1.00 53.62 376 GLU A C 1
ATOM 2963 O O . GLU A 1 376 ? 11.750 18.938 12.703 1.00 53.62 376 GLU A O 1
ATOM 2968 N N . PRO A 1 377 ? 11.889 17.809 10.756 1.00 50.00 377 PRO A N 1
ATOM 2969 C CA . PRO A 1 377 ? 12.967 18.638 10.234 1.00 50.00 377 PRO A CA 1
ATOM 2970 C C . PRO A 1 377 ? 12.519 20.103 10.136 1.00 50.00 377 PRO A C 1
ATOM 2972 O O . PRO A 1 377 ? 11.695 20.464 9.294 1.00 50.00 377 PRO A O 1
ATOM 2975 N N . GLN A 1 378 ? 13.070 20.962 10.995 1.00 33.25 378 GLN A N 1
ATOM 2976 C CA . GLN A 1 378 ? 12.929 22.408 10.862 1.00 33.25 378 GLN A CA 1
ATOM 2977 C C . GLN A 1 378 ? 13.674 22.869 9.597 1.00 33.25 378 GLN A C 1
ATOM 2979 O O . GLN A 1 378 ? 14.829 22.506 9.390 1.00 33.25 378 GLN A O 1
ATOM 2984 N N . ASN A 1 379 ? 13.009 23.706 8.795 1.00 30.45 379 ASN A N 1
ATOM 2985 C CA . ASN A 1 379 ? 13.470 24.354 7.556 1.00 30.45 379 ASN A CA 1
ATOM 2986 C C . ASN A 1 379 ? 13.429 23.515 6.265 1.00 30.45 379 ASN A C 1
ATOM 2988 O O . ASN A 1 379 ? 14.447 23.058 5.752 1.00 30.45 379 ASN A O 1
ATOM 2992 N N . ARG A 1 380 ? 12.259 23.500 5.608 1.00 31.09 380 ARG A N 1
ATOM 2993 C CA . ARG A 1 380 ? 12.199 23.500 4.135 1.00 31.09 380 ARG A CA 1
ATOM 2994 C C . ARG A 1 380 ? 12.521 24.908 3.623 1.00 31.09 380 ARG A C 1
ATOM 2996 O O . ARG A 1 380 ? 11.621 25.664 3.272 1.00 31.09 380 ARG A O 1
ATOM 3003 N N . ALA A 1 381 ? 13.802 25.263 3.584 1.00 25.84 381 ALA A N 1
ATOM 3004 C CA . ALA A 1 381 ? 14.274 26.219 2.589 1.00 25.84 381 ALA A CA 1
ATOM 3005 C C . ALA A 1 381 ? 14.524 25.413 1.312 1.00 25.84 381 ALA A C 1
ATOM 3007 O O . ALA A 1 381 ? 15.327 24.484 1.323 1.00 25.84 381 ALA A O 1
ATOM 3008 N N . ALA A 1 382 ? 13.770 25.702 0.255 1.00 35.78 382 ALA A N 1
ATOM 3009 C CA . ALA A 1 382 ? 13.922 25.051 -1.038 1.00 35.78 382 ALA A CA 1
ATOM 3010 C C . ALA A 1 382 ? 15.335 25.295 -1.597 1.00 35.78 382 ALA A C 1
ATOM 3012 O O . ALA A 1 382 ? 15.704 26.457 -1.778 1.00 35.78 382 ALA A O 1
ATOM 3013 N N . PRO A 1 383 ? 16.105 24.250 -1.940 1.00 28.45 383 PRO A N 1
ATOM 3014 C CA . PRO A 1 383 ? 17.171 24.375 -2.912 1.00 28.45 383 PRO A CA 1
ATOM 3015 C C . PRO A 1 383 ? 16.607 24.010 -4.286 1.00 28.45 383 PRO A C 1
ATOM 3017 O O . PRO A 1 383 ? 15.882 23.023 -4.434 1.00 28.45 383 PRO A O 1
ATOM 3020 N N . ASN A 1 384 ? 16.942 24.831 -5.279 1.00 31.14 384 ASN A N 1
ATOM 3021 C CA . ASN A 1 384 ? 16.700 24.584 -6.695 1.00 31.14 384 ASN A CA 1
ATOM 3022 C C . ASN A 1 384 ? 16.989 23.120 -7.051 1.00 31.14 384 ASN A C 1
ATOM 3024 O O . ASN A 1 384 ? 18.137 22.680 -7.007 1.00 31.14 384 ASN A O 1
ATOM 3028 N N . GLN A 1 385 ? 15.942 22.376 -7.409 1.00 31.89 385 GLN A N 1
ATOM 3029 C CA . GLN A 1 385 ? 16.096 21.084 -8.060 1.00 31.89 385 GLN A CA 1
ATOM 3030 C C . GLN A 1 385 ? 16.537 21.344 -9.497 1.00 31.89 385 GLN A C 1
ATOM 3032 O O . GLN A 1 385 ? 15.720 21.622 -10.373 1.00 31.89 385 GLN A O 1
ATOM 3037 N N . GLU A 1 386 ? 17.840 21.241 -9.739 1.00 28.38 386 GLU A N 1
ATOM 3038 C CA . GLU A 1 386 ? 18.289 20.769 -11.039 1.00 28.38 386 GLU A CA 1
ATOM 3039 C C . GLU A 1 386 ? 17.697 19.373 -11.248 1.00 28.38 386 GLU A C 1
ATOM 3041 O O . GLU A 1 386 ? 17.781 18.492 -10.387 1.00 28.38 386 GLU A O 1
ATOM 3046 N N . VAL A 1 387 ? 17.009 19.223 -12.375 1.00 31.94 387 VAL A N 1
ATOM 3047 C CA . VAL A 1 387 ? 16.286 18.025 -12.789 1.00 31.94 387 VAL A CA 1
ATOM 3048 C C . VAL A 1 387 ? 17.298 16.898 -13.010 1.00 31.94 387 VAL A C 1
ATOM 3050 O O . VAL A 1 387 ? 17.782 16.688 -14.118 1.00 31.94 387 VAL A O 1
ATOM 3053 N N . GLN A 1 388 ? 17.626 16.149 -11.955 1.00 31.05 388 GLN A N 1
ATOM 3054 C CA . GLN A 1 388 ? 18.077 14.773 -12.125 1.00 31.05 388 GLN A CA 1
ATOM 3055 C C . GLN A 1 388 ? 16.880 13.993 -12.659 1.00 31.05 388 GLN A C 1
ATOM 3057 O O . GLN A 1 388 ? 15.827 13.938 -12.023 1.00 31.05 388 GLN A O 1
ATOM 3062 N N . THR A 1 389 ? 17.031 13.443 -13.860 1.00 31.81 389 THR A N 1
ATOM 3063 C CA . THR A 1 389 ? 16.051 12.614 -14.562 1.00 31.81 389 THR A CA 1
ATOM 3064 C C . THR A 1 389 ? 15.608 11.445 -13.681 1.00 31.81 389 THR A C 1
ATOM 3066 O O . THR A 1 389 ? 16.205 10.370 -13.713 1.00 31.81 389 THR A O 1
ATOM 3069 N N . GLN A 1 390 ? 14.556 11.647 -12.885 1.00 42.16 390 GLN A N 1
ATOM 3070 C CA . GLN A 1 390 ? 13.792 10.558 -12.294 1.00 42.16 390 GLN A CA 1
ATOM 3071 C C . GLN A 1 390 ? 13.212 9.747 -13.452 1.00 42.16 390 GLN A C 1
ATOM 3073 O O . GLN A 1 390 ? 12.450 10.270 -14.266 1.00 42.16 390 GLN A O 1
ATOM 3078 N N . SER A 1 391 ? 13.607 8.479 -13.560 1.00 50.50 391 SER A N 1
ATOM 3079 C CA . SER A 1 391 ? 13.016 7.555 -14.521 1.00 50.50 391 SER A CA 1
ATOM 3080 C C . SER A 1 391 ? 11.550 7.353 -14.148 1.00 50.50 391 SER A C 1
ATOM 3082 O O . SER A 1 391 ? 11.247 6.655 -13.181 1.00 50.50 391 SER A O 1
ATOM 3084 N N . VAL A 1 392 ? 10.646 7.992 -14.884 1.00 54.56 392 VAL A N 1
ATOM 3085 C CA . VAL A 1 392 ? 9.207 7.796 -14.706 1.00 54.56 392 VAL A CA 1
ATOM 3086 C C . VAL A 1 392 ? 8.854 6.346 -14.982 1.00 54.56 392 VAL A C 1
ATOM 3088 O O . VAL A 1 392 ? 9.332 5.758 -15.947 1.00 54.56 392 VAL A O 1
ATOM 3091 N N . THR A 1 393 ? 8.020 5.761 -14.132 1.00 61.00 393 THR A N 1
ATOM 3092 C CA . THR A 1 393 ? 7.538 4.389 -14.280 1.00 61.00 393 THR A CA 1
ATOM 3093 C C . THR A 1 393 ? 6.084 4.353 -14.752 1.00 61.00 393 THR A C 1
ATOM 3095 O O . THR A 1 393 ? 5.351 5.345 -14.721 1.00 61.00 393 THR A O 1
ATOM 3098 N N . ILE A 1 394 ? 5.622 3.175 -15.175 1.00 57.88 394 ILE A N 1
ATOM 3099 C CA . ILE A 1 394 ? 4.209 2.960 -15.527 1.00 57.88 394 ILE A CA 1
ATOM 3100 C C . ILE A 1 394 ? 3.300 3.179 -14.308 1.00 57.88 394 ILE A C 1
ATOM 3102 O O . ILE A 1 394 ? 2.161 3.635 -14.454 1.00 57.88 394 ILE A O 1
ATOM 3106 N N . ASP A 1 395 ? 3.801 2.891 -13.108 1.00 56.91 395 ASP A N 1
ATOM 3107 C CA . ASP A 1 395 ? 3.073 3.124 -11.865 1.00 56.91 395 ASP A CA 1
ATOM 3108 C C . ASP A 1 395 ? 2.928 4.617 -11.554 1.00 56.91 395 ASP A C 1
ATOM 3110 O O . ASP A 1 395 ? 1.854 5.036 -11.123 1.00 56.91 395 ASP A O 1
ATOM 3114 N N . ASP A 1 396 ? 3.923 5.444 -11.881 1.00 65.25 396 ASP A N 1
ATOM 3115 C CA . ASP A 1 396 ? 3.809 6.902 -11.754 1.00 65.25 396 ASP A CA 1
ATOM 3116 C C . ASP A 1 396 ? 2.689 7.452 -12.648 1.00 65.25 396 ASP A C 1
ATOM 3118 O O . ASP A 1 396 ? 1.814 8.173 -12.169 1.00 65.25 396 ASP A O 1
ATOM 3122 N N . LEU A 1 397 ? 2.611 7.005 -13.909 1.00 64.12 397 LEU A N 1
ATOM 3123 C CA . LEU A 1 397 ? 1.542 7.392 -14.844 1.00 64.12 397 LEU A CA 1
ATOM 3124 C C . LEU A 1 397 ? 0.145 6.999 -14.332 1.00 64.12 397 LEU A C 1
ATOM 3126 O O . LEU A 1 397 ? -0.818 7.765 -14.443 1.00 64.12 397 LEU A O 1
ATOM 3130 N N . ARG A 1 398 ? 0.021 5.806 -13.739 1.00 66.88 398 ARG A N 1
ATOM 3131 C CA . ARG A 1 398 ? -1.228 5.340 -13.116 1.00 66.88 398 ARG A CA 1
ATOM 3132 C C . ARG A 1 398 ? -1.594 6.161 -11.892 1.00 66.88 398 ARG A C 1
ATOM 3134 O O . ARG A 1 398 ? -2.761 6.522 -11.727 1.00 66.88 398 ARG A O 1
ATOM 3141 N N . ASN A 1 399 ? -0.617 6.433 -11.038 1.00 67.06 399 ASN A N 1
ATOM 3142 C CA . ASN A 1 399 ? -0.803 7.193 -9.814 1.00 67.06 399 ASN A CA 1
ATOM 3143 C C . ASN A 1 399 ? -1.219 8.632 -10.125 1.00 67.06 399 ASN A C 1
ATOM 3145 O O . ASN A 1 399 ? -2.164 9.121 -9.508 1.00 67.06 399 ASN A O 1
ATOM 3149 N N . TRP A 1 400 ? -0.641 9.258 -11.149 1.00 72.44 400 TRP A N 1
ATOM 3150 C CA . TRP A 1 400 ? -1.053 10.579 -11.625 1.00 72.44 400 TRP A CA 1
ATOM 3151 C C . TRP A 1 400 ? -2.467 10.589 -12.209 1.00 72.44 400 TRP A C 1
ATOM 3153 O O . TRP A 1 400 ? -3.265 11.454 -11.854 1.00 72.44 400 TRP A O 1
ATOM 3163 N N . TYR A 1 401 ? -2.833 9.603 -13.035 1.00 70.62 401 TYR A N 1
ATOM 3164 C CA . TYR A 1 401 ? -4.202 9.505 -13.556 1.00 70.62 401 TYR A CA 1
ATOM 3165 C C . TYR A 1 401 ? -5.233 9.321 -12.433 1.00 70.62 401 TYR A C 1
ATOM 3167 O O . TYR A 1 401 ? -6.281 9.969 -12.417 1.00 70.62 401 TYR A O 1
ATOM 3175 N N . ASN A 1 402 ? -4.931 8.446 -11.471 1.00 69.56 402 ASN A N 1
ATOM 3176 C CA . ASN A 1 402 ? -5.786 8.202 -10.313 1.00 69.56 402 ASN A CA 1
ATOM 3177 C C . ASN A 1 402 ? -5.884 9.434 -9.407 1.00 69.56 402 ASN A C 1
ATOM 3179 O O . ASN A 1 402 ? -6.963 9.710 -8.879 1.00 69.56 402 ASN A O 1
ATOM 3183 N N . ALA A 1 403 ? -4.779 10.165 -9.230 1.00 72.25 403 ALA A N 1
ATOM 3184 C CA . ALA A 1 403 ? -4.763 11.425 -8.504 1.00 72.25 403 ALA A CA 1
ATOM 3185 C C . ALA A 1 403 ? -5.674 12.446 -9.183 1.00 72.25 403 ALA A C 1
ATOM 3187 O O . ALA A 1 403 ? -6.598 12.947 -8.548 1.00 72.25 403 ALA A O 1
ATOM 3188 N N . ALA A 1 404 ? -5.517 12.650 -10.490 1.00 71.50 404 ALA A N 1
ATOM 3189 C CA . ALA A 1 404 ? -6.346 13.559 -11.269 1.00 71.50 404 ALA A CA 1
ATOM 3190 C C . ALA A 1 404 ? -7.845 13.199 -11.227 1.00 71.50 404 ALA A C 1
ATOM 3192 O O . ALA A 1 404 ? -8.686 14.088 -11.095 1.00 71.50 404 ALA A O 1
ATOM 3193 N N . ASP A 1 405 ? -8.207 11.911 -11.303 1.00 75.50 405 ASP A N 1
ATOM 3194 C CA . ASP A 1 405 ? -9.615 11.492 -11.214 1.00 75.50 405 ASP A CA 1
ATOM 3195 C C . ASP A 1 405 ? -10.221 11.734 -9.828 1.00 75.50 405 ASP A C 1
ATOM 3197 O O . ASP A 1 405 ? -11.352 12.213 -9.727 1.00 75.50 405 ASP A O 1
ATOM 3201 N N . LYS A 1 406 ? -9.469 11.447 -8.759 1.00 75.56 406 LYS A N 1
ATOM 3202 C CA . LYS A 1 406 ? -9.915 11.705 -7.384 1.00 75.56 406 LYS A CA 1
ATOM 3203 C C . LYS A 1 406 ? -9.964 13.193 -7.060 1.00 75.56 406 LYS A C 1
ATOM 3205 O O . LYS A 1 406 ? -10.848 13.600 -6.319 1.00 75.56 406 LYS A O 1
ATOM 3210 N N . LEU A 1 407 ? -9.072 13.994 -7.639 1.00 78.69 407 LEU A N 1
ATOM 3211 C CA . LEU A 1 407 ? -9.077 15.456 -7.538 1.00 78.69 407 LEU A CA 1
ATOM 3212 C C . LEU A 1 407 ? -10.181 16.120 -8.382 1.00 78.69 407 LEU A C 1
ATOM 3214 O O . LEU A 1 407 ? -10.266 17.344 -8.404 1.00 78.69 407 LEU A O 1
ATOM 3218 N N . GLY A 1 408 ? -10.998 15.347 -9.107 1.00 77.44 408 GLY A N 1
ATOM 3219 C CA . GLY A 1 408 ? -12.087 15.893 -9.919 1.00 77.44 408 GLY A CA 1
ATOM 3220 C C . GLY A 1 408 ? -11.611 16.694 -11.136 1.00 77.44 408 GLY A C 1
ATOM 3221 O O . GLY A 1 408 ? -12.359 17.518 -11.660 1.00 77.44 408 GLY A O 1
ATOM 3222 N N . LYS A 1 409 ? -10.374 16.477 -11.611 1.00 83.00 409 LYS A N 1
ATOM 3223 C CA . LYS A 1 409 ? -9.850 17.178 -12.793 1.00 83.00 409 LYS A CA 1
ATOM 3224 C C . LYS A 1 409 ? -10.668 16.819 -14.040 1.00 83.00 409 LYS A C 1
ATOM 3226 O O . LYS A 1 409 ? -11.213 15.718 -14.164 1.00 83.00 409 LYS A O 1
ATOM 3231 N N . SER A 1 410 ? -10.716 17.744 -15.000 1.00 81.50 410 SER A N 1
ATOM 3232 C CA . SER A 1 410 ? -11.518 17.591 -16.219 1.00 81.50 410 SER A CA 1
ATOM 3233 C C . SER A 1 410 ? -11.111 16.366 -17.050 1.00 81.50 410 SER A C 1
ATOM 3235 O O . SER A 1 410 ? -9.949 15.956 -17.069 1.00 81.50 410 SER A O 1
ATOM 3237 N N . GLU A 1 411 ? -12.054 15.800 -17.809 1.00 74.88 411 GLU A N 1
ATOM 3238 C CA . GLU A 1 411 ? -11.751 14.698 -18.737 1.00 74.88 411 GLU A CA 1
ATOM 3239 C C . GLU A 1 411 ? -10.684 15.083 -19.769 1.00 74.88 411 GLU A C 1
ATOM 3241 O O . GLU A 1 411 ? -9.863 14.249 -20.136 1.00 74.88 411 GLU A O 1
ATOM 3246 N N . ASN A 1 412 ? -10.636 16.351 -20.192 1.00 70.44 412 ASN A N 1
ATOM 3247 C CA . ASN A 1 412 ? -9.596 16.849 -21.096 1.00 70.44 412 ASN A CA 1
ATOM 3248 C C . ASN A 1 412 ? -8.207 16.805 -20.446 1.00 70.44 412 ASN A C 1
ATOM 3250 O O . ASN A 1 412 ? -7.238 16.411 -21.089 1.00 70.44 412 ASN A O 1
ATOM 3254 N N . TYR A 1 413 ? -8.102 17.150 -19.161 1.00 76.44 413 TYR A N 1
ATOM 3255 C CA . TYR A 1 413 ? -6.851 17.028 -18.416 1.00 76.44 413 TYR A CA 1
ATOM 3256 C C . TYR A 1 413 ? -6.427 15.558 -18.264 1.00 76.44 413 TYR A C 1
ATOM 3258 O O . TYR A 1 413 ? -5.285 15.200 -18.544 1.00 76.44 413 TYR A O 1
ATOM 3266 N N . LYS A 1 414 ? -7.371 14.671 -17.930 1.00 74.94 414 LYS A N 1
ATOM 3267 C CA . LYS A 1 414 ? -7.116 13.225 -17.842 1.00 74.94 414 LYS A CA 1
ATOM 3268 C C . LYS A 1 414 ? -6.729 12.599 -19.187 1.00 74.94 414 LYS A C 1
ATOM 3270 O O . LYS A 1 414 ? -5.905 11.689 -19.207 1.00 74.94 414 LYS A O 1
ATOM 3275 N N . LYS A 1 415 ? -7.283 13.079 -20.307 1.00 68.75 415 LYS A N 1
ATOM 3276 C CA . LYS A 1 415 ? -6.872 12.677 -21.665 1.00 68.75 415 LYS A CA 1
ATOM 3277 C C . LYS A 1 415 ? -5.431 13.077 -21.962 1.00 68.75 415 LYS A C 1
ATOM 3279 O O . LYS A 1 415 ? -4.688 12.243 -22.460 1.00 68.75 415 LYS A O 1
ATOM 3284 N N . ARG A 1 416 ? -5.009 14.278 -21.559 1.00 70.75 416 ARG A N 1
ATOM 3285 C CA . ARG A 1 416 ? -3.610 14.713 -21.693 1.00 70.75 416 ARG A CA 1
ATOM 3286 C C . ARG A 1 416 ? -2.648 13.814 -20.916 1.00 70.75 416 ARG A C 1
ATOM 3288 O O . ARG A 1 416 ? -1.610 13.460 -21.452 1.00 70.75 416 ARG A O 1
ATOM 3295 N N . ILE A 1 417 ? -3.001 13.371 -19.702 1.00 66.81 417 ILE A N 1
ATOM 3296 C CA . ILE A 1 417 ? -2.188 12.381 -18.960 1.00 66.81 417 ILE A CA 1
ATOM 3297 C C . ILE A 1 417 ? -2.053 11.073 -19.757 1.00 66.81 417 ILE A C 1
ATOM 3299 O O . ILE A 1 417 ? -0.983 10.474 -19.793 1.00 66.81 417 ILE A O 1
ATOM 3303 N N . VAL A 1 418 ? -3.126 10.632 -20.417 1.00 65.19 418 VAL A N 1
ATOM 3304 C CA . VAL A 1 418 ? -3.122 9.417 -21.245 1.00 65.19 418 VAL A CA 1
ATOM 3305 C C . VAL A 1 418 ? -2.287 9.593 -22.521 1.00 65.19 418 VAL A C 1
ATOM 3307 O O . VAL A 1 418 ? -1.531 8.695 -22.866 1.00 65.19 418 VAL A O 1
ATOM 3310 N N . GLU A 1 419 ? -2.373 10.738 -23.200 1.00 64.94 419 GLU A N 1
ATOM 3311 C CA . GLU A 1 419 ? -1.534 11.075 -24.364 1.00 64.94 419 GLU A CA 1
ATOM 3312 C C . GLU A 1 419 ? -0.048 11.091 -23.991 1.00 64.94 419 GLU A C 1
ATOM 3314 O O . GLU A 1 419 ? 0.774 10.468 -24.658 1.00 64.94 419 GLU A O 1
ATOM 3319 N N . VAL A 1 420 ? 0.273 11.713 -22.858 1.00 66.06 420 VAL A N 1
ATOM 3320 C CA . VAL A 1 420 ? 1.616 11.746 -22.273 1.00 66.06 420 VAL A CA 1
ATOM 3321 C C . VAL A 1 420 ? 2.112 10.333 -21.919 1.00 66.06 420 VAL A C 1
ATOM 3323 O O . VAL A 1 420 ? 3.268 9.997 -22.169 1.00 66.06 420 VAL A O 1
ATOM 3326 N N . ALA A 1 421 ? 1.232 9.464 -21.409 1.00 63.09 421 ALA A N 1
ATOM 3327 C CA . ALA A 1 421 ? 1.547 8.058 -21.159 1.00 63.09 421 ALA A CA 1
ATOM 3328 C C . ALA A 1 421 ? 1.813 7.263 -22.452 1.00 63.09 421 ALA A C 1
ATOM 3330 O O . ALA A 1 421 ? 2.654 6.364 -22.450 1.00 63.09 421 ALA A O 1
ATOM 3331 N N . TYR A 1 422 ? 1.110 7.565 -23.550 1.00 59.47 422 TYR A N 1
ATOM 3332 C CA . TYR A 1 422 ? 1.361 6.938 -24.851 1.00 59.47 422 TYR A CA 1
ATOM 3333 C C . TYR A 1 422 ? 2.697 7.377 -25.454 1.00 59.47 422 TYR A C 1
ATOM 3335 O O . TYR A 1 422 ? 3.441 6.511 -25.910 1.00 59.47 422 TYR A O 1
ATOM 3343 N N . GLY A 1 423 ? 3.029 8.672 -25.392 1.0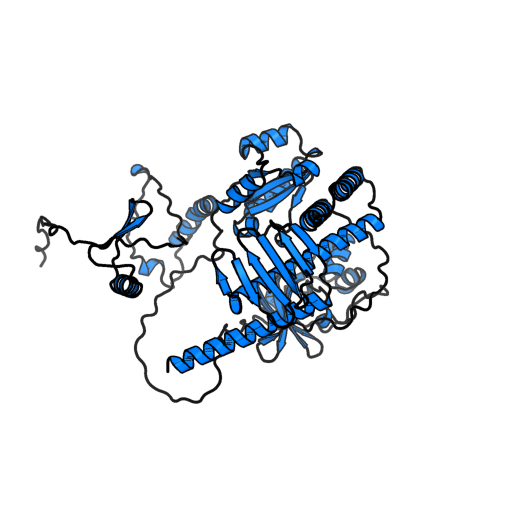0 57.69 423 GLY A N 1
ATOM 3344 C CA . GLY A 1 423 ? 4.339 9.185 -25.811 1.00 57.69 423 GLY A CA 1
ATOM 3345 C C . GLY A 1 423 ? 5.478 8.535 -25.025 1.00 57.69 423 GLY A C 1
ATOM 3346 O O . GLY A 1 423 ? 6.406 7.978 -25.609 1.00 57.69 423 GLY A O 1
ATOM 3347 N N . PHE A 1 424 ? 5.341 8.455 -23.697 1.00 61.41 424 PHE A N 1
ATOM 3348 C CA . PHE A 1 424 ? 6.306 7.758 -22.841 1.00 61.41 424 PHE A CA 1
ATOM 3349 C C . PHE A 1 424 ? 6.518 6.289 -23.248 1.00 61.41 424 PHE A C 1
ATOM 3351 O O . PHE A 1 424 ? 7.650 5.818 -23.343 1.00 61.41 424 PHE A O 1
ATOM 3358 N N . LYS A 1 425 ? 5.438 5.559 -23.559 1.00 56.56 425 LYS A N 1
ATOM 3359 C CA . LYS A 1 425 ? 5.522 4.171 -24.050 1.00 56.56 425 LYS A CA 1
ATOM 3360 C C . LYS A 1 425 ? 6.157 4.038 -25.433 1.00 56.56 425 LYS A C 1
ATOM 3362 O O . LYS A 1 425 ? 6.682 2.974 -25.743 1.00 56.56 425 LYS A O 1
ATOM 3367 N N . ALA A 1 426 ? 6.099 5.082 -26.253 1.00 63.16 426 ALA A N 1
ATOM 3368 C CA . ALA A 1 426 ? 6.780 5.146 -27.542 1.00 63.16 426 ALA A CA 1
ATOM 3369 C C . ALA A 1 426 ? 8.272 5.523 -27.412 1.00 63.16 426 ALA A C 1
ATOM 3371 O O . ALA A 1 426 ? 8.966 5.613 -28.422 1.00 63.16 426 ALA A O 1
ATOM 3372 N N . GLY A 1 427 ? 8.777 5.708 -26.184 1.00 51.44 427 GLY A N 1
ATOM 3373 C CA . GLY A 1 427 ? 10.165 6.08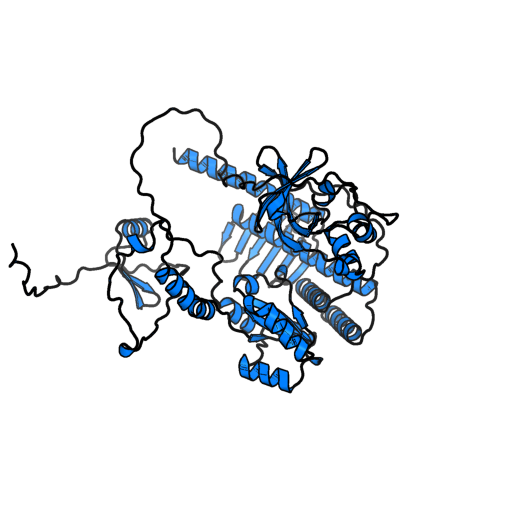1 -25.903 1.00 51.44 427 GLY A CA 1
ATOM 3374 C C . GLY A 1 427 ? 10.405 7.591 -25.837 1.00 51.44 427 GLY A C 1
ATOM 3375 O O . GLY A 1 427 ? 11.558 8.016 -25.774 1.00 51.44 427 GLY A O 1
ATOM 3376 N N . GLU A 1 428 ? 9.349 8.410 -25.846 1.00 61.22 428 GLU A N 1
ATOM 3377 C CA . GLU A 1 428 ? 9.467 9.861 -25.704 1.00 61.22 428 GLU A CA 1
ATOM 3378 C C . GLU A 1 428 ? 9.741 10.248 -24.244 1.00 61.22 428 GLU A C 1
ATOM 3380 O O . GLU A 1 428 ? 9.177 9.685 -23.301 1.00 61.22 428 GLU A O 1
ATOM 3385 N N . GLN A 1 429 ? 10.607 11.243 -24.040 1.00 59.44 429 GLN A N 1
ATOM 3386 C CA . GLN A 1 429 ? 10.836 11.801 -22.711 1.00 59.44 429 GLN A CA 1
ATOM 3387 C C . GLN A 1 429 ? 9.690 12.730 -22.310 1.00 59.44 429 GLN A C 1
ATOM 3389 O O . GLN A 1 429 ? 9.170 13.507 -23.111 1.00 59.44 429 GLN A O 1
ATOM 3394 N N . LEU A 1 430 ? 9.318 12.667 -21.036 1.00 64.69 430 LEU A N 1
ATOM 3395 C CA . LEU A 1 430 ? 8.288 13.522 -20.463 1.00 64.69 430 LEU A CA 1
ATOM 3396 C C . LEU A 1 430 ? 8.818 14.940 -20.270 1.00 64.69 430 LEU A C 1
ATOM 3398 O O . LEU A 1 430 ? 9.923 15.124 -19.762 1.00 64.69 430 LEU A O 1
ATOM 3402 N N . SER A 1 431 ? 8.014 15.943 -20.632 1.00 70.81 431 SER A N 1
ATOM 3403 C CA . SER A 1 431 ? 8.391 17.339 -20.405 1.00 70.81 431 SER A CA 1
ATOM 3404 C C . SER A 1 431 ? 8.451 17.655 -18.905 1.00 70.81 431 SER A C 1
ATOM 3406 O O . SER A 1 431 ? 7.675 17.125 -18.101 1.00 70.81 431 SER A O 1
ATOM 3408 N N . THR A 1 432 ? 9.352 18.558 -18.521 1.00 64.56 432 THR A N 1
ATOM 3409 C CA . THR A 1 432 ? 9.520 19.011 -17.131 1.00 64.56 432 THR A CA 1
ATOM 3410 C C . THR A 1 432 ? 8.231 19.614 -16.565 1.00 64.56 432 THR A C 1
ATOM 3412 O O . THR A 1 432 ? 7.894 19.416 -15.393 1.00 64.56 432 THR A O 1
ATOM 3415 N N . GLU A 1 433 ? 7.462 20.311 -17.401 1.00 67.38 433 GLU A N 1
ATOM 3416 C CA . GLU A 1 433 ? 6.165 20.878 -17.039 1.00 67.38 433 GLU A CA 1
ATOM 3417 C C . GLU A 1 433 ? 5.141 19.776 -16.753 1.00 67.38 433 GLU A C 1
ATOM 3419 O O . GLU A 1 433 ? 4.438 19.847 -15.744 1.00 67.38 433 GLU A O 1
ATOM 3424 N N . ALA A 1 434 ? 5.078 18.734 -17.591 1.00 66.94 434 ALA A N 1
ATOM 3425 C CA . ALA A 1 434 ? 4.188 17.596 -17.375 1.00 66.94 434 ALA A CA 1
ATOM 3426 C C . ALA A 1 434 ? 4.512 16.885 -16.051 1.00 66.94 434 ALA A C 1
ATOM 3428 O O . ALA A 1 434 ? 3.609 16.647 -15.247 1.00 66.94 434 ALA A O 1
ATOM 3429 N N . LEU A 1 435 ? 5.799 16.646 -15.780 1.00 67.56 435 LEU A N 1
ATOM 3430 C CA . LEU A 1 435 ? 6.280 16.064 -14.524 1.00 67.56 435 LEU A CA 1
ATOM 3431 C C . LEU A 1 435 ? 5.882 16.897 -13.305 1.00 67.56 435 LEU A C 1
ATOM 3433 O O . LEU A 1 435 ? 5.354 16.368 -12.327 1.00 67.56 435 LEU A O 1
ATOM 3437 N N . THR A 1 436 ? 6.102 18.209 -13.366 1.00 70.56 436 THR A N 1
ATOM 3438 C CA . THR A 1 436 ? 5.817 19.113 -12.246 1.00 70.56 436 THR A CA 1
ATOM 3439 C C . THR A 1 436 ? 4.327 19.159 -11.938 1.00 70.56 436 THR A C 1
ATOM 3441 O O . THR A 1 436 ? 3.927 19.052 -10.777 1.00 70.56 436 THR A O 1
ATOM 3444 N N . VAL A 1 437 ? 3.484 19.282 -12.965 1.00 71.62 437 VAL A N 1
ATOM 3445 C CA . VAL A 1 437 ? 2.034 19.366 -12.770 1.00 71.62 437 VAL A CA 1
ATOM 3446 C C . VAL A 1 437 ? 1.475 18.038 -12.248 1.00 71.62 437 VAL A C 1
ATOM 3448 O O . VAL A 1 437 ? 0.677 18.045 -11.314 1.00 71.62 437 VAL A O 1
ATOM 3451 N N . MET A 1 438 ? 1.905 16.897 -12.789 1.00 73.31 438 MET A N 1
ATOM 3452 C CA . MET A 1 438 ? 1.386 15.592 -12.368 1.00 73.31 438 MET A CA 1
ATOM 3453 C C . MET A 1 438 ? 1.859 15.188 -10.961 1.00 73.31 438 MET A C 1
ATOM 3455 O O . MET A 1 438 ? 1.075 14.664 -10.166 1.00 73.31 438 MET A O 1
ATOM 3459 N N . ASN A 1 439 ? 3.107 15.502 -10.598 1.00 75.88 439 ASN A N 1
ATOM 3460 C CA . ASN A 1 439 ? 3.586 15.309 -9.228 1.00 75.88 439 ASN A CA 1
ATOM 3461 C C . ASN A 1 439 ? 2.867 16.223 -8.233 1.00 75.88 439 ASN A C 1
ATOM 3463 O O . ASN A 1 439 ? 2.554 15.790 -7.124 1.00 75.88 439 ASN A O 1
ATOM 3467 N N . LYS A 1 440 ? 2.534 17.456 -8.630 1.00 78.31 440 LYS A N 1
ATOM 3468 C CA . LYS A 1 440 ? 1.723 18.354 -7.802 1.00 78.31 440 LYS A CA 1
ATOM 3469 C C . LYS A 1 440 ? 0.359 17.745 -7.469 1.00 78.31 440 LYS A C 1
ATOM 3471 O O . LYS A 1 440 ? -0.036 17.789 -6.309 1.00 78.31 440 LYS A O 1
ATOM 3476 N N . ASP A 1 441 ? -0.315 17.128 -8.439 1.00 77.44 441 ASP A N 1
ATOM 3477 C CA . ASP A 1 441 ? -1.591 16.439 -8.208 1.00 77.44 441 ASP A CA 1
ATOM 3478 C C . ASP A 1 441 ? -1.445 15.267 -7.216 1.00 77.44 441 ASP A C 1
ATOM 3480 O O . ASP A 1 441 ? -2.304 15.059 -6.357 1.00 77.44 441 ASP A O 1
ATOM 3484 N N . LYS A 1 442 ? -0.334 14.520 -7.270 1.00 75.94 442 LYS A N 1
ATOM 3485 C CA . LYS A 1 442 ? -0.043 13.464 -6.286 1.00 75.94 442 LYS A CA 1
ATOM 3486 C C . LYS A 1 442 ? 0.086 14.038 -4.870 1.00 75.94 442 LYS A C 1
ATOM 3488 O O . LYS A 1 442 ? -0.607 13.572 -3.966 1.00 75.94 442 LYS A O 1
ATOM 3493 N N . PHE A 1 443 ? 0.904 15.076 -4.690 1.00 75.31 443 PHE A N 1
ATOM 3494 C CA . PHE A 1 443 ? 1.085 15.728 -3.387 1.00 75.31 443 PHE A CA 1
ATOM 3495 C C . PHE A 1 443 ? -0.213 16.355 -2.855 1.00 75.31 443 PHE A C 1
ATOM 3497 O O . PHE A 1 443 ? -0.496 16.282 -1.659 1.00 75.31 443 PHE A O 1
ATOM 3504 N N . GLU A 1 444 ? -1.027 16.942 -3.735 1.00 78.31 444 GLU A N 1
ATOM 3505 C CA . GLU A 1 444 ? -2.335 17.505 -3.385 1.00 78.31 444 GLU A CA 1
ATOM 3506 C C . GLU A 1 444 ? -3.285 16.414 -2.862 1.00 78.31 444 GLU A C 1
ATOM 3508 O O . GLU A 1 444 ? -3.910 16.577 -1.810 1.00 78.31 444 GLU A O 1
ATOM 3513 N N . LEU A 1 445 ? -3.348 15.261 -3.542 1.00 76.56 445 LEU A N 1
ATOM 3514 C CA . LEU A 1 445 ? -4.169 14.136 -3.098 1.00 76.56 445 LEU A CA 1
ATOM 3515 C C . LEU A 1 445 ? -3.663 13.520 -1.782 1.00 76.56 445 LEU A C 1
ATOM 3517 O O . LEU A 1 445 ? -4.481 13.119 -0.950 1.00 76.56 445 LEU A O 1
ATOM 3521 N N . GLU A 1 446 ? -2.348 13.425 -1.577 1.00 78.38 446 GLU A N 1
ATOM 3522 C CA . GLU A 1 446 ? -1.753 12.940 -0.323 1.00 78.38 446 GLU A CA 1
ATOM 3523 C C . GLU A 1 446 ? -2.151 13.833 0.861 1.00 78.38 446 GLU A C 1
ATOM 3525 O O . GLU A 1 446 ? -2.620 13.326 1.885 1.00 78.38 446 GLU A O 1
ATOM 3530 N N . ALA A 1 447 ? -2.072 15.157 0.692 1.00 74.62 447 ALA A N 1
ATOM 3531 C CA . ALA A 1 447 ? -2.496 16.125 1.701 1.00 74.62 447 ALA A CA 1
ATOM 3532 C C . ALA A 1 447 ? -3.993 15.997 2.035 1.00 74.62 447 ALA A C 1
ATOM 3534 O O . ALA A 1 447 ? -4.362 15.925 3.210 1.00 74.62 447 ALA A O 1
ATOM 3535 N N . ILE A 1 448 ? -4.862 15.890 1.021 1.00 81.44 448 ILE A N 1
ATOM 3536 C CA . ILE A 1 448 ? -6.307 15.676 1.220 1.00 81.44 448 ILE A CA 1
ATOM 3537 C C . ILE A 1 448 ? -6.579 14.342 1.920 1.00 81.44 448 ILE A C 1
ATOM 3539 O O . ILE A 1 448 ? -7.426 14.264 2.815 1.00 81.44 448 ILE A O 1
ATOM 3543 N N . SER A 1 449 ? -5.869 13.283 1.530 1.00 79.62 449 SER A N 1
ATOM 3544 C CA . SER A 1 449 ? -6.032 11.951 2.118 1.00 79.62 449 SER A CA 1
ATOM 3545 C C . SER A 1 449 ? -5.670 11.965 3.600 1.00 79.62 449 SER A C 1
ATOM 3547 O O . SER A 1 449 ? -6.412 11.418 4.418 1.00 79.62 449 SER A O 1
ATOM 3549 N N . ARG A 1 450 ? -4.572 12.639 3.960 1.00 84.50 450 ARG A N 1
ATOM 3550 C CA . ARG A 1 450 ? -4.162 12.815 5.353 1.00 84.50 450 ARG A CA 1
ATOM 3551 C C . ARG A 1 450 ? -5.178 13.638 6.143 1.00 84.50 450 ARG A C 1
ATOM 3553 O O . ARG A 1 450 ? -5.616 13.194 7.202 1.00 84.50 450 ARG A O 1
ATOM 3560 N N . LEU A 1 451 ? -5.623 14.772 5.602 1.00 84.50 451 LEU A N 1
ATOM 3561 C CA . LEU A 1 451 ? -6.651 15.609 6.225 1.00 84.50 451 LEU A CA 1
ATOM 3562 C C . LEU A 1 451 ? -7.944 14.824 6.487 1.00 84.50 451 LEU A C 1
ATOM 3564 O O . LEU A 1 451 ? -8.512 14.897 7.573 1.00 84.50 451 LEU A O 1
ATOM 3568 N N . THR A 1 452 ? -8.376 14.022 5.511 1.00 82.81 452 THR A N 1
ATOM 3569 C CA . THR A 1 452 ? -9.576 13.178 5.599 1.00 82.81 452 THR A CA 1
ATOM 3570 C C . THR A 1 452 ? -9.466 12.160 6.733 1.00 82.81 452 THR A C 1
ATOM 3572 O O . THR A 1 452 ? -10.413 11.990 7.499 1.00 82.81 452 THR A O 1
ATOM 3575 N N . GLN A 1 453 ? -8.309 11.503 6.878 1.00 84.50 453 GLN A N 1
ATOM 3576 C CA . GLN A 1 453 ? -8.065 10.553 7.970 1.00 84.50 453 GLN A CA 1
ATOM 3577 C C . GLN A 1 453 ? -8.172 11.229 9.338 1.00 84.50 453 GLN A C 1
ATOM 3579 O O . GLN A 1 453 ? -8.796 10.689 10.252 1.00 84.50 453 GLN A O 1
ATOM 3584 N N . ILE A 1 454 ? -7.594 12.424 9.472 1.00 83.44 454 ILE A N 1
ATOM 3585 C CA . ILE A 1 454 ? -7.647 13.190 10.716 1.00 83.44 454 ILE A CA 1
ATOM 3586 C C . ILE A 1 454 ? -9.078 13.643 11.011 1.00 83.44 454 ILE A C 1
ATOM 3588 O O . ILE A 1 454 ? -9.553 13.452 12.126 1.00 83.44 454 ILE A O 1
ATOM 3592 N N . ALA A 1 455 ? -9.791 14.183 10.020 1.00 85.69 455 ALA A N 1
ATOM 3593 C CA . ALA A 1 455 ? -11.177 14.624 10.168 1.00 85.69 455 ALA A CA 1
ATOM 3594 C C . ALA A 1 455 ? -12.099 13.478 10.621 1.00 85.69 455 ALA A C 1
ATOM 3596 O O . ALA A 1 455 ? -12.925 13.654 11.517 1.00 85.69 455 ALA A O 1
ATOM 3597 N N . GLN A 1 456 ? -11.910 12.279 10.064 1.00 84.88 456 GLN A N 1
ATOM 3598 C CA . GLN A 1 456 ? -12.633 11.081 10.496 1.00 84.88 456 GLN A CA 1
ATOM 3599 C C . GLN A 1 456 ? -12.299 10.702 11.939 1.00 84.88 456 GLN A C 1
ATOM 3601 O O . GLN A 1 456 ? -13.205 10.424 12.722 1.00 84.88 456 GLN A O 1
ATOM 3606 N N . ARG A 1 457 ? -11.015 10.727 12.316 1.00 85.19 457 ARG A N 1
ATOM 3607 C CA . ARG A 1 457 ? -10.586 10.445 13.692 1.00 85.19 457 ARG A CA 1
ATOM 3608 C C . ARG A 1 457 ? -11.155 11.461 14.685 1.00 85.19 457 ARG A C 1
ATOM 3610 O O . ARG A 1 457 ? -11.623 11.061 15.745 1.00 85.19 457 ARG A O 1
ATOM 3617 N N . ILE A 1 458 ? -11.173 12.743 14.323 1.00 85.19 458 ILE A N 1
ATOM 3618 C CA . ILE A 1 458 ? -11.824 13.811 15.091 1.00 85.19 458 ILE A CA 1
ATOM 3619 C C . ILE A 1 458 ? -13.307 13.482 15.299 1.00 85.19 458 ILE A C 1
ATOM 3621 O O . ILE A 1 458 ? -13.782 13.508 16.432 1.00 85.19 458 ILE A O 1
ATOM 3625 N N . GLY A 1 459 ? -14.035 13.113 14.240 1.00 82.00 459 GLY A N 1
ATOM 3626 C CA . GLY A 1 459 ? -15.452 12.769 14.367 1.00 82.00 459 GLY A CA 1
ATOM 3627 C C . GLY A 1 459 ? -15.733 11.507 15.166 1.00 82.00 459 GLY A C 1
ATOM 3628 O O . GLY A 1 459 ? -16.734 11.459 15.868 1.00 82.00 459 GLY A O 1
ATOM 3629 N N . MET A 1 460 ? -14.840 10.517 15.151 1.00 80.38 460 MET A N 1
ATOM 3630 C CA . MET A 1 460 ? -14.985 9.341 16.016 1.00 80.38 460 MET A CA 1
ATOM 3631 C C . MET A 1 460 ? -14.896 9.684 17.510 1.00 80.38 460 MET A C 1
ATOM 3633 O O . MET A 1 460 ? -15.445 8.950 18.325 1.00 80.38 460 MET A O 1
ATOM 3637 N N . VAL A 1 461 ? -14.196 10.763 17.876 1.00 80.81 461 VAL A N 1
ATOM 3638 C CA . VAL A 1 461 ? -13.948 11.123 19.282 1.00 80.81 461 VAL A CA 1
ATOM 3639 C C . VAL A 1 461 ? -14.864 12.245 19.770 1.00 80.81 461 VAL A C 1
ATOM 3641 O O . VAL A 1 461 ? -15.331 12.196 20.905 1.00 80.81 461 VAL A O 1
ATOM 3644 N N . TRP A 1 462 ? -15.127 13.253 18.938 1.00 80.81 462 TRP A N 1
ATOM 3645 C CA . TRP A 1 462 ? -15.920 14.437 19.303 1.00 80.81 462 TRP A CA 1
ATOM 3646 C C . TRP A 1 462 ? -17.203 14.600 18.488 1.00 80.81 462 TRP A C 1
ATOM 3648 O O . TRP A 1 462 ? -17.952 15.548 18.716 1.00 80.81 462 TRP A O 1
ATOM 3658 N N . GLY A 1 463 ? -17.453 13.716 17.525 1.00 84.44 463 GLY A N 1
ATOM 3659 C CA . GLY A 1 463 ? -18.608 13.819 16.649 1.00 84.44 463 GLY A CA 1
ATOM 3660 C C . GLY A 1 463 ? -19.873 13.211 17.230 1.00 84.44 463 GLY A C 1
ATOM 3661 O O . GLY A 1 463 ? -19.849 12.269 18.021 1.00 84.44 463 GLY A O 1
ATOM 3662 N N . LYS A 1 464 ? -21.003 13.742 16.777 1.00 85.25 464 LYS A N 1
ATOM 3663 C CA . LYS A 1 464 ? -22.326 13.142 16.940 1.00 85.25 464 LYS A CA 1
ATOM 3664 C C . LYS A 1 464 ? -22.616 12.348 15.673 1.00 85.25 464 LYS A C 1
ATOM 3666 O O . LYS A 1 464 ? -22.463 12.884 14.578 1.00 85.25 464 LYS A O 1
ATOM 3671 N N . SER A 1 465 ? -22.970 11.076 15.816 1.00 85.06 465 SER A N 1
ATOM 3672 C CA . SER A 1 465 ? -23.289 10.214 14.672 1.00 85.06 465 SER A CA 1
ATOM 3673 C C . SER A 1 465 ? -24.781 9.911 14.631 1.00 85.06 465 SER A C 1
ATOM 3675 O O . SER A 1 465 ? -25.367 9.604 15.668 1.00 85.06 465 SER A O 1
ATOM 3677 N N . ASP A 1 466 ? -25.364 9.984 13.440 1.00 81.06 466 ASP A N 1
ATOM 3678 C CA . ASP A 1 466 ? -26.740 9.605 13.126 1.00 81.06 466 ASP A CA 1
ATOM 3679 C C . ASP A 1 466 ? -26.785 8.738 11.848 1.00 81.06 466 ASP A C 1
ATOM 3681 O O . ASP A 1 466 ? -25.752 8.292 11.341 1.00 81.06 466 ASP A O 1
ATOM 3685 N N . GLU A 1 467 ? -27.986 8.469 11.334 1.00 74.31 467 GLU A N 1
ATOM 3686 C CA . GLU A 1 467 ? -28.194 7.677 10.111 1.00 74.31 467 GLU A CA 1
ATOM 3687 C C . GLU A 1 467 ? -27.603 8.333 8.847 1.00 74.31 467 GLU A C 1
ATOM 3689 O O . GLU A 1 467 ? -27.303 7.642 7.872 1.00 74.31 467 GLU A O 1
ATOM 3694 N N . ASN A 1 468 ? -27.386 9.651 8.862 1.00 74.81 468 ASN A N 1
ATOM 3695 C CA . ASN A 1 468 ? -26.873 10.421 7.731 1.00 74.81 468 ASN A CA 1
ATOM 3696 C C . ASN A 1 468 ? -25.345 10.580 7.764 1.00 74.81 468 ASN A C 1
ATOM 3698 O O . ASN A 1 468 ? -24.736 10.864 6.728 1.00 74.81 468 ASN A O 1
ATOM 3702 N N . GLY A 1 469 ? -24.700 10.351 8.909 1.00 84.56 469 GLY A N 1
ATOM 3703 C CA . GLY A 1 469 ? -23.247 10.345 9.045 1.00 84.56 469 GLY A CA 1
ATOM 3704 C C . GLY A 1 469 ? -22.775 10.860 10.400 1.00 84.56 469 GLY A C 1
ATOM 3705 O O . GLY A 1 469 ? -23.495 10.834 11.391 1.00 84.56 469 GLY A O 1
ATOM 3706 N N . THR A 1 470 ? -21.531 11.325 10.452 1.00 87.81 470 THR A N 1
ATOM 3707 C CA . THR A 1 470 ? -20.934 11.926 11.646 1.00 87.81 470 THR A CA 1
ATOM 3708 C C . THR A 1 470 ? -20.740 13.419 11.431 1.00 87.81 470 THR A C 1
ATOM 3710 O O . THR A 1 470 ? -20.162 13.832 10.424 1.00 87.81 470 THR A O 1
ATOM 3713 N N . GLN A 1 471 ? -21.175 14.220 12.402 1.00 91.38 471 GLN A N 1
ATOM 3714 C CA . GLN A 1 471 ? -21.011 15.670 12.420 1.00 91.38 471 GLN A CA 1
ATOM 3715 C C . GLN A 1 471 ? -20.183 16.119 13.623 1.00 91.38 471 GLN A C 1
ATOM 3717 O O . GLN A 1 471 ? -20.332 15.596 14.727 1.00 91.38 471 GLN A O 1
ATOM 3722 N N . VAL A 1 472 ? -19.319 17.108 13.416 1.00 91.50 472 VAL A N 1
ATOM 3723 C CA . VAL A 1 472 ? -18.491 17.729 14.453 1.00 91.50 472 VAL A CA 1
ATOM 3724 C C . VAL A 1 472 ? -18.636 19.233 14.344 1.00 91.50 472 VAL A C 1
ATOM 3726 O O . VAL A 1 472 ? -18.280 19.816 13.323 1.00 91.50 472 VAL A O 1
ATOM 3729 N N . GLU A 1 473 ? -19.091 19.857 15.423 1.00 91.50 473 GLU A N 1
ATOM 3730 C CA . GLU A 1 473 ? -19.069 21.309 15.560 1.00 91.50 473 GLU A CA 1
ATOM 3731 C C . GLU A 1 473 ? -17.758 21.718 16.235 1.00 91.50 473 GLU A C 1
ATOM 3733 O O . GLU A 1 473 ? -17.578 21.550 17.444 1.00 91.50 473 GLU A O 1
ATOM 3738 N N . GLY A 1 474 ? -16.804 22.214 15.449 1.00 86.94 474 GLY A N 1
ATOM 3739 C CA . GLY A 1 474 ? -15.525 22.681 15.975 1.00 86.94 474 GLY A CA 1
ATOM 3740 C C . GLY A 1 474 ? -15.561 24.162 16.341 1.00 86.94 474 GLY A C 1
ATOM 3741 O O . GLY A 1 474 ? -16.577 24.836 16.227 1.00 86.94 474 GLY A O 1
ATOM 3742 N N . LYS A 1 475 ? -14.423 24.708 16.784 1.00 86.38 475 LYS A N 1
ATOM 3743 C CA . LYS A 1 475 ? -14.281 26.159 17.033 1.00 86.38 475 LYS A CA 1
ATOM 3744 C C . LYS A 1 475 ? -13.932 26.951 15.775 1.00 86.38 475 LYS A C 1
ATOM 3746 O O . LYS A 1 475 ? -14.291 28.115 15.671 1.00 86.38 475 LYS A O 1
ATOM 3751 N N . ILE A 1 476 ? -13.198 26.321 14.860 1.00 89.56 476 ILE A N 1
ATOM 3752 C CA . ILE A 1 476 ? -12.682 26.942 13.631 1.00 89.56 476 ILE A CA 1
ATOM 3753 C C . ILE A 1 476 ? -13.313 26.281 12.405 1.00 89.56 476 ILE A C 1
ATOM 3755 O O . ILE A 1 476 ? -13.744 26.981 11.488 1.00 89.56 476 ILE A O 1
ATOM 3759 N N . TYR A 1 477 ? -13.401 24.948 12.424 1.00 93.50 477 TYR A N 1
ATOM 3760 C CA . TYR A 1 477 ? -13.964 24.152 11.343 1.00 93.50 477 TYR A CA 1
ATOM 3761 C C . TYR A 1 477 ? -15.077 23.244 11.842 1.00 93.50 477 TYR A C 1
ATOM 3763 O O . TYR A 1 477 ? -14.940 22.633 12.901 1.00 93.50 477 TYR A O 1
ATOM 3771 N N . ASP A 1 478 ? -16.122 23.125 11.037 1.00 92.56 478 ASP A N 1
ATOM 3772 C CA . ASP A 1 478 ? -17.174 22.132 11.178 1.00 92.56 478 ASP A CA 1
ATOM 3773 C C . ASP A 1 478 ? -16.938 20.998 10.186 1.00 92.56 478 ASP A C 1
ATOM 3775 O O . ASP A 1 478 ? -16.507 21.218 9.050 1.00 92.56 478 ASP A O 1
ATOM 3779 N N . LEU A 1 479 ? -17.190 19.771 10.634 1.00 94.25 479 LEU A N 1
ATOM 3780 C CA . LEU A 1 479 ? -16.969 18.559 9.854 1.00 94.25 479 LEU A CA 1
ATOM 3781 C C . LEU A 1 479 ? -18.285 17.816 9.704 1.00 94.25 479 LEU A C 1
ATOM 3783 O O . LEU A 1 479 ? -19.006 17.627 10.679 1.00 94.25 479 LEU A O 1
ATOM 3787 N N . ALA A 1 480 ? -18.550 17.319 8.507 1.00 91.69 480 ALA A N 1
ATOM 3788 C CA . ALA A 1 480 ? -19.612 16.357 8.264 1.00 91.69 480 ALA A CA 1
ATOM 3789 C C . ALA A 1 480 ? -19.073 15.268 7.343 1.00 91.69 480 ALA A C 1
ATOM 3791 O O . ALA A 1 480 ? -18.511 15.581 6.296 1.00 91.69 480 ALA A O 1
ATOM 3792 N N . PHE A 1 481 ? -19.212 13.995 7.705 1.00 88.56 481 PHE A N 1
ATOM 3793 C CA . PHE A 1 481 ? -18.801 12.906 6.823 1.00 88.56 481 PHE A CA 1
ATOM 3794 C C . PHE A 1 481 ? -19.713 11.695 6.895 1.00 88.56 481 PHE A C 1
ATOM 3796 O O . PHE A 1 481 ? -20.239 11.341 7.946 1.00 88.56 481 PHE A O 1
ATOM 3803 N N . ASN A 1 482 ? -19.808 10.998 5.767 1.00 84.06 482 ASN A N 1
ATOM 3804 C CA . ASN A 1 482 ? -20.453 9.702 5.662 1.00 84.06 482 ASN A CA 1
ATOM 3805 C C . ASN A 1 482 ? -19.444 8.699 5.094 1.00 84.06 482 ASN A C 1
ATOM 3807 O O . ASN A 1 482 ? -19.055 8.756 3.926 1.00 84.06 482 ASN A O 1
ATOM 3811 N N . THR A 1 483 ? -18.993 7.762 5.929 1.00 74.81 483 THR A N 1
ATOM 3812 C CA . THR A 1 483 ? -17.956 6.794 5.537 1.00 74.81 483 THR A CA 1
ATOM 3813 C C . THR A 1 483 ? -18.442 5.773 4.507 1.00 74.81 483 THR A C 1
ATOM 3815 O O . THR A 1 483 ? -17.625 5.260 3.737 1.00 74.81 483 THR A O 1
ATOM 3818 N N . GLN A 1 484 ? -19.750 5.492 4.457 1.00 74.75 484 GLN A N 1
ATOM 3819 C CA . GLN A 1 484 ? -20.345 4.568 3.489 1.00 74.75 484 GLN A CA 1
ATOM 3820 C C . GLN A 1 484 ? -20.417 5.204 2.100 1.00 74.75 484 GLN A C 1
ATOM 3822 O O . GLN A 1 484 ? -19.980 4.596 1.122 1.00 74.75 484 GLN A O 1
ATOM 3827 N N . GLN A 1 485 ? -20.904 6.445 2.033 1.00 75.19 485 GLN A N 1
ATOM 3828 C CA . GLN A 1 485 ? -21.011 7.224 0.797 1.00 75.19 485 GLN A CA 1
ATOM 3829 C C . GLN A 1 485 ? -19.661 7.812 0.359 1.00 75.19 485 GLN A C 1
ATOM 3831 O O . GLN A 1 485 ? -19.483 8.125 -0.812 1.00 75.19 485 GLN A O 1
ATOM 3836 N N . ARG A 1 486 ? -18.659 7.818 1.253 1.00 79.50 486 ARG A N 1
ATOM 3837 C CA . ARG A 1 486 ? -17.332 8.436 1.062 1.00 79.50 486 ARG A CA 1
ATOM 3838 C C . ARG A 1 486 ? -17.418 9.944 0.862 1.00 79.50 486 ARG A C 1
ATOM 3840 O O . ARG A 1 486 ? -16.667 10.515 0.066 1.00 79.50 486 ARG A O 1
ATOM 3847 N N . ASP A 1 487 ? -18.302 10.550 1.633 1.00 86.06 487 ASP A N 1
ATOM 3848 C CA . ASP A 1 487 ? -18.537 11.981 1.614 1.00 86.06 487 ASP A CA 1
ATOM 3849 C C . ASP A 1 487 ? -17.839 12.618 2.811 1.00 86.06 487 ASP A C 1
ATOM 3851 O O . ASP A 1 487 ? -17.821 12.052 3.907 1.00 86.06 487 ASP A O 1
ATOM 3855 N N . LEU A 1 488 ? -17.244 13.786 2.596 1.00 90.38 488 LEU A N 1
ATOM 3856 C CA . LEU A 1 488 ? -16.634 14.603 3.640 1.00 90.38 488 LEU A CA 1
ATOM 3857 C C . LEU A 1 488 ? -16.781 16.066 3.252 1.00 90.38 488 LEU A C 1
ATOM 3859 O O . LEU A 1 488 ? -16.307 16.482 2.202 1.00 90.38 488 LEU A O 1
ATOM 3863 N N . THR A 1 489 ? -17.355 16.855 4.143 1.00 95.00 489 THR A N 1
ATOM 3864 C CA . THR A 1 489 ? -17.386 18.306 4.047 1.00 95.00 489 THR A CA 1
ATOM 3865 C C . THR A 1 489 ? -16.651 18.897 5.243 1.00 95.00 489 THR A C 1
ATOM 3867 O O . THR A 1 489 ? -16.917 18.532 6.388 1.00 95.00 489 THR A O 1
ATOM 3870 N N . ILE A 1 490 ? -15.726 19.812 4.963 1.00 94.81 490 ILE A N 1
ATOM 3871 C CA . ILE A 1 490 ? -15.055 20.656 5.949 1.00 94.81 490 ILE A CA 1
ATOM 3872 C C . ILE A 1 490 ? -15.469 22.092 5.661 1.00 94.81 490 ILE A C 1
ATOM 3874 O O . ILE A 1 490 ? -15.137 22.641 4.606 1.00 94.81 490 ILE A O 1
ATOM 3878 N N . LEU A 1 491 ? -16.191 22.686 6.601 1.00 94.62 491 LEU A N 1
ATOM 3879 C CA . LEU A 1 491 ? -16.632 24.073 6.565 1.00 94.62 491 LEU A CA 1
ATOM 3880 C C . LEU A 1 491 ? -15.804 24.878 7.552 1.00 94.62 491 LEU A C 1
ATOM 3882 O O . LEU A 1 491 ? -15.536 24.422 8.656 1.00 94.62 491 LEU A O 1
ATOM 3886 N N . GLN A 1 492 ? -15.423 26.088 7.189 1.00 93.50 492 GLN A N 1
ATOM 3887 C CA . GLN A 1 492 ? -14.981 27.075 8.159 1.00 93.50 492 GLN A CA 1
ATOM 3888 C C . GLN A 1 492 ? -16.209 27.744 8.793 1.00 93.50 492 GLN A C 1
ATOM 3890 O O . GLN A 1 492 ? -17.282 27.796 8.195 1.00 93.50 492 GLN A O 1
ATOM 3895 N N . LYS A 1 493 ? -16.073 28.278 10.011 1.00 88.75 493 LYS A N 1
ATOM 3896 C CA . LYS A 1 493 ? -17.198 28.887 10.749 1.00 88.75 493 LYS A CA 1
ATOM 3897 C C . LYS A 1 493 ? -17.907 30.052 10.056 1.00 88.75 493 LYS A C 1
ATOM 3899 O O . LYS A 1 493 ? -19.046 30.351 10.393 1.00 88.75 493 LYS A O 1
ATOM 3904 N N . ASN A 1 494 ? -17.262 30.696 9.091 1.00 88.38 494 ASN A N 1
ATOM 3905 C CA . ASN A 1 494 ? -17.870 31.721 8.238 1.00 88.38 494 ASN A CA 1
ATOM 3906 C C . ASN A 1 494 ? -18.782 31.135 7.133 1.00 88.38 494 ASN A C 1
ATOM 3908 O O . ASN A 1 494 ? -19.303 31.895 6.323 1.00 88.38 494 ASN A O 1
ATOM 3912 N N . GLY A 1 495 ? -18.958 29.810 7.077 1.00 85.69 495 GLY A N 1
ATOM 3913 C CA . GLY A 1 495 ? -19.729 29.105 6.050 1.00 85.69 495 GLY A CA 1
ATOM 3914 C C . GLY A 1 495 ? -18.927 28.755 4.793 1.00 85.69 495 GLY A C 1
ATOM 3915 O O . GLY A 1 495 ? -19.480 28.177 3.858 1.00 85.69 495 GLY A O 1
ATOM 3916 N N . GLU A 1 496 ? -17.633 29.078 4.740 1.00 93.62 496 GLU A N 1
ATOM 3917 C CA . GLU A 1 496 ? -16.790 28.754 3.593 1.00 93.62 496 GLU A CA 1
ATOM 3918 C C . GLU A 1 496 ? -16.473 27.254 3.536 1.00 93.62 496 GLU A C 1
ATOM 3920 O O . GLU A 1 496 ? -15.969 26.664 4.491 1.00 93.62 496 GLU A O 1
ATOM 3925 N N . VAL A 1 497 ? -16.724 26.632 2.382 1.00 93.31 497 VAL A N 1
ATOM 3926 C CA . VAL A 1 497 ? -16.355 25.234 2.125 1.00 93.31 497 VAL A CA 1
ATOM 3927 C C . VAL A 1 497 ? -14.861 25.147 1.823 1.00 93.31 497 VAL A C 1
ATOM 3929 O O . VAL A 1 497 ? -14.399 25.619 0.782 1.00 93.31 497 VAL A O 1
ATOM 3932 N N . ILE A 1 498 ? -14.117 24.502 2.719 1.00 94.31 498 ILE A N 1
ATOM 3933 C CA . ILE A 1 498 ? -12.671 24.290 2.604 1.00 94.31 498 ILE A CA 1
ATOM 3934 C C . ILE A 1 498 ? -12.361 23.020 1.816 1.00 94.31 498 ILE A C 1
ATOM 3936 O O . ILE A 1 498 ? -11.511 23.024 0.927 1.00 94.31 498 ILE A O 1
ATOM 3940 N N . LEU A 1 499 ? -13.062 21.931 2.121 1.00 93.88 499 LEU A N 1
ATOM 3941 C CA . LEU A 1 499 ? -12.951 20.666 1.402 1.00 93.88 499 LEU A CA 1
ATOM 3942 C C . LEU A 1 499 ? -14.345 20.071 1.244 1.00 93.88 499 LEU A C 1
ATOM 3944 O O . LEU A 1 499 ? -15.097 20.003 2.212 1.00 93.88 499 LEU A O 1
ATOM 3948 N N . ASN A 1 500 ? -14.667 19.617 0.038 1.00 92.56 500 ASN A N 1
ATOM 3949 C CA . ASN A 1 500 ? -15.867 18.833 -0.224 1.00 92.56 500 ASN A CA 1
ATOM 3950 C C . ASN A 1 500 ? -15.497 17.607 -1.057 1.00 92.56 500 ASN A C 1
ATOM 3952 O O . ASN A 1 500 ? -14.993 17.738 -2.175 1.00 92.56 500 ASN A O 1
ATOM 3956 N N . LEU A 1 501 ? -15.739 16.432 -0.485 1.00 88.88 501 LEU A N 1
ATOM 3957 C CA . LEU A 1 501 ? -15.658 15.134 -1.127 1.00 88.88 501 LEU A CA 1
ATOM 3958 C C . LEU A 1 501 ? -17.073 14.580 -1.279 1.00 88.88 501 LEU A C 1
ATOM 3960 O O . LEU A 1 501 ? -17.796 14.491 -0.288 1.00 88.88 501 LEU A O 1
ATOM 3964 N N . GLN A 1 502 ? -17.420 14.139 -2.486 1.00 84.62 502 GLN A N 1
ATOM 3965 C CA . GLN A 1 502 ? -18.648 13.385 -2.742 1.00 84.62 502 GLN A CA 1
ATOM 3966 C C . GLN A 1 502 ? -18.315 12.115 -3.513 1.00 84.62 502 GLN A C 1
ATOM 3968 O O . GLN A 1 502 ? -17.589 12.155 -4.512 1.00 84.62 502 GLN A O 1
ATOM 3973 N N . SER A 1 503 ? -18.819 10.971 -3.054 1.00 81.00 503 SER A N 1
ATOM 3974 C CA . SER A 1 503 ? -18.532 9.653 -3.627 1.00 81.00 503 SER A CA 1
ATOM 3975 C C . SER A 1 503 ? -17.027 9.372 -3.770 1.00 81.00 503 SER A C 1
ATOM 3977 O O . SER A 1 503 ? -16.583 8.667 -4.680 1.00 81.00 503 SER A O 1
ATOM 3979 N N . GLY A 1 504 ? -16.212 9.931 -2.865 1.00 75.31 504 GLY A N 1
ATOM 3980 C CA . GLY A 1 504 ? -14.754 9.816 -2.878 1.00 75.31 504 GLY A CA 1
ATOM 3981 C C . GLY A 1 504 ? -14.028 10.653 -3.939 1.00 75.31 504 GLY A C 1
ATOM 3982 O O . GLY A 1 504 ? -12.847 10.391 -4.179 1.00 75.31 504 GLY A O 1
ATOM 3983 N N . LYS A 1 505 ? -14.699 11.628 -4.569 1.00 79.44 505 LYS A N 1
ATOM 3984 C CA . LYS A 1 505 ? -14.093 12.616 -5.476 1.00 79.44 505 LYS A CA 1
ATOM 3985 C C . LYS A 1 505 ? -14.139 14.015 -4.877 1.00 79.44 505 LYS A C 1
ATOM 3987 O O . LYS A 1 505 ? -15.124 14.387 -4.247 1.00 79.44 505 LYS A O 1
ATOM 3992 N N . VAL A 1 506 ? -13.082 14.783 -5.101 1.00 86.62 506 VAL A N 1
ATOM 3993 C CA . VAL A 1 506 ? -12.953 16.178 -4.680 1.00 86.62 506 VAL A CA 1
ATOM 3994 C C . VAL A 1 506 ? -13.789 17.067 -5.594 1.00 86.62 506 VAL A C 1
ATOM 3996 O O . VAL A 1 506 ? -13.606 17.062 -6.808 1.00 86.62 506 VAL A O 1
ATOM 3999 N N . TRP A 1 507 ? -14.680 17.846 -4.990 1.00 85.50 507 TRP A N 1
ATOM 4000 C CA . TRP A 1 507 ? -15.472 18.887 -5.652 1.00 85.50 507 TRP A CA 1
ATOM 4001 C C . TRP A 1 507 ? -14.952 20.287 -5.339 1.00 85.50 507 TRP A C 1
ATOM 4003 O O . TRP A 1 507 ? -14.864 21.131 -6.226 1.00 85.50 507 TRP A O 1
ATOM 4013 N N . THR A 1 508 ? -14.554 20.513 -4.087 1.00 89.38 508 THR A N 1
ATOM 4014 C CA . THR A 1 508 ? -13.947 21.769 -3.633 1.00 89.38 508 THR A CA 1
ATOM 4015 C C . THR A 1 508 ? -12.676 21.443 -2.874 1.00 89.38 508 THR A C 1
ATOM 4017 O O . THR A 1 508 ? -12.723 20.627 -1.957 1.00 89.38 508 THR A O 1
ATOM 4020 N N . ASN A 1 509 ? -11.563 22.093 -3.220 1.00 89.94 509 ASN A N 1
ATOM 4021 C CA . ASN A 1 509 ? -10.311 22.004 -2.476 1.00 89.94 509 ASN A CA 1
ATOM 4022 C C . ASN A 1 509 ? -9.695 23.392 -2.277 1.00 89.94 509 ASN A C 1
ATOM 4024 O O . ASN A 1 509 ? -9.206 24.008 -3.221 1.00 89.94 509 ASN A O 1
ATOM 4028 N N . LYS A 1 510 ? -9.703 23.859 -1.031 1.00 91.31 510 LYS A N 1
ATOM 4029 C CA . LYS A 1 510 ? -8.978 25.041 -0.553 1.00 91.31 510 LYS A CA 1
ATOM 4030 C C . LYS A 1 510 ? -8.009 24.674 0.573 1.00 91.31 510 LYS A C 1
ATOM 4032 O O . LYS A 1 510 ? -7.638 25.526 1.375 1.00 91.31 510 LYS A O 1
ATOM 4037 N N . VAL A 1 511 ? -7.624 23.401 0.668 1.00 87.00 511 VAL A N 1
ATOM 4038 C CA . VAL A 1 511 ? -6.708 22.919 1.702 1.00 87.00 511 VAL A CA 1
ATOM 4039 C C . VAL A 1 511 ? -5.336 23.542 1.477 1.00 87.00 511 VAL A C 1
ATOM 4041 O O . VAL A 1 511 ? -4.701 23.344 0.443 1.00 87.00 511 VAL A O 1
ATOM 4044 N N . THR A 1 512 ? -4.867 24.282 2.475 1.00 88.38 512 THR A N 1
ATOM 4045 C CA . THR A 1 512 ? -3.509 24.822 2.523 1.00 88.38 512 THR A CA 1
ATOM 4046 C C . THR A 1 512 ? -2.673 24.056 3.551 1.00 88.38 512 THR A C 1
ATOM 4048 O O . THR A 1 512 ? -3.235 23.401 4.437 1.00 88.38 512 THR A O 1
ATOM 4051 N N . PRO A 1 513 ? -1.332 24.151 3.499 1.00 81.50 513 PRO A N 1
ATOM 4052 C CA . PRO A 1 513 ? -0.473 23.570 4.529 1.00 81.50 513 PRO A CA 1
ATOM 4053 C C . PRO A 1 513 ? -0.829 24.039 5.947 1.00 81.50 513 PRO A C 1
ATOM 4055 O O . PRO A 1 513 ? -0.791 23.245 6.879 1.00 81.50 513 PRO A O 1
ATOM 4058 N N . GLN A 1 514 ? -1.247 25.299 6.113 1.00 86.25 514 GLN A N 1
ATOM 4059 C CA . GLN A 1 514 ? -1.668 25.843 7.409 1.00 86.25 514 GLN A CA 1
ATOM 4060 C C . GLN A 1 514 ? -2.955 25.180 7.926 1.00 86.25 514 GLN A C 1
ATOM 4062 O O . GLN A 1 514 ? -3.081 24.897 9.120 1.00 86.25 514 GLN A O 1
ATOM 4067 N N . ILE A 1 515 ? -3.910 24.903 7.032 1.00 87.88 515 ILE A N 1
ATOM 4068 C CA . ILE A 1 515 ? -5.145 24.191 7.385 1.00 87.88 515 ILE A CA 1
ATOM 4069 C C . ILE A 1 515 ? -4.815 22.752 7.782 1.00 87.88 515 ILE A C 1
ATOM 4071 O O . ILE A 1 515 ? -5.279 22.294 8.823 1.00 87.88 515 ILE A O 1
ATOM 4075 N N . LEU A 1 516 ? -3.974 22.061 7.005 1.00 85.75 516 LEU A N 1
ATOM 4076 C CA . LEU A 1 516 ? -3.538 20.704 7.335 1.00 85.75 516 LEU A CA 1
ATOM 4077 C C . LEU A 1 516 ? -2.843 20.652 8.701 1.00 85.75 516 LEU A C 1
ATOM 4079 O O . LEU A 1 516 ? -3.192 19.805 9.521 1.00 85.75 516 LEU A O 1
ATOM 4083 N N . GLN A 1 517 ? -1.948 21.603 8.982 1.00 84.75 517 GLN A N 1
ATOM 4084 C CA . GLN A 1 517 ? -1.282 21.701 10.280 1.00 84.75 517 GLN A CA 1
ATOM 4085 C C . GLN A 1 517 ? -2.281 21.895 11.427 1.00 84.75 517 GLN A C 1
ATOM 4087 O O . GLN A 1 517 ? -2.170 21.237 12.452 1.00 84.75 517 GLN A O 1
ATOM 4092 N N . THR A 1 518 ? -3.313 22.724 11.238 1.00 88.81 518 THR A N 1
ATOM 4093 C CA . THR A 1 518 ? -4.354 22.931 12.262 1.00 88.81 518 THR A CA 1
ATOM 4094 C C . THR A 1 518 ? -5.062 21.620 12.629 1.00 88.81 518 THR A C 1
ATOM 4096 O O . THR A 1 518 ? -5.388 21.378 13.793 1.00 88.81 518 THR A O 1
ATOM 4099 N N . PHE A 1 519 ? -5.301 20.752 11.642 1.00 89.31 519 PHE A N 1
ATOM 4100 C CA . PHE A 1 519 ? -5.885 19.434 11.878 1.00 89.31 519 PHE A CA 1
ATOM 4101 C C . PHE A 1 519 ? -4.893 18.481 12.549 1.00 89.31 519 PHE A C 1
ATOM 4103 O O . PHE A 1 519 ? -5.299 17.757 13.453 1.00 89.31 519 PHE A O 1
ATOM 4110 N N . GLU A 1 520 ? -3.613 18.493 12.174 1.00 86.69 520 GLU A N 1
ATOM 4111 C CA . GLU A 1 520 ? -2.571 17.704 12.855 1.00 86.69 520 GLU A CA 1
ATOM 4112 C C . GLU A 1 520 ? -2.405 18.111 14.324 1.00 86.69 520 GLU A C 1
ATOM 4114 O O . GLU A 1 520 ? -2.333 17.258 15.213 1.00 86.69 520 GLU A O 1
ATOM 4119 N N . ASP A 1 521 ? -2.454 19.410 14.611 1.00 86.31 521 ASP A N 1
ATOM 4120 C CA . ASP A 1 521 ? -2.419 19.919 15.976 1.00 86.31 521 ASP A CA 1
ATOM 4121 C C . ASP A 1 521 ? -3.625 19.396 16.766 1.00 86.31 521 ASP A C 1
ATOM 4123 O O . ASP A 1 521 ? -3.459 18.865 17.866 1.00 86.31 521 ASP A O 1
ATOM 4127 N N . ALA A 1 522 ? -4.834 19.449 16.193 1.00 83.38 522 ALA A N 1
ATOM 4128 C CA . ALA A 1 522 ? -6.032 18.874 16.807 1.00 83.38 522 ALA A CA 1
ATOM 4129 C C . ALA A 1 522 ? -5.912 17.350 17.004 1.00 83.38 522 ALA A C 1
ATOM 4131 O O . ALA A 1 522 ? -6.265 16.834 18.067 1.00 83.38 522 ALA A O 1
ATOM 4132 N N . ASN A 1 523 ? -5.355 16.640 16.021 1.00 86.69 523 ASN A N 1
ATOM 4133 C CA . ASN A 1 523 ? -5.104 15.202 16.052 1.00 86.69 523 ASN A CA 1
ATOM 4134 C C . ASN A 1 523 ? -4.213 14.803 17.238 1.00 86.69 523 ASN A C 1
ATOM 4136 O O . ASN A 1 523 ? -4.502 13.827 17.926 1.00 86.69 523 ASN A O 1
ATOM 4140 N N . SER A 1 524 ? -3.177 15.594 17.531 1.00 80.12 524 SER A N 1
ATOM 4141 C CA . SER A 1 524 ? -2.286 15.368 18.678 1.00 80.12 524 SER A CA 1
ATOM 4142 C C . SER A 1 524 ? -2.977 15.566 20.039 1.00 80.12 524 SER A C 1
ATOM 4144 O O . SER A 1 524 ? -2.577 14.980 21.048 1.00 80.12 524 SER A O 1
ATOM 4146 N N . GLN A 1 525 ? -4.031 16.388 20.093 1.00 79.38 525 GLN A N 1
ATOM 4147 C CA . GLN A 1 525 ? -4.789 16.658 21.321 1.00 79.38 525 GLN A CA 1
ATOM 4148 C C . GLN A 1 525 ? -5.837 15.574 21.607 1.00 79.38 525 GLN A C 1
ATOM 4150 O O . GLN A 1 525 ? -6.168 15.352 22.774 1.00 79.38 525 GLN A O 1
ATOM 4155 N N . ILE A 1 526 ? -6.317 14.862 20.576 1.00 77.12 526 ILE A N 1
ATOM 4156 C CA . ILE A 1 526 ? -7.209 13.698 20.728 1.00 77.12 526 ILE A CA 1
ATOM 4157 C C . ILE A 1 526 ? -6.590 12.671 21.677 1.00 77.12 526 ILE A C 1
ATOM 4159 O O . ILE A 1 526 ? -7.253 12.204 22.604 1.00 77.12 526 ILE A O 1
ATOM 4163 N N . ASP A 1 527 ? -5.304 12.371 21.489 1.00 65.56 527 ASP A N 1
ATOM 4164 C CA . ASP A 1 527 ? -4.584 11.390 22.300 1.00 65.56 527 ASP A CA 1
ATOM 4165 C C . ASP A 1 527 ? -4.541 11.786 23.784 1.00 65.56 527 ASP A C 1
ATOM 4167 O O . ASP A 1 527 ? -4.706 10.943 24.665 1.00 65.56 527 ASP A O 1
ATOM 4171 N N . LYS A 1 528 ? -4.438 13.086 24.089 1.00 68.38 528 LYS A N 1
ATOM 4172 C CA . LYS A 1 528 ? -4.451 13.593 25.473 1.00 68.38 528 LYS A CA 1
ATOM 4173 C C . LYS A 1 528 ? -5.834 13.514 26.125 1.00 68.38 528 LYS A C 1
ATOM 4175 O O . LYS A 1 528 ? -5.931 13.319 27.338 1.00 68.38 528 LYS A O 1
ATOM 4180 N N . ILE A 1 529 ? -6.905 13.679 25.348 1.00 64.69 529 ILE A N 1
ATOM 4181 C CA . ILE A 1 529 ? -8.287 13.646 25.850 1.00 64.69 529 ILE A CA 1
ATOM 4182 C C . ILE A 1 529 ? -8.758 12.209 26.089 1.00 64.69 529 ILE A C 1
ATOM 4184 O O . ILE A 1 529 ? -9.371 11.944 27.124 1.00 64.69 529 ILE A O 1
ATOM 4188 N N . LEU A 1 530 ? -8.406 11.268 25.208 1.00 61.84 530 LEU A N 1
ATOM 4189 C CA . LEU A 1 530 ? -8.699 9.846 25.414 1.00 61.84 530 LEU A CA 1
ATOM 4190 C C . LEU A 1 530 ? -8.075 9.333 26.722 1.00 61.84 530 LEU A C 1
ATOM 4192 O O . LEU A 1 530 ? -8.763 8.674 27.503 1.00 61.84 530 LEU A O 1
ATOM 4196 N N . VAL A 1 531 ? -6.837 9.741 27.023 1.00 59.50 531 VAL A N 1
ATOM 4197 C CA . VAL A 1 531 ? -6.151 9.417 28.287 1.00 59.50 531 VAL A CA 1
ATOM 4198 C C . VAL A 1 531 ? -6.869 10.014 29.507 1.00 59.50 531 VAL A C 1
ATOM 4200 O O . VAL A 1 531 ? -7.063 9.317 30.501 1.00 59.50 531 VAL A O 1
ATOM 4203 N N . LYS A 1 532 ? -7.333 11.273 29.449 1.00 56.91 532 LYS A N 1
ATOM 4204 C CA . LYS A 1 532 ? -8.096 11.890 30.556 1.00 56.91 532 LYS A CA 1
ATOM 4205 C C . LYS A 1 532 ? -9.464 11.241 30.792 1.00 56.91 532 LYS A C 1
ATOM 4207 O O . LYS A 1 532 ? -9.855 11.084 31.946 1.00 56.91 532 LYS A O 1
ATOM 4212 N N . SER A 1 533 ? -10.179 10.853 29.733 1.00 55.34 533 SER A N 1
ATOM 4213 C CA . SER A 1 533 ? -11.492 10.197 29.858 1.00 55.34 533 SER A CA 1
ATOM 4214 C C . SER A 1 533 ? -11.400 8.823 30.534 1.00 55.34 533 SER A C 1
ATOM 4216 O O . SER A 1 533 ? -12.253 8.477 31.348 1.00 55.34 533 SER A O 1
ATOM 4218 N N . GLN A 1 534 ? -10.316 8.082 30.273 1.00 52.03 534 GLN A N 1
ATOM 4219 C CA . GLN A 1 534 ? -10.041 6.798 30.919 1.00 52.03 534 GLN A CA 1
ATOM 4220 C C . GLN A 1 534 ? -9.750 6.968 32.414 1.00 52.03 534 GLN A C 1
ATOM 4222 O O . GLN A 1 534 ? -10.235 6.178 33.216 1.00 52.03 534 GLN A O 1
ATOM 4227 N N . ILE A 1 535 ? -9.031 8.027 32.806 1.00 52.03 535 ILE A N 1
ATOM 4228 C CA . ILE A 1 535 ? -8.765 8.339 34.221 1.00 52.03 535 ILE A CA 1
ATOM 4229 C C . ILE A 1 535 ? -10.070 8.672 34.964 1.00 52.03 535 ILE A C 1
ATOM 4231 O O . ILE A 1 535 ? -10.321 8.119 36.029 1.00 52.03 535 ILE A O 1
ATOM 4235 N N . GLN A 1 536 ? -10.950 9.492 34.377 1.00 46.25 536 GLN A N 1
ATOM 4236 C CA . GLN A 1 536 ? -12.244 9.828 34.993 1.00 46.25 536 GLN A CA 1
ATOM 4237 C C . GLN A 1 536 ? -13.203 8.630 35.094 1.00 46.25 536 GLN A C 1
ATOM 4239 O O . GLN A 1 536 ? -13.945 8.531 36.067 1.00 46.25 536 GLN A O 1
ATOM 4244 N N . GLN A 1 537 ? -13.188 7.701 34.131 1.00 45.88 537 GLN A N 1
ATOM 4245 C CA . GLN A 1 537 ? -13.967 6.459 34.230 1.00 45.88 537 GLN A CA 1
ATOM 4246 C C . GLN A 1 537 ? -13.460 5.525 35.335 1.00 45.88 537 GLN A C 1
ATOM 4248 O O . GLN A 1 537 ? -14.271 4.857 35.970 1.00 45.88 537 GLN A O 1
ATOM 4253 N N . ILE A 1 538 ? -12.148 5.485 35.579 1.00 49.16 538 ILE A N 1
ATOM 4254 C CA . ILE A 1 538 ? -11.549 4.682 36.654 1.00 49.16 538 ILE A CA 1
ATOM 4255 C C . ILE A 1 538 ? -11.887 5.271 38.033 1.00 49.16 538 ILE A C 1
ATOM 4257 O O . ILE A 1 538 ? -12.167 4.511 38.957 1.00 49.16 538 ILE A O 1
ATOM 4261 N N . ASP A 1 539 ? -11.930 6.599 38.164 1.00 44.06 539 ASP A N 1
ATOM 4262 C CA . ASP A 1 539 ? -12.305 7.269 39.418 1.00 44.06 539 ASP A CA 1
ATOM 4263 C C . ASP A 1 539 ? -13.811 7.198 39.726 1.00 44.06 539 ASP A C 1
ATOM 4265 O O . ASP A 1 539 ? -14.188 7.252 40.888 1.00 44.06 539 ASP A O 1
ATOM 4269 N N . LEU A 1 540 ? -14.676 7.032 38.718 1.00 44.56 540 LEU A N 1
ATOM 4270 C CA . LEU A 1 540 ? -16.112 6.756 38.905 1.00 44.56 540 LEU A CA 1
ATOM 4271 C C . LEU A 1 540 ? -16.413 5.286 39.251 1.00 44.56 540 LEU A C 1
ATOM 4273 O O . LEU A 1 540 ? -17.528 4.970 39.663 1.00 44.56 540 LEU A O 1
ATOM 4277 N N . GLN A 1 541 ? -15.457 4.382 39.018 1.00 43.16 541 GLN A N 1
ATOM 4278 C CA . GLN A 1 541 ? -15.567 2.950 39.328 1.00 43.16 541 GLN A CA 1
ATOM 4279 C C . GLN A 1 541 ? -14.892 2.558 40.653 1.00 43.16 541 GLN A C 1
ATOM 4281 O O . GLN A 1 541 ? -15.025 1.406 41.074 1.00 43.16 541 GLN A O 1
ATOM 4286 N N . ARG A 1 542 ? -14.175 3.488 41.293 1.00 40.19 542 ARG A N 1
ATOM 4287 C CA . ARG A 1 542 ? -13.735 3.398 42.691 1.00 40.19 542 ARG A CA 1
ATOM 4288 C C . ARG A 1 542 ? -14.764 4.054 43.596 1.00 40.19 542 ARG A C 1
ATOM 4290 O O . ARG A 1 542 ? -14.906 3.545 44.729 1.00 40.19 542 ARG A O 1
#